Protein AF-A0A1F4K5U8-F1 (afdb_monomer)

Radius of gyration: 23.05 Å; Cα contacts (8 Å, |Δi|>4): 9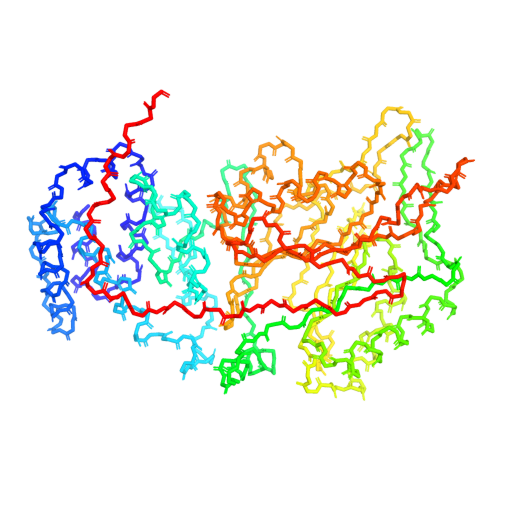38; chains: 1; bounding box: 52×49×71 Å

Nearest PDB structures (foldseek):
  5h8l-assembly1_H  TM=6.462E-01  e=1.162E-09  Medicago truncatula
  2vhi-assembly1_A  TM=6.392E-01  e=1.641E-09  Drosophila melanogaster
  5h8j-assembly2_I  TM=6.146E-01  e=3.090E-09  Medicago truncatula
  5h8i-assembly1_H  TM=6.051E-01  e=8.703E-09  Medicago truncatula
  6ftq-assembly1_A-2  TM=5.972E-01  e=4.889E-08  Homo sapiens

Solvent-accessible surface area (backbone atoms only — not comparable to full-atom values): 23273 Å² total; per-residue (Å²): 106,74,68,40,46,52,25,47,65,70,64,38,54,67,58,27,50,52,50,51,49,65,55,42,70,40,53,74,53,28,41,47,54,61,73,63,50,68,55,73,67,55,39,50,52,49,16,52,50,45,37,52,28,59,76,68,70,46,66,71,54,67,66,58,49,70,67,40,49,68,23,46,44,39,22,48,38,53,50,53,41,69,78,59,36,56,86,79,44,69,92,71,70,52,70,71,80,29,53,41,75,56,97,92,40,52,31,31,61,42,69,44,43,47,33,32,31,53,64,2,49,45,15,62,34,86,68,33,66,45,57,51,40,72,37,42,46,74,30,51,36,50,48,100,70,66,35,34,45,46,77,37,65,55,57,71,67,43,32,53,47,45,46,51,35,70,74,43,98,73,24,51,50,31,35,19,35,40,41,71,83,68,85,44,41,63,37,74,45,65,51,100,82,42,28,31,38,61,74,47,45,43,51,54,70,52,46,45,51,52,51,55,50,50,52,51,51,31,52,74,69,52,17,30,32,40,33,27,13,27,55,69,35,37,70,70,47,49,53,53,47,31,56,45,22,46,75,56,57,41,90,57,34,35,33,35,34,56,10,20,28,59,44,77,57,89,95,44,30,31,41,39,31,44,28,25,32,26,55,67,31,46,76,68,47,69,32,37,30,65,48,83,59,66,50,92,88,67,27,34,50,66,50,50,66,35,62,51,47,51,34,40,43,43,65,75,20,34,30,36,62,37,46,41,52,35,68,60,40,82,53,68,70,40,52,47,35,55,73,61,49,66,40,41,32,40,40,24,24,16,67,66,52,64,68,50,54,49,48,48,50,54,45,39,47,42,32,4,37,39,57,38,9,19,27,32,38,36,10,28,31,74,73,58,100,58,80,61,96,56,78,69,95,61,81,54,55,24,38,36,36,45,36,58,45,94,80,62,58,58,64,40,55,76,72,19,37,81,38,78,38,79,57,50,65,55,70,80,79,70,97,72,75,75,77,77,74,83,74,76,83,126

Structure (mmCIF, N/CA/C/O backbone):
data_AF-A0A1F4K5U8-F1
#
_entry.id   AF-A0A1F4K5U8-F1
#
loop_
_atom_site.group_PDB
_atom_site.id
_atom_site.type_symbol
_atom_site.label_atom_id
_atom_site.label_alt_id
_atom_site.label_comp_id
_atom_site.label_asym_id
_atom_site.label_entity_id
_atom_site.label_seq_id
_atom_site.pdbx_PDB_ins_code
_atom_site.Cartn_x
_atom_site.Cartn_y
_atom_site.Cartn_z
_atom_site.occupancy
_atom_site.B_iso_or_equiv
_atom_site.auth_seq_id
_atom_site.auth_comp_id
_atom_site.auth_asym_id
_atom_site.auth_atom_id
_atom_site.pdbx_PDB_model_num
ATOM 1 N N . MET A 1 1 ? -23.369 -7.628 18.773 1.00 95.69 1 MET A N 1
ATOM 2 C CA . MET A 1 1 ? -22.993 -7.619 20.207 1.00 95.69 1 MET A CA 1
ATOM 3 C C . MET A 1 1 ? -22.996 -8.988 20.874 1.00 95.69 1 MET A C 1
ATOM 5 O O . MET A 1 1 ? -21.982 -9.305 21.468 1.00 95.69 1 MET A O 1
ATOM 9 N N . LYS A 1 2 ? -24.036 -9.837 20.761 1.00 97.00 2 LYS A N 1
ATOM 10 C CA . LYS A 1 2 ? -24.006 -11.197 21.358 1.00 97.00 2 LYS A CA 1
ATOM 11 C C . LYS A 1 2 ? -22.745 -11.994 20.978 1.00 97.00 2 LYS A C 1
ATOM 13 O O . LYS A 1 2 ? -22.074 -12.519 21.855 1.00 97.00 2 LYS A O 1
ATOM 18 N N . ARG A 1 3 ? -22.390 -12.000 19.686 1.00 97.25 3 ARG A N 1
ATOM 19 C CA . ARG A 1 3 ? -21.154 -12.627 19.190 1.00 97.25 3 ARG A CA 1
ATOM 20 C C . ARG A 1 3 ? -19.880 -12.012 19.787 1.00 97.25 3 ARG A C 1
ATOM 22 O O . ARG A 1 3 ? -18.978 -12.755 20.129 1.00 97.25 3 ARG A O 1
ATOM 29 N N . VAL A 1 4 ? -19.830 -10.689 19.974 1.00 97.94 4 VAL A N 1
ATOM 30 C CA . VAL A 1 4 ? -18.692 -10.005 20.625 1.00 97.94 4 VAL A CA 1
ATOM 31 C C . VAL A 1 4 ? -18.514 -10.514 22.056 1.00 97.94 4 VAL A C 1
ATOM 33 O O . VAL A 1 4 ? -17.418 -10.913 22.414 1.00 97.94 4 VAL A O 1
ATOM 36 N N . ALA A 1 5 ? -19.591 -10.589 22.845 1.00 97.38 5 ALA A N 1
ATOM 37 C CA . ALA A 1 5 ? -19.528 -11.109 24.214 1.00 97.38 5 ALA A CA 1
ATOM 38 C C . ALA A 1 5 ? -19.028 -12.565 24.270 1.00 97.38 5 ALA A C 1
ATOM 40 O O . ALA A 1 5 ? -18.209 -12.900 25.117 1.00 97.38 5 ALA A O 1
ATOM 41 N N . GLN A 1 6 ? -19.472 -13.412 23.333 1.00 97.69 6 GLN A N 1
ATOM 42 C CA . GLN A 1 6 ? -18.987 -14.793 23.215 1.00 97.69 6 GLN A CA 1
ATOM 43 C C . GLN A 1 6 ? -17.488 -14.854 22.898 1.00 97.69 6 GLN A C 1
ATOM 45 O O . GLN A 1 6 ? -16.775 -15.642 23.505 1.00 97.69 6 GLN A O 1
ATOM 50 N N . LEU A 1 7 ? -17.010 -14.019 21.971 1.00 97.69 7 LEU A N 1
ATOM 51 C CA . LEU A 1 7 ? -15.593 -13.959 21.604 1.00 97.69 7 LEU A CA 1
ATOM 52 C C . LEU A 1 7 ? -14.726 -13.460 22.767 1.00 97.69 7 LEU A C 1
ATOM 54 O O . LEU A 1 7 ? -13.665 -14.021 23.011 1.00 97.69 7 LEU A O 1
ATOM 58 N N . LEU A 1 8 ? -15.202 -12.470 23.531 1.00 97.38 8 LEU A N 1
ATOM 59 C CA . LEU A 1 8 ? -14.530 -12.013 24.753 1.00 97.38 8 LEU A CA 1
ATOM 60 C C . LEU A 1 8 ? -14.456 -13.123 25.811 1.00 97.38 8 LEU A C 1
ATOM 62 O O . LEU A 1 8 ? -13.399 -13.324 26.397 1.00 97.38 8 LEU A O 1
ATOM 66 N N . GLN A 1 9 ? -15.535 -13.889 26.004 1.00 96.62 9 GLN A N 1
ATOM 67 C CA . GLN A 1 9 ? -15.555 -15.041 26.914 1.00 96.62 9 GLN A CA 1
ATOM 68 C C . GLN A 1 9 ? -14.580 -16.148 26.483 1.00 96.62 9 GLN A C 1
ATOM 70 O O . GLN A 1 9 ? -13.985 -16.818 27.320 1.00 96.62 9 GLN A O 1
ATOM 75 N N . GLN A 1 10 ? -14.415 -16.337 25.173 1.00 97.12 10 GLN A N 1
ATOM 76 C CA . GLN A 1 10 ? -13.455 -17.270 24.575 1.00 97.12 10 GLN A CA 1
ATOM 77 C C . GLN A 1 10 ? -12.027 -16.707 24.525 1.00 97.12 10 GLN A C 1
ATOM 79 O O . GLN A 1 10 ? -11.122 -17.394 24.059 1.00 97.12 10 GLN A O 1
ATOM 84 N N . HIS A 1 11 ? -11.827 -15.465 24.974 1.00 95.62 11 HIS A N 1
ATOM 85 C CA . HIS A 1 11 ? -10.568 -14.730 24.887 1.00 95.62 11 HIS A CA 1
ATOM 86 C C . HIS A 1 11 ? -10.037 -14.554 23.440 1.00 95.62 11 HIS A C 1
ATOM 88 O O . HIS A 1 11 ? -8.855 -14.283 23.219 1.00 95.62 11 HIS A O 1
ATOM 94 N N . ASP A 1 12 ? -10.909 -14.623 22.428 1.00 95.94 12 ASP A N 1
ATOM 95 C CA . ASP A 1 12 ? -10.564 -14.322 21.032 1.00 95.94 12 ASP A CA 1
ATOM 96 C C . ASP A 1 12 ? -10.742 -12.823 20.747 1.00 95.94 12 ASP A C 1
ATOM 98 O O . ASP A 1 12 ? -11.664 -12.360 20.066 1.00 95.94 12 ASP A O 1
ATOM 102 N N . LEU A 1 13 ? -9.844 -12.037 21.339 1.00 96.31 13 LEU A N 1
ATOM 103 C CA . LEU A 1 13 ? -9.902 -10.575 21.321 1.00 96.31 13 LEU A CA 1
ATOM 104 C C . LEU A 1 13 ? -9.751 -10.003 19.906 1.00 96.31 13 LEU A C 1
ATOM 106 O O . LEU A 1 13 ? -10.397 -9.014 19.560 1.00 96.31 13 LEU A O 1
ATOM 110 N N . ARG A 1 14 ? -8.925 -10.639 19.066 1.00 95.75 14 ARG A N 1
ATOM 111 C CA . ARG A 1 14 ? -8.679 -10.197 17.685 1.00 95.75 14 ARG A CA 1
ATOM 112 C C . ARG A 1 14 ? -9.918 -10.402 16.815 1.00 95.75 14 ARG A C 1
ATOM 114 O O . ARG A 1 14 ? -10.311 -9.484 16.099 1.00 95.75 14 ARG A O 1
ATOM 121 N N . GLN A 1 15 ? -10.581 -11.556 16.917 1.00 97.75 15 GLN A N 1
ATOM 122 C CA . GLN A 1 15 ? -11.853 -11.764 16.227 1.00 97.75 15 GLN A CA 1
ATOM 123 C C . GLN A 1 15 ? -12.951 -10.850 16.789 1.00 97.75 15 GLN A C 1
ATOM 125 O O . GLN A 1 15 ? -13.769 -10.340 16.024 1.00 97.75 15 GLN A O 1
ATOM 130 N N . ALA A 1 16 ? -12.965 -10.578 18.102 1.00 98.19 16 ALA A N 1
ATOM 131 C CA . ALA A 1 16 ? -13.901 -9.619 18.695 1.00 98.19 16 ALA A CA 1
ATOM 132 C C . ALA A 1 16 ? -13.728 -8.209 18.103 1.00 98.19 16 ALA A C 1
ATOM 134 O O . ALA A 1 16 ? -14.725 -7.561 17.769 1.00 98.19 16 ALA A O 1
ATOM 135 N N . LEU A 1 17 ? -12.480 -7.763 17.914 1.00 98.12 17 LEU A N 1
ATOM 136 C CA . LEU A 1 17 ? -12.159 -6.485 17.280 1.00 98.12 17 LEU A CA 1
ATOM 137 C C . LEU A 1 17 ? -12.617 -6.447 15.810 1.00 98.12 17 LEU A C 1
ATOM 139 O O . LEU A 1 17 ? -13.296 -5.499 15.413 1.00 98.12 17 LEU A O 1
ATOM 143 N N . VAL A 1 18 ? -12.351 -7.502 15.027 1.00 98.31 18 VAL A N 1
ATOM 144 C CA . VAL A 1 18 ? -12.849 -7.620 13.639 1.00 98.31 18 VAL A CA 1
ATOM 145 C C . VAL A 1 18 ? -14.375 -7.600 13.591 1.00 98.31 18 VAL A C 1
ATOM 147 O O . VAL A 1 18 ? -14.963 -6.898 12.769 1.00 98.31 18 VAL A O 1
ATOM 150 N N . ARG A 1 19 ? -15.054 -8.288 14.514 1.00 98.25 19 ARG A N 1
ATOM 151 C CA . ARG A 1 19 ? -16.516 -8.236 14.591 1.00 98.25 19 ARG A CA 1
ATOM 152 C C . ARG A 1 19 ? -17.011 -6.820 14.870 1.00 98.25 19 ARG A C 1
ATOM 154 O O . ARG A 1 19 ? -17.971 -6.381 14.239 1.00 98.25 19 ARG A O 1
ATOM 161 N N . LEU A 1 20 ? -16.384 -6.089 15.786 1.00 98.38 20 LEU A N 1
ATOM 162 C CA . LEU A 1 20 ? -16.749 -4.696 16.051 1.00 98.38 20 LEU A CA 1
ATOM 163 C C . LEU A 1 20 ? -16.543 -3.808 14.818 1.00 98.38 20 LEU A C 1
ATOM 165 O O . LEU A 1 20 ? -17.419 -2.991 14.533 1.00 98.38 20 LEU A O 1
ATOM 169 N N . TRP A 1 21 ? -15.474 -4.026 14.046 1.00 97.75 21 TRP A N 1
ATOM 170 C CA . TRP A 1 21 ? -15.259 -3.344 12.767 1.00 97.75 21 TRP A CA 1
ATOM 171 C C . TRP A 1 21 ? -16.388 -3.631 11.775 1.00 97.75 21 TRP A C 1
ATOM 173 O O . TRP A 1 21 ? -17.001 -2.701 11.263 1.00 97.75 21 TRP A O 1
ATOM 183 N N . VAL A 1 22 ? -16.734 -4.904 11.553 1.00 97.56 22 VAL A N 1
ATOM 184 C CA . VAL A 1 22 ? -17.826 -5.306 10.643 1.00 97.56 22 VAL A CA 1
ATOM 185 C C . VAL A 1 22 ? -19.178 -4.743 11.093 1.00 97.56 22 VAL A C 1
ATOM 187 O O . VAL A 1 22 ? -20.018 -4.379 10.276 1.00 97.56 22 VAL A O 1
ATOM 190 N N . LEU A 1 23 ? -19.422 -4.650 12.403 1.00 97.25 23 LEU A N 1
ATOM 191 C CA . LEU A 1 23 ? -20.638 -4.013 12.906 1.00 97.25 23 LEU A CA 1
ATOM 192 C C . LEU A 1 23 ? -20.623 -2.500 12.654 1.00 97.25 23 LEU A C 1
ATOM 194 O O . LEU A 1 23 ? -21.674 -1.962 12.311 1.00 97.25 23 LEU A O 1
ATOM 198 N N . GLY A 1 24 ? -19.478 -1.841 12.844 1.00 96.06 24 GLY A N 1
ATOM 199 C CA . GLY A 1 24 ? -19.307 -0.398 12.684 1.00 96.06 24 GLY A CA 1
ATOM 200 C C . GLY A 1 24 ? -19.150 0.070 11.233 1.00 96.06 24 GLY A C 1
ATOM 201 O O . GLY A 1 24 ? -19.411 1.231 10.947 1.00 96.06 24 GLY A O 1
ATOM 202 N N . SER A 1 25 ? -18.804 -0.810 10.289 1.00 94.31 25 SER A N 1
ATOM 203 C CA . SER A 1 25 ? -18.789 -0.472 8.856 1.00 94.31 25 SER A CA 1
ATOM 204 C C . SER A 1 25 ? -20.195 -0.214 8.304 1.00 94.31 25 SER A C 1
ATOM 206 O O . SER A 1 25 ? -20.360 0.405 7.255 1.00 94.31 25 SER A O 1
ATOM 208 N N . ASN A 1 26 ? -21.235 -0.613 9.044 1.00 93.69 26 ASN A N 1
ATOM 209 C CA . ASN A 1 26 ? -22.589 -0.123 8.842 1.00 93.69 26 ASN A CA 1
ATOM 210 C C . ASN A 1 26 ? -22.704 1.320 9.372 1.00 93.69 26 ASN A C 1
ATOM 212 O O . ASN A 1 26 ? -22.877 1.534 10.575 1.00 93.69 26 ASN A O 1
ATOM 216 N N . GLY A 1 27 ? -22.644 2.300 8.464 1.00 91.31 27 GLY A N 1
ATOM 217 C CA . GLY A 1 27 ? -22.685 3.734 8.787 1.00 91.31 27 GLY A CA 1
ATOM 218 C C . GLY A 1 27 ? -23.785 4.146 9.782 1.00 91.31 27 GLY A C 1
ATOM 219 O O . GLY A 1 27 ? -23.464 4.767 10.797 1.00 91.31 27 GLY A O 1
ATOM 220 N N . PRO A 1 28 ? -25.063 3.755 9.584 1.00 95.50 28 PRO A N 1
ATOM 221 C CA . PRO A 1 28 ? -26.136 4.043 10.541 1.00 95.50 28 PRO A CA 1
ATOM 222 C C . PRO A 1 28 ? -25.871 3.526 11.961 1.00 95.50 28 PRO A C 1
ATOM 224 O O . PRO A 1 28 ? -26.196 4.196 12.947 1.00 95.50 28 PRO A O 1
ATOM 227 N N . ARG A 1 29 ? -25.263 2.342 12.090 1.00 95.94 29 ARG A N 1
ATOM 228 C CA . ARG A 1 29 ? -24.936 1.769 13.397 1.00 95.94 29 ARG A CA 1
ATOM 229 C C . ARG A 1 29 ? -23.809 2.532 14.084 1.00 95.94 29 ARG A C 1
ATOM 231 O O . ARG A 1 29 ? -23.951 2.845 15.263 1.00 95.94 29 ARG A O 1
ATOM 238 N N . LEU A 1 30 ? -22.725 2.838 13.376 1.00 95.81 30 LEU A N 1
ATOM 239 C CA . LEU A 1 30 ? -21.622 3.607 13.953 1.00 95.81 30 LEU A CA 1
ATOM 240 C C . LEU A 1 30 ? -22.076 5.011 14.364 1.00 95.81 30 LEU A C 1
ATOM 242 O O . LEU A 1 30 ? -21.767 5.445 15.469 1.00 95.81 30 LEU A O 1
ATOM 246 N N . ASN A 1 31 ? -22.895 5.668 13.539 1.00 95.00 31 ASN A N 1
ATOM 247 C CA . ASN A 1 31 ? -23.512 6.943 13.896 1.00 95.00 31 ASN A CA 1
ATOM 248 C C . ASN A 1 31 ? -24.360 6.838 15.174 1.00 95.00 31 ASN A C 1
ATOM 250 O O . ASN A 1 31 ? -24.318 7.722 16.022 1.00 95.00 31 ASN A O 1
ATOM 254 N N . THR A 1 32 ? -25.096 5.740 15.354 1.00 95.88 32 THR A N 1
ATOM 255 C CA . THR A 1 32 ? -25.846 5.514 16.596 1.00 95.88 32 THR A CA 1
ATOM 256 C C . THR A 1 32 ? -24.901 5.430 17.797 1.00 95.88 32 THR A C 1
ATOM 258 O O . THR A 1 32 ? -25.135 6.105 18.792 1.00 95.88 32 THR A O 1
ATOM 261 N N . TRP A 1 33 ? -23.813 4.655 17.702 1.00 96.44 33 TRP A N 1
ATOM 262 C CA . TRP A 1 33 ? -22.822 4.537 18.781 1.00 96.44 33 TRP A CA 1
ATOM 263 C C . TRP A 1 33 ? -22.202 5.885 19.154 1.00 96.44 33 TRP A C 1
ATOM 265 O O . TRP A 1 33 ? -22.049 6.183 20.336 1.00 96.44 33 TRP A O 1
ATOM 275 N N . GLU A 1 34 ? -21.893 6.697 18.146 1.00 94.06 34 GLU A N 1
ATOM 276 C CA . GLU A 1 34 ? -21.376 8.059 18.283 1.00 94.06 34 GLU A CA 1
ATOM 277 C C . GLU A 1 34 ? -22.363 8.986 18.992 1.00 94.06 34 GLU A C 1
ATOM 279 O O . GLU A 1 34 ? -21.993 9.698 19.921 1.00 94.06 34 GLU A O 1
ATOM 284 N N . GLN A 1 35 ? -23.635 8.956 18.591 1.00 93.38 35 GLN A N 1
ATOM 285 C CA . GLN A 1 35 ? -24.680 9.797 19.175 1.00 93.38 35 GLN A CA 1
ATOM 286 C C . GLN A 1 35 ? -25.021 9.403 20.615 1.00 93.38 35 GLN A C 1
ATOM 288 O O . GLN A 1 35 ? -25.368 10.265 21.419 1.00 93.38 35 GLN A O 1
ATOM 293 N N . THR A 1 36 ? -24.909 8.117 20.953 1.00 92.62 36 THR A N 1
ATOM 294 C CA . THR A 1 36 ? -25.163 7.615 22.310 1.00 92.62 36 THR A CA 1
ATOM 295 C C . THR A 1 36 ? -23.950 7.702 23.231 1.00 92.62 36 THR A C 1
ATOM 297 O O . THR A 1 36 ? -24.061 7.346 24.403 1.00 92.62 36 THR A O 1
ATOM 300 N N . ARG A 1 37 ? -22.780 8.126 22.732 1.00 90.31 37 ARG A N 1
ATOM 301 C CA . ARG A 1 37 ? -21.567 8.174 23.553 1.00 90.31 37 ARG A CA 1
ATOM 302 C C . ARG A 1 37 ? -21.686 9.247 24.639 1.00 90.31 37 ARG A C 1
ATOM 304 O O . ARG A 1 37 ? -22.143 10.362 24.385 1.00 90.31 37 ARG A O 1
ATOM 311 N N . SER A 1 38 ? -21.224 8.909 25.839 1.00 88.56 38 SER A N 1
ATOM 312 C CA . SER A 1 38 ? -21.129 9.832 26.975 1.00 88.56 38 SER A CA 1
ATOM 313 C C . SER A 1 38 ? -20.073 10.929 26.741 1.00 88.56 38 SER A C 1
ATOM 315 O O . SER A 1 38 ? -19.514 11.067 25.648 1.00 88.56 38 SER A O 1
ATOM 317 N N . THR A 1 39 ? -19.784 11.738 27.765 1.00 91.81 39 THR A N 1
ATOM 318 C CA . THR A 1 39 ? -18.679 12.710 27.707 1.00 91.81 39 THR A CA 1
ATOM 319 C C . THR A 1 39 ? -17.338 12.016 27.448 1.00 91.81 39 THR A C 1
ATOM 321 O O . THR A 1 39 ? -17.203 10.805 27.639 1.00 91.81 39 THR A O 1
ATOM 324 N N . ASP A 1 40 ? -16.335 12.778 27.009 1.00 89.75 40 ASP A N 1
ATOM 325 C CA . ASP A 1 40 ? -15.010 12.224 26.715 1.00 89.75 40 ASP A CA 1
ATOM 326 C C . ASP A 1 40 ? -14.369 11.610 27.978 1.00 89.75 40 ASP A C 1
ATOM 328 O O . ASP A 1 40 ? -13.729 10.563 27.894 1.00 89.75 40 ASP A O 1
ATOM 332 N N . GLU A 1 41 ? -14.620 12.182 29.162 1.00 92.50 41 GLU A N 1
ATOM 333 C CA . GLU A 1 41 ? -14.168 11.636 30.449 1.00 92.50 41 GLU A CA 1
ATOM 334 C C . GLU A 1 41 ? -14.846 10.302 30.777 1.00 92.50 41 GLU A C 1
ATOM 336 O O . GLU A 1 41 ? -14.187 9.356 31.208 1.00 92.50 41 GLU A O 1
ATOM 341 N N . ALA A 1 42 ? -16.161 10.204 30.555 1.00 94.00 42 ALA A N 1
ATOM 342 C CA . ALA A 1 42 ? -16.910 8.976 30.796 1.00 94.00 42 ALA A CA 1
ATOM 343 C C . ALA A 1 42 ? -16.498 7.863 29.820 1.00 94.00 42 ALA A C 1
ATOM 345 O O . ALA A 1 42 ? -16.331 6.719 30.234 1.00 94.00 42 ALA A O 1
ATOM 346 N N . LEU A 1 43 ? -16.276 8.199 28.544 1.00 94.50 43 LEU A N 1
ATOM 347 C CA . LEU A 1 43 ? -15.742 7.273 27.542 1.00 94.50 43 LEU A CA 1
ATOM 348 C C . LEU A 1 43 ? -14.366 6.734 27.958 1.00 94.50 43 LEU A C 1
ATOM 350 O O . LEU A 1 43 ? -14.108 5.540 27.825 1.00 94.50 43 LEU A O 1
ATOM 354 N N . GLU A 1 44 ? -13.480 7.607 28.434 1.00 94.69 44 GLU A N 1
ATOM 355 C CA . GLU A 1 44 ? -12.123 7.235 28.830 1.00 94.69 44 GLU A CA 1
ATOM 356 C C . GLU A 1 44 ? -12.105 6.378 30.104 1.00 94.69 44 GLU A C 1
ATOM 358 O O . GLU A 1 44 ? -11.395 5.374 30.154 1.00 94.69 44 GLU A O 1
ATOM 363 N N . SER A 1 45 ? -12.943 6.711 31.091 1.00 95.88 45 SER A N 1
ATOM 364 C CA . SER A 1 45 ? -13.163 5.882 32.285 1.00 95.88 45 SER A CA 1
ATOM 365 C C . SER A 1 45 ? -13.641 4.476 31.907 1.00 95.88 45 SER A C 1
ATOM 367 O O . SER A 1 45 ? -13.076 3.467 32.332 1.00 95.88 45 SER A O 1
ATOM 369 N N . GLU A 1 46 ? -14.631 4.401 31.017 1.00 97.56 46 GLU A N 1
ATOM 370 C CA . GLU A 1 46 ? -15.198 3.141 30.549 1.00 97.56 46 GLU A CA 1
ATOM 371 C C . GLU A 1 46 ? -14.187 2.316 29.733 1.00 97.56 46 GLU A C 1
ATOM 373 O O . GLU A 1 46 ? -14.096 1.099 29.903 1.00 97.56 46 GLU A O 1
ATOM 378 N N . ARG A 1 47 ? -13.364 2.974 28.899 1.00 96.69 47 ARG A N 1
ATOM 379 C CA . ARG A 1 47 ? -12.244 2.341 28.181 1.00 96.69 47 ARG A CA 1
ATOM 380 C C . ARG A 1 47 ? -11.266 1.715 29.168 1.00 96.69 47 ARG A C 1
ATOM 382 O O . ARG A 1 47 ? -10.877 0.562 28.988 1.00 96.69 47 ARG A O 1
ATOM 389 N N . GLN A 1 48 ? -10.875 2.457 30.204 1.00 96.88 48 GLN A N 1
ATOM 390 C CA . GLN A 1 48 ? -9.930 1.971 31.202 1.00 96.88 48 GLN A CA 1
ATOM 391 C C . GLN A 1 48 ? -10.493 0.773 31.971 1.00 96.88 48 GLN A C 1
ATOM 393 O O . GLN A 1 48 ? -9.766 -0.188 32.210 1.00 96.88 48 GLN A O 1
ATOM 398 N N . GLN A 1 49 ? -11.787 0.779 32.294 1.00 97.81 49 GLN A N 1
ATOM 399 C CA . GLN A 1 49 ? -12.420 -0.368 32.935 1.00 97.81 49 GLN A CA 1
ATOM 400 C C . GLN A 1 49 ? -12.467 -1.591 32.006 1.00 97.81 49 GLN A C 1
ATOM 402 O O . GLN A 1 49 ? -12.129 -2.685 32.446 1.00 97.81 49 GLN A O 1
ATOM 407 N N . PHE A 1 50 ? -12.825 -1.438 30.722 1.00 98.31 50 PHE A N 1
ATOM 408 C CA . PHE A 1 50 ? -12.739 -2.550 29.760 1.00 98.31 50 PHE A CA 1
ATOM 409 C C . PHE A 1 50 ? -11.316 -3.104 29.640 1.00 98.31 50 PHE A C 1
ATOM 411 O O . PHE A 1 50 ? -11.141 -4.317 29.569 1.00 98.31 50 PHE A O 1
ATOM 418 N N . LEU A 1 51 ? -10.299 -2.239 29.636 1.00 96.50 51 LEU A N 1
ATOM 419 C CA . LEU A 1 51 ? -8.901 -2.661 29.590 1.00 96.50 51 LEU A CA 1
ATOM 420 C C . LEU A 1 51 ? -8.521 -3.495 30.824 1.00 96.50 51 LEU A C 1
ATOM 422 O O . LEU A 1 51 ? -7.917 -4.556 30.670 1.00 96.50 51 LEU A O 1
ATOM 426 N N . THR A 1 52 ? -8.921 -3.056 32.021 1.00 97.06 52 THR A N 1
ATOM 427 C CA . THR A 1 52 ? -8.733 -3.805 33.274 1.00 97.06 52 THR A CA 1
ATOM 428 C C . THR A 1 52 ? -9.424 -5.167 33.226 1.00 97.06 52 THR A C 1
ATOM 430 O O . THR A 1 52 ? -8.833 -6.169 33.633 1.00 97.06 52 THR A O 1
ATOM 433 N N . ASP A 1 53 ? -10.652 -5.228 32.703 1.00 97.06 53 ASP A N 1
ATOM 434 C CA . ASP A 1 53 ? -11.401 -6.480 32.577 1.00 97.06 53 ASP A CA 1
ATOM 435 C C . ASP A 1 53 ? -10.699 -7.452 31.622 1.00 97.06 53 ASP A C 1
ATOM 437 O O . ASP A 1 53 ? -10.508 -8.614 31.970 1.00 97.06 53 ASP A O 1
ATOM 441 N N . ILE A 1 54 ? -10.250 -6.973 30.455 1.00 96.19 54 ILE A N 1
ATOM 442 C CA . ILE A 1 54 ? -9.502 -7.774 29.473 1.00 96.19 54 ILE A CA 1
ATOM 443 C C . ILE A 1 54 ? -8.206 -8.311 30.095 1.00 96.19 54 ILE A C 1
ATOM 445 O O . ILE A 1 54 ? -7.920 -9.501 29.989 1.00 96.19 54 ILE A O 1
ATOM 449 N N . GLN A 1 55 ? -7.441 -7.459 30.786 1.00 94.25 55 GLN A N 1
ATOM 450 C CA . GLN A 1 55 ? -6.209 -7.854 31.480 1.00 94.25 55 GLN A CA 1
ATOM 451 C C . GLN A 1 55 ? -6.461 -8.902 32.570 1.00 94.25 55 GLN A C 1
ATOM 453 O O . GLN A 1 55 ? -5.652 -9.810 32.749 1.00 94.25 55 GLN A O 1
ATOM 458 N N . SER A 1 56 ? -7.591 -8.786 33.268 1.00 96.06 56 SER A N 1
ATOM 459 C CA . SER A 1 56 ? -7.999 -9.691 34.348 1.00 96.06 56 SER A CA 1
ATOM 460 C C . SER A 1 56 ? -8.822 -10.889 33.856 1.00 96.06 56 SER A C 1
ATOM 462 O O . SER A 1 56 ? -9.310 -11.662 34.677 1.00 96.06 56 SER A O 1
ATOM 464 N N . GLN A 1 57 ? -9.009 -11.037 32.538 1.00 95.06 57 GLN A N 1
ATOM 465 C CA . GLN A 1 57 ? -9.852 -12.059 31.901 1.00 95.06 57 GLN A CA 1
ATOM 466 C C . GLN A 1 57 ? -11.304 -12.096 32.418 1.00 95.06 57 GLN A C 1
ATOM 468 O O . GLN A 1 57 ? -11.979 -13.126 32.391 1.00 95.06 57 GLN A O 1
ATOM 473 N N . VAL A 1 58 ? -11.817 -10.954 32.874 1.00 95.94 58 VAL A N 1
ATOM 474 C CA . VAL A 1 58 ? -13.212 -10.787 33.280 1.00 95.94 58 VAL A CA 1
ATOM 475 C C . VAL A 1 58 ? -14.041 -10.505 32.033 1.00 95.94 58 VAL A C 1
ATOM 477 O O . VAL A 1 58 ? -13.764 -9.574 31.284 1.00 95.94 58 VAL A O 1
ATOM 480 N N . THR A 1 59 ? -15.085 -11.301 31.796 1.00 94.25 59 THR A N 1
ATOM 481 C CA . THR A 1 59 ? -15.985 -11.075 30.657 1.00 94.25 59 THR A CA 1
ATOM 482 C C . THR A 1 59 ? -16.973 -9.949 30.982 1.00 94.25 59 THR A C 1
ATOM 484 O O . THR A 1 59 ? -17.788 -10.116 31.894 1.00 94.25 59 THR A O 1
ATOM 487 N N . PRO A 1 60 ? -16.976 -8.825 30.239 1.00 95.81 60 PRO A N 1
ATOM 488 C CA . PRO A 1 60 ? -17.939 -7.754 30.469 1.00 95.81 60 PRO A CA 1
ATOM 489 C C . PRO A 1 60 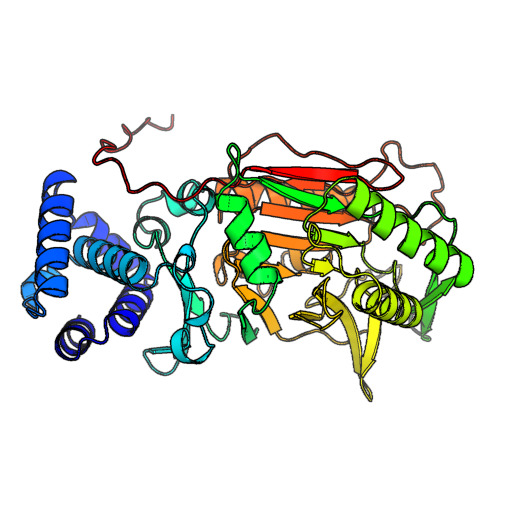? -19.373 -8.201 30.156 1.00 95.81 60 PRO A C 1
ATOM 491 O O . PRO A 1 60 ? -19.612 -8.994 29.241 1.00 95.81 60 PRO A O 1
ATOM 494 N N . SER A 1 61 ? -20.356 -7.656 30.880 1.00 96.50 61 SER A N 1
ATOM 495 C CA . SER A 1 61 ? -21.766 -7.979 30.638 1.00 96.50 61 SER A CA 1
ATOM 496 C C . SER A 1 61 ? -22.235 -7.494 29.261 1.00 96.50 61 SER A C 1
ATOM 498 O O . SER A 1 61 ? -21.753 -6.495 28.718 1.00 96.50 61 SER A O 1
ATOM 500 N N . MET A 1 62 ? -23.230 -8.180 28.687 1.00 97.06 62 MET A N 1
ATOM 501 C CA . MET A 1 62 ? -23.769 -7.812 27.373 1.00 97.06 62 MET A CA 1
ATOM 502 C C . MET A 1 62 ? -24.338 -6.386 27.355 1.00 97.06 62 MET A C 1
ATOM 504 O O . MET A 1 62 ? -24.199 -5.689 26.349 1.00 97.06 62 MET A O 1
ATOM 508 N N . ASP A 1 63 ? -24.970 -5.953 28.445 1.00 97.31 63 ASP A N 1
ATOM 509 C CA . ASP A 1 63 ? -25.571 -4.622 28.534 1.00 97.31 63 ASP A CA 1
ATOM 510 C C . ASP A 1 63 ? -24.505 -3.530 28.576 1.00 97.31 63 ASP A C 1
ATOM 512 O O . ASP A 1 63 ? -24.636 -2.525 27.880 1.00 97.31 63 ASP A O 1
ATOM 516 N N . ARG A 1 64 ? -23.385 -3.777 29.263 1.00 96.94 64 ARG A N 1
ATOM 517 C CA . ARG A 1 64 ? -22.240 -2.863 29.274 1.00 96.94 64 ARG A CA 1
ATOM 518 C C . ARG A 1 64 ? -21.580 -2.747 27.897 1.00 96.94 64 ARG A C 1
ATOM 520 O O . ARG A 1 64 ? -21.331 -1.641 27.428 1.00 96.94 64 ARG A O 1
ATOM 527 N N . ILE A 1 65 ? -21.399 -3.869 27.191 1.00 97.56 65 ILE A N 1
ATOM 528 C CA . ILE A 1 65 ? -20.882 -3.880 25.807 1.00 97.56 65 ILE A CA 1
ATOM 529 C C . ILE A 1 65 ? -21.785 -3.066 24.865 1.00 97.56 65 ILE A C 1
ATOM 531 O O . ILE A 1 65 ? -21.292 -2.355 23.991 1.00 97.56 65 ILE A O 1
ATOM 535 N N . LYS A 1 66 ? -23.112 -3.171 25.017 1.00 96.75 66 LYS A N 1
ATOM 536 C CA . LYS A 1 66 ? -24.073 -2.399 24.212 1.00 96.75 66 LYS A CA 1
ATOM 537 C C . LYS A 1 66 ? -24.070 -0.913 24.564 1.00 96.75 66 LYS A C 1
ATOM 539 O O . LYS A 1 66 ? -24.264 -0.106 23.662 1.00 96.75 66 LYS A O 1
ATOM 544 N N . ALA A 1 67 ? -23.883 -0.575 25.839 1.00 96.56 67 ALA A N 1
ATOM 545 C CA . ALA A 1 67 ? -23.888 0.802 26.317 1.00 96.56 67 ALA A CA 1
ATOM 546 C C . ALA A 1 67 ? -22.641 1.584 25.876 1.00 96.56 67 ALA A C 1
ATOM 548 O O . ALA A 1 67 ? -22.740 2.777 25.609 1.00 96.56 67 ALA A O 1
ATOM 549 N N . ALA A 1 68 ? -21.482 0.922 25.765 1.00 97.38 68 ALA A N 1
ATOM 550 C CA . ALA A 1 68 ? -20.213 1.592 25.474 1.00 97.38 68 ALA A CA 1
ATOM 551 C C . ALA A 1 68 ? -19.327 0.868 24.434 1.00 97.38 68 ALA A C 1
ATOM 553 O O . ALA A 1 68 ? -18.157 0.574 24.696 1.00 97.38 68 ALA A O 1
ATOM 554 N N . PRO A 1 69 ? -19.828 0.609 23.212 1.00 97.69 69 PRO A N 1
ATOM 555 C CA . PRO A 1 69 ? -19.076 -0.126 22.195 1.00 97.69 69 PRO A CA 1
ATOM 556 C C . PRO A 1 69 ? -17.799 0.585 21.738 1.00 97.69 69 PRO A C 1
ATOM 558 O O . PRO A 1 69 ? -16.801 -0.077 21.473 1.00 97.69 69 PRO A O 1
ATOM 561 N N . LEU A 1 70 ? -17.798 1.921 21.676 1.00 97.44 70 LEU A N 1
ATOM 562 C CA . LEU A 1 70 ? -16.625 2.703 21.265 1.00 97.44 70 LEU A CA 1
ATOM 563 C C . LEU A 1 70 ? -15.489 2.628 22.297 1.00 97.44 70 LEU A C 1
ATOM 565 O O . LEU A 1 70 ? -14.319 2.549 21.924 1.00 97.44 70 LEU A O 1
ATOM 569 N N . ALA A 1 71 ? -15.828 2.601 23.591 1.00 97.25 71 ALA A N 1
ATOM 570 C CA . ALA A 1 71 ? -14.855 2.392 24.661 1.00 97.25 71 ALA A CA 1
ATOM 571 C C . ALA A 1 71 ? -14.240 0.988 24.581 1.00 97.25 71 ALA A C 1
ATOM 573 O O . ALA A 1 71 ? -13.023 0.846 24.687 1.00 97.25 71 ALA A O 1
ATOM 574 N N . LEU A 1 72 ? -15.068 -0.032 24.319 1.00 98.19 72 LEU A N 1
ATOM 575 C CA . LEU A 1 72 ? -14.604 -1.404 24.117 1.00 98.19 72 LEU A CA 1
ATOM 576 C C . LEU A 1 72 ? -13.679 -1.529 22.898 1.00 98.19 72 LEU A C 1
ATOM 578 O O . LEU A 1 72 ? -12.651 -2.191 23.001 1.00 98.19 72 LEU A O 1
ATOM 582 N N . ILE A 1 73 ? -14.017 -0.892 21.767 1.00 97.62 73 ILE A N 1
ATOM 583 C CA . ILE A 1 73 ? -13.158 -0.867 20.571 1.00 97.62 73 ILE A CA 1
ATOM 584 C C . ILE A 1 73 ? -11.775 -0.337 20.941 1.00 97.62 73 ILE A C 1
ATOM 586 O O . ILE A 1 73 ? -10.792 -1.038 20.726 1.00 97.62 73 ILE A O 1
ATOM 590 N N . ARG A 1 74 ? -11.703 0.851 21.559 1.00 95.44 74 ARG A N 1
ATOM 591 C CA . ARG A 1 74 ? -10.422 1.461 21.946 1.00 95.44 74 ARG A CA 1
ATOM 592 C C . ARG A 1 74 ? -9.641 0.586 22.929 1.00 95.44 74 ARG A C 1
ATOM 594 O O . ARG A 1 74 ? -8.437 0.432 22.774 1.00 95.44 74 ARG A O 1
ATOM 601 N N . ALA A 1 75 ? -10.314 -0.011 23.914 1.00 96.62 75 ALA A N 1
ATOM 602 C CA . ALA A 1 75 ? -9.670 -0.885 24.893 1.00 96.62 75 ALA A CA 1
ATOM 603 C C . ALA A 1 75 ? -9.076 -2.150 24.249 1.00 96.62 75 ALA A C 1
ATOM 605 O O . ALA A 1 75 ? -7.933 -2.501 24.536 1.00 96.62 75 ALA A O 1
ATOM 606 N N . LEU A 1 76 ? -9.825 -2.815 23.359 1.00 97.06 76 LEU A N 1
ATOM 607 C CA . LEU A 1 76 ? -9.343 -3.986 22.619 1.00 97.06 76 LEU A CA 1
ATOM 608 C C . LEU A 1 76 ? -8.188 -3.627 21.688 1.00 97.06 76 LEU A C 1
ATOM 610 O O . LEU A 1 76 ? -7.179 -4.325 21.671 1.00 97.06 76 LEU A O 1
ATOM 614 N N . ASP A 1 77 ? -8.339 -2.546 20.930 1.00 95.50 77 ASP A N 1
ATOM 615 C CA . ASP A 1 77 ? -7.351 -2.073 19.967 1.00 95.50 77 ASP A CA 1
ATOM 616 C C . ASP A 1 77 ? -6.012 -1.739 20.650 1.00 95.50 77 ASP A C 1
ATOM 618 O O . ASP A 1 77 ? -4.962 -2.233 20.231 1.00 95.50 77 ASP A O 1
ATOM 622 N N . ASP A 1 78 ? -6.055 -1.012 21.773 1.00 92.31 78 ASP A N 1
ATOM 623 C CA . ASP A 1 78 ? -4.880 -0.708 22.598 1.00 92.31 78 ASP A CA 1
ATOM 624 C C . ASP A 1 78 ? -4.257 -1.976 23.212 1.00 92.31 78 ASP A C 1
ATOM 626 O O . ASP A 1 78 ? -3.037 -2.158 23.163 1.00 92.31 78 ASP A O 1
ATOM 630 N N . TYR A 1 79 ? -5.074 -2.877 23.774 1.00 93.62 79 TYR A N 1
ATOM 631 C CA . TYR A 1 79 ? -4.585 -4.106 24.408 1.00 93.62 79 TYR A CA 1
ATOM 632 C C . TYR A 1 79 ? -3.904 -5.044 23.403 1.00 93.62 79 TYR A C 1
ATOM 634 O O . TYR A 1 79 ? -2.812 -5.562 23.660 1.00 93.62 79 TYR A O 1
ATOM 642 N N . ILE A 1 80 ? -4.525 -5.254 22.238 1.00 91.94 80 ILE A N 1
ATOM 643 C CA . ILE A 1 80 ? -3.980 -6.106 21.175 1.00 91.94 80 ILE A CA 1
ATOM 644 C C . ILE A 1 80 ? -2.664 -5.517 20.659 1.00 91.94 80 ILE A C 1
ATOM 646 O O . ILE A 1 80 ? -1.717 -6.272 20.442 1.00 91.94 80 ILE A O 1
ATOM 650 N N . ALA A 1 81 ? -2.574 -4.192 20.519 1.00 88.12 81 ALA A N 1
ATOM 651 C CA . ALA A 1 81 ? -1.362 -3.526 20.053 1.00 88.12 81 ALA A CA 1
ATOM 652 C C . ALA A 1 81 ? -0.222 -3.634 21.068 1.00 88.12 81 ALA A C 1
ATOM 654 O O . ALA A 1 81 ? 0.921 -3.884 20.695 1.00 88.12 81 ALA A O 1
ATOM 655 N N . HIS A 1 82 ? -0.525 -3.488 22.360 1.00 86.00 82 HIS A N 1
ATOM 656 C CA . HIS A 1 82 ? 0.471 -3.591 23.424 1.00 86.00 82 HIS A CA 1
ATOM 657 C C . HIS A 1 82 ? 1.031 -5.014 23.558 1.00 86.00 82 HIS A C 1
ATOM 659 O O . HIS A 1 82 ? 2.239 -5.201 23.694 1.00 86.00 82 HIS A O 1
ATOM 665 N N . THR A 1 83 ? 0.165 -6.026 23.470 1.00 83.81 83 THR A N 1
ATOM 666 C CA . THR A 1 83 ? 0.554 -7.442 23.601 1.00 83.81 83 THR A CA 1
ATOM 667 C C . THR A 1 83 ? 1.239 -8.009 22.356 1.00 83.81 83 THR A C 1
ATOM 669 O O . THR A 1 83 ? 1.993 -8.975 22.466 1.00 83.81 83 THR A O 1
ATOM 672 N N . ASN A 1 84 ? 1.015 -7.404 21.184 1.00 70.31 84 ASN A N 1
ATOM 673 C CA . ASN A 1 84 ? 1.547 -7.864 19.897 1.00 70.31 84 ASN A CA 1
ATOM 674 C C . ASN A 1 84 ? 2.422 -6.822 19.200 1.00 70.31 84 ASN A C 1
ATOM 676 O O . ASN A 1 84 ? 2.524 -6.857 17.979 1.00 70.31 84 ASN A O 1
ATOM 680 N N . SER A 1 85 ? 3.008 -5.879 19.945 1.00 61.06 85 SER A N 1
ATOM 681 C CA . SER A 1 85 ? 3.749 -4.757 19.363 1.00 61.06 85 SER A CA 1
ATOM 682 C C . SER A 1 85 ? 4.731 -5.246 18.283 1.00 61.06 85 SER A C 1
ATOM 684 O O . SER A 1 85 ? 5.675 -5.971 18.621 1.00 61.06 85 SER A O 1
ATOM 686 N N . PRO A 1 86 ? 4.539 -4.871 17.000 1.00 52.69 86 PRO A N 1
ATOM 687 C CA . PRO A 1 86 ? 5.380 -5.352 15.904 1.00 52.69 86 PRO A CA 1
ATOM 688 C C . PRO A 1 86 ? 6.842 -4.939 16.044 1.00 52.69 86 PRO A C 1
ATOM 690 O O . PRO A 1 86 ? 7.726 -5.626 15.545 1.00 52.69 86 PRO A O 1
ATOM 693 N N . TYR A 1 87 ? 7.097 -3.886 16.818 1.00 50.44 87 TYR A N 1
ATOM 694 C CA . TYR A 1 87 ? 8.433 -3.417 17.168 1.00 50.44 87 TYR A CA 1
ATOM 695 C C . TYR A 1 87 ? 9.166 -4.337 18.146 1.00 50.44 87 TYR A C 1
ATOM 697 O O . TYR A 1 87 ? 10.390 -4.376 18.155 1.00 50.44 87 TYR A O 1
ATOM 705 N N . ASN A 1 88 ? 8.428 -5.074 18.978 1.00 46.56 88 ASN A N 1
ATOM 706 C CA . ASN A 1 88 ? 9.022 -5.880 20.041 1.00 46.56 88 ASN A CA 1
ATOM 707 C C . ASN A 1 88 ? 9.281 -7.321 19.595 1.00 46.56 88 ASN A C 1
ATOM 709 O O . ASN A 1 88 ? 10.018 -8.041 20.270 1.00 46.56 88 ASN A O 1
ATOM 713 N N . THR A 1 89 ? 8.642 -7.801 18.519 1.00 55.78 89 THR A N 1
ATOM 714 C CA . THR A 1 89 ? 8.850 -9.177 18.036 1.00 55.78 89 THR A CA 1
ATOM 715 C C . THR A 1 89 ? 8.434 -9.359 16.563 1.00 55.78 89 THR A C 1
ATOM 717 O O . THR A 1 89 ? 7.365 -9.911 16.294 1.00 55.78 89 THR A O 1
ATOM 720 N N . PRO A 1 90 ? 9.274 -8.966 15.584 1.00 50.22 90 PRO A N 1
ATOM 721 C CA . PRO A 1 90 ? 9.008 -9.184 14.154 1.00 50.22 90 PRO A CA 1
ATOM 722 C C . PRO A 1 90 ? 8.707 -10.653 13.804 1.00 50.22 90 PRO A C 1
ATOM 724 O O . PRO A 1 90 ? 7.901 -10.936 12.925 1.00 50.22 90 PRO A O 1
ATOM 727 N N . ALA A 1 91 ? 9.279 -11.595 14.561 1.00 51.47 91 ALA A N 1
ATOM 728 C CA . ALA A 1 91 ? 9.118 -13.038 14.383 1.00 51.47 91 ALA A CA 1
ATOM 729 C C . ALA A 1 91 ? 7.719 -13.606 14.726 1.00 51.47 91 ALA A C 1
ATOM 731 O O . ALA A 1 91 ? 7.549 -14.822 14.708 1.00 51.47 91 ALA A O 1
ATOM 732 N N . ARG A 1 92 ? 6.728 -12.778 15.099 1.00 60.31 92 ARG A N 1
ATOM 733 C CA . ARG A 1 92 ? 5.406 -13.246 15.573 1.00 60.31 92 ARG A CA 1
ATOM 734 C C . ARG A 1 92 ? 4.247 -13.064 14.599 1.00 60.31 92 ARG A C 1
ATOM 736 O O . ARG A 1 92 ? 3.128 -13.441 14.947 1.00 60.31 92 ARG A O 1
ATOM 743 N N . PHE A 1 93 ? 4.482 -12.488 13.426 1.00 68.06 93 PHE A N 1
ATOM 744 C CA . PHE A 1 93 ? 3.437 -12.358 12.420 1.00 68.06 93 PHE A CA 1
ATOM 745 C C . PHE A 1 93 ? 3.640 -13.395 11.327 1.00 68.06 93 PHE A C 1
ATOM 747 O O . PHE A 1 93 ? 4.615 -13.358 10.582 1.00 68.06 93 PHE A O 1
ATOM 754 N N . ASP A 1 94 ? 2.667 -14.286 11.217 1.00 80.94 94 ASP A N 1
ATOM 755 C CA . ASP A 1 94 ? 2.416 -15.084 10.026 1.00 80.94 94 ASP A CA 1
ATOM 756 C C . ASP A 1 94 ? 1.026 -14.739 9.462 1.00 80.94 94 ASP A C 1
ATOM 758 O O . ASP A 1 94 ? 0.216 -14.044 10.089 1.00 80.94 94 ASP A O 1
ATOM 762 N N . THR A 1 95 ? 0.742 -15.197 8.249 1.00 83.94 95 THR A N 1
ATOM 763 C CA . THR A 1 95 ? -0.537 -14.934 7.583 1.00 83.94 95 THR A CA 1
ATOM 764 C C . THR A 1 95 ? -1.728 -15.450 8.405 1.00 83.94 95 THR A C 1
ATOM 766 O O . THR A 1 95 ? -2.758 -14.780 8.480 1.00 83.94 95 THR A O 1
ATOM 769 N N . GLU A 1 96 ? -1.592 -16.586 9.092 1.00 86.62 96 GLU A N 1
ATOM 770 C CA . GLU A 1 96 ? -2.657 -17.178 9.915 1.00 86.62 96 GLU A CA 1
ATOM 771 C C . GLU A 1 96 ? -3.008 -16.290 11.117 1.00 86.62 96 GLU A C 1
ATOM 773 O O . GLU A 1 96 ? -4.179 -16.065 11.434 1.00 86.62 96 GLU A O 1
ATOM 778 N N . THR A 1 97 ? -2.003 -15.684 11.749 1.00 87.31 97 THR A N 1
ATOM 779 C CA . THR A 1 97 ? -2.191 -14.797 12.896 1.00 87.31 97 THR A CA 1
ATOM 780 C C . THR A 1 97 ? -2.945 -13.520 12.544 1.00 87.31 97 THR A C 1
ATOM 782 O O . THR A 1 97 ? -3.592 -12.964 13.443 1.00 87.31 97 THR A O 1
ATOM 785 N N . LEU A 1 98 ? -2.935 -13.099 11.273 1.00 91.19 98 LEU A N 1
ATOM 786 C CA . LEU A 1 98 ? -3.674 -11.944 10.749 1.00 91.19 98 LEU A CA 1
ATOM 787 C C . LEU A 1 98 ? -5.055 -12.314 10.179 1.00 91.19 98 LEU A C 1
ATOM 789 O O . LEU A 1 98 ? -5.964 -11.482 10.221 1.00 91.19 98 LEU A O 1
ATOM 793 N N . ALA A 1 99 ? -5.226 -13.540 9.671 1.00 95.88 99 ALA A N 1
ATOM 794 C CA . ALA A 1 99 ? -6.449 -14.012 9.017 1.00 95.88 99 ALA A CA 1
ATOM 795 C C . ALA A 1 99 ? -7.627 -14.140 9.990 1.00 95.88 99 ALA A C 1
ATOM 797 O O . ALA A 1 99 ? -7.535 -14.794 11.027 1.00 95.88 99 ALA A O 1
ATOM 798 N N . ARG A 1 100 ? -8.773 -13.552 9.666 1.00 96.88 100 ARG A N 1
ATOM 799 C CA . ARG A 1 100 ? -10.011 -13.626 10.455 1.00 96.88 100 ARG A CA 1
ATOM 800 C C . ARG A 1 100 ? -11.198 -13.888 9.543 1.00 96.88 100 ARG A C 1
ATOM 802 O O . ARG A 1 100 ? -11.149 -13.601 8.354 1.00 96.88 100 ARG A O 1
ATOM 809 N N . THR A 1 101 ? -12.272 -14.449 10.090 1.00 97.62 101 THR A N 1
ATOM 810 C CA . THR A 1 101 ? -13.504 -14.714 9.331 1.00 97.62 101 THR A CA 1
ATOM 811 C C . THR A 1 101 ? -14.699 -14.209 10.111 1.00 97.62 101 THR A C 1
ATOM 813 O O . THR A 1 101 ? -14.868 -14.566 11.271 1.00 97.62 101 THR A O 1
ATOM 816 N N . GLU A 1 102 ? -15.550 -13.399 9.493 1.00 97.56 102 GLU A N 1
ATOM 817 C CA . GLU A 1 102 ? -16.786 -12.925 10.115 1.00 97.56 102 GLU A CA 1
ATOM 818 C C . GLU A 1 102 ? -17.927 -12.943 9.097 1.00 97.56 102 GLU A C 1
ATOM 820 O O . GLU A 1 102 ? -17.757 -12.509 7.961 1.00 97.56 102 GLU A O 1
ATOM 825 N N . ASP A 1 103 ? -19.088 -13.470 9.502 1.00 95.19 103 ASP A N 1
ATOM 826 C CA . ASP A 1 103 ? -20.283 -13.596 8.653 1.00 95.19 103 ASP A CA 1
ATOM 827 C C . ASP A 1 103 ? -19.990 -14.235 7.268 1.00 95.19 103 ASP A C 1
ATOM 829 O O . ASP A 1 103 ? -20.540 -13.831 6.247 1.00 95.19 103 ASP A O 1
ATOM 833 N N . GLY A 1 104 ? -19.093 -15.232 7.233 1.00 96.50 104 GLY A N 1
ATOM 834 C CA . GLY A 1 104 ? -18.704 -15.957 6.014 1.00 96.50 104 GLY A CA 1
ATOM 835 C C . GLY A 1 104 ? -17.713 -15.224 5.101 1.00 96.50 104 GLY A C 1
ATOM 836 O O . GLY A 1 104 ? -17.385 -15.746 4.040 1.00 96.50 104 GLY A O 1
ATOM 837 N N . LYS A 1 105 ? -17.224 -14.042 5.495 1.00 97.75 105 LYS A N 1
ATOM 838 C CA . LYS A 1 105 ? -16.231 -13.257 4.747 1.00 97.75 105 LYS A CA 1
ATOM 839 C C . LYS A 1 105 ? -14.876 -13.272 5.444 1.00 97.75 105 LYS A C 1
ATOM 841 O O . LYS A 1 105 ? -14.809 -13.204 6.673 1.00 97.75 105 LYS A O 1
ATOM 846 N N . GLY A 1 106 ? -13.806 -13.337 4.656 1.00 98.06 106 GLY A N 1
ATOM 847 C CA . GLY A 1 106 ? -12.436 -13.270 5.154 1.00 98.06 106 GLY A CA 1
ATOM 848 C C . GLY A 1 106 ? -11.961 -11.830 5.348 1.00 98.06 106 GLY A C 1
ATOM 849 O O . GLY A 1 106 ? -12.251 -10.951 4.530 1.00 98.06 106 GLY A O 1
ATOM 850 N N . TYR A 1 107 ? -11.182 -11.609 6.400 1.00 98.38 107 TYR A N 1
ATOM 851 C CA . TYR A 1 107 ? -10.576 -10.333 6.756 1.00 98.38 107 TYR A CA 1
ATOM 852 C C . TYR A 1 107 ? -9.134 -10.526 7.221 1.00 98.38 107 TYR A C 1
ATOM 854 O O . TYR A 1 107 ? -8.763 -11.584 7.723 1.00 98.38 107 TYR A O 1
ATOM 862 N N . TRP A 1 108 ? -8.355 -9.459 7.139 1.00 97.56 108 TRP A N 1
ATOM 863 C CA . TRP A 1 108 ? -7.040 -9.340 7.738 1.00 97.56 108 TRP A CA 1
ATOM 864 C C . TRP A 1 108 ? -7.063 -8.268 8.821 1.00 97.56 108 TRP A C 1
ATOM 866 O O . TRP A 1 108 ? -7.538 -7.163 8.572 1.00 97.56 108 TRP A O 1
ATOM 876 N N . LEU A 1 109 ? -6.531 -8.561 10.006 1.00 95.81 109 LEU A N 1
ATOM 877 C CA . LEU A 1 109 ? -6.340 -7.565 11.062 1.00 95.81 109 LEU A CA 1
ATOM 878 C C . LEU A 1 109 ? -4.881 -7.097 11.069 1.00 95.81 109 LEU A C 1
ATOM 880 O O . LEU A 1 109 ? -4.050 -7.700 11.742 1.00 95.81 109 LEU A O 1
ATOM 884 N N . ALA A 1 110 ? -4.572 -6.043 10.316 1.00 92.94 110 ALA A N 1
ATOM 885 C CA . ALA A 1 110 ? -3.211 -5.531 10.165 1.00 92.94 110 ALA A CA 1
ATOM 886 C C . ALA A 1 110 ? -2.909 -4.398 11.167 1.00 92.94 110 ALA A C 1
ATOM 888 O O . ALA A 1 110 ? -3.809 -3.620 11.499 1.00 92.94 110 ALA A O 1
ATOM 889 N N . PRO A 1 111 ? -1.663 -4.273 11.658 1.00 91.44 111 PRO A N 1
ATOM 890 C CA . PRO A 1 111 ? -1.281 -3.183 12.545 1.00 91.44 111 PRO A CA 1
ATOM 891 C C . PRO A 1 111 ? -1.197 -1.846 11.797 1.00 91.44 111 PRO A C 1
ATOM 893 O O . PRO A 1 111 ? -0.846 -1.784 10.619 1.00 91.44 111 PRO A O 1
ATOM 896 N N . VAL A 1 112 ? -1.461 -0.763 12.522 1.00 89.38 112 VAL A N 1
ATOM 897 C CA . VAL A 1 112 ? -1.243 0.619 12.096 1.00 89.38 112 VAL A CA 1
ATOM 898 C C . VAL A 1 112 ? -0.195 1.240 13.006 1.00 89.38 112 VAL A C 1
ATOM 900 O O . VAL A 1 112 ? -0.365 1.330 14.219 1.00 89.38 112 VAL A O 1
ATOM 903 N N . VAL A 1 113 ? 0.885 1.711 12.395 1.00 87.00 113 VAL A N 1
ATOM 904 C CA . VAL A 1 113 ? 2.082 2.175 13.108 1.00 87.00 113 VAL A CA 1
ATOM 905 C C . VAL A 1 113 ? 2.326 3.675 12.984 1.00 87.00 113 VAL A C 1
ATOM 907 O O . VAL A 1 113 ? 2.861 4.296 13.905 1.00 87.00 113 VAL A O 1
ATOM 910 N N . LEU A 1 114 ? 1.901 4.280 11.872 1.00 88.56 114 LEU A N 1
ATOM 911 C CA . LEU A 1 114 ? 2.144 5.692 11.592 1.00 88.56 114 LEU A CA 1
ATOM 912 C C . LEU A 1 114 ? 1.041 6.585 12.161 1.00 88.56 114 LEU A C 1
ATOM 914 O O . LEU A 1 114 ? -0.159 6.306 12.056 1.00 88.56 114 LEU A O 1
ATOM 918 N N . GLN A 1 115 ? 1.455 7.713 12.735 1.00 86.06 115 GLN A N 1
ATOM 919 C CA . GLN A 1 115 ? 0.548 8.746 13.231 1.00 86.06 115 GLN A CA 1
ATOM 920 C C . GLN A 1 115 ? -0.191 9.462 12.098 1.00 86.06 115 GLN A C 1
ATOM 922 O O . GLN A 1 115 ? -1.318 9.920 12.294 1.00 86.06 115 GLN A O 1
ATOM 927 N N . ALA A 1 116 ? 0.410 9.545 10.909 1.00 84.75 116 ALA A N 1
ATOM 928 C CA . ALA A 1 116 ? -0.163 10.280 9.790 1.00 84.75 116 ALA A CA 1
ATOM 929 C C . ALA A 1 116 ? -1.546 9.750 9.379 1.00 84.75 116 ALA A C 1
ATOM 931 O O . ALA A 1 116 ? -2.455 10.545 9.136 1.00 84.75 116 ALA A O 1
ATOM 932 N N . ARG A 1 117 ? -1.751 8.427 9.446 1.00 86.12 117 ARG A N 1
ATOM 933 C CA . ARG A 1 117 ? -3.055 7.797 9.221 1.00 86.12 117 ARG A CA 1
ATOM 934 C C . ARG A 1 117 ? -4.132 8.356 10.143 1.00 86.12 117 ARG A C 1
ATOM 936 O O . ARG A 1 117 ? -5.193 8.761 9.685 1.00 86.12 117 ARG A O 1
ATOM 943 N N . ARG A 1 118 ? -3.843 8.463 11.440 1.00 85.44 118 ARG A N 1
ATOM 944 C CA . ARG A 1 118 ? -4.779 9.019 12.434 1.00 85.44 118 ARG A CA 1
ATOM 945 C C . ARG A 1 118 ? -5.064 10.502 12.207 1.00 85.44 118 ARG A C 1
ATOM 947 O O . ARG A 1 118 ? -6.137 10.984 12.549 1.00 85.44 118 ARG A O 1
ATOM 954 N N . ASN A 1 119 ? -4.102 11.227 11.645 1.00 87.88 119 ASN A N 1
ATOM 955 C CA . ASN A 1 119 ? -4.213 12.664 11.416 1.00 87.88 119 ASN A CA 1
ATOM 956 C C . ASN A 1 119 ? -4.939 13.017 10.109 1.00 87.88 119 ASN A C 1
ATOM 958 O O . ASN A 1 119 ? -5.314 14.181 9.929 1.00 87.88 119 ASN A O 1
ATOM 962 N N . ALA A 1 120 ? -5.168 12.047 9.218 1.00 88.25 120 ALA A N 1
ATOM 963 C CA . ALA A 1 120 ? -5.954 12.254 8.008 1.00 88.25 120 ALA A CA 1
ATOM 964 C C . ALA A 1 120 ? -7.342 12.810 8.353 1.00 88.25 120 ALA A C 1
ATOM 966 O O . ALA A 1 120 ? -7.952 12.444 9.359 1.00 88.25 120 ALA A O 1
ATOM 967 N N . SER A 1 121 ? -7.841 13.739 7.539 1.00 89.31 121 SER A N 1
ATOM 968 C CA . SER A 1 121 ? -9.077 14.465 7.850 1.00 89.31 121 SER A CA 1
ATOM 969 C C . SER A 1 121 ? -10.278 13.533 8.006 1.00 89.31 121 SER A C 1
ATOM 971 O O . SER A 1 121 ? -10.993 13.669 8.996 1.00 89.31 121 SER A O 1
ATOM 973 N N . LEU A 1 122 ? -10.469 12.560 7.106 1.00 87.88 122 LEU A N 1
ATOM 974 C CA . LEU A 1 122 ? -11.566 11.592 7.208 1.00 87.88 122 LEU A CA 1
ATOM 975 C C . LEU A 1 122 ? -11.441 10.697 8.446 1.00 87.88 122 LEU A C 1
ATOM 977 O O . LEU A 1 122 ? -12.441 10.458 9.115 1.00 87.88 122 LEU A O 1
ATOM 981 N N . ASN A 1 123 ? -10.228 10.282 8.819 1.00 88.31 123 ASN A N 1
ATOM 982 C CA . ASN A 1 123 ? -10.000 9.447 10.005 1.00 88.31 123 ASN A CA 1
ATOM 983 C C . ASN A 1 123 ? -10.250 10.185 11.331 1.00 88.31 123 ASN A C 1
ATOM 985 O O . ASN A 1 123 ? -10.271 9.557 12.383 1.00 88.31 123 ASN A O 1
ATOM 989 N N . ARG A 1 124 ? -10.473 11.505 11.300 1.00 87.25 124 ARG A N 1
ATOM 990 C CA . ARG A 1 124 ? -10.866 12.314 12.467 1.00 87.25 124 ARG A CA 1
ATOM 991 C C . ARG A 1 124 ? -12.347 12.684 12.480 1.00 87.25 124 ARG A C 1
ATOM 993 O O . ARG A 1 124 ? -12.801 13.330 13.422 1.00 87.25 124 ARG A O 1
ATOM 1000 N N . GLN A 1 125 ? -13.091 12.335 11.434 1.00 87.56 125 GLN A N 1
ATOM 1001 C CA . GLN A 1 125 ? -14.514 12.636 11.359 1.00 87.56 125 GLN A CA 1
ATOM 1002 C C . GLN A 1 125 ? -15.326 11.627 12.168 1.00 87.56 125 GLN A C 1
ATOM 1004 O O . GLN A 1 125 ? -15.017 10.435 12.206 1.00 87.56 125 GLN A O 1
ATOM 1009 N N . ALA A 1 126 ? -16.399 12.121 12.788 1.00 85.62 126 ALA A N 1
ATOM 1010 C CA . ALA A 1 126 ? -17.407 11.259 13.386 1.00 85.62 126 ALA A CA 1
ATOM 1011 C C . ALA A 1 126 ? -17.947 10.289 12.330 1.00 85.62 126 ALA A C 1
ATOM 1013 O O . ALA A 1 126 ? -18.032 10.629 11.149 1.00 85.62 126 ALA A O 1
ATOM 1014 N N . CYS A 1 127 ? -18.344 9.096 12.764 1.00 87.06 127 CYS A N 1
ATOM 1015 C CA . CYS A 1 127 ? -18.820 8.033 11.871 1.00 87.06 127 CYS A CA 1
ATOM 1016 C C . CYS A 1 127 ? -17.763 7.469 10.903 1.00 87.06 127 CYS A C 1
ATOM 1018 O O . CYS A 1 127 ? -18.121 6.707 10.005 1.00 87.06 127 CYS A O 1
ATOM 1020 N N . ASN A 1 128 ? -16.477 7.781 11.088 1.00 91.31 128 ASN A N 1
ATOM 1021 C CA . ASN A 1 128 ? -15.388 7.078 10.421 1.00 91.31 128 ASN A CA 1
ATOM 1022 C C . ASN A 1 128 ? -14.750 6.067 11.385 1.00 91.31 128 ASN A C 1
ATOM 1024 O O . ASN A 1 128 ? -14.428 6.397 12.526 1.00 91.31 128 ASN A O 1
ATOM 1028 N N . LEU A 1 129 ? -14.543 4.828 10.933 1.00 92.44 129 LEU A N 1
ATOM 1029 C CA . LEU A 1 129 ? -13.913 3.788 11.751 1.00 92.44 129 LEU A CA 1
ATOM 1030 C C . LEU A 1 129 ? -12.477 4.144 12.154 1.00 92.44 129 LEU A C 1
ATOM 1032 O O . LEU A 1 129 ? -12.069 3.819 13.267 1.00 92.44 129 LEU A O 1
ATOM 1036 N N . GLY A 1 130 ? -11.737 4.878 11.318 1.00 90.75 130 GLY A N 1
ATOM 1037 C CA . GLY A 1 130 ? -10.383 5.343 11.636 1.00 90.75 130 GLY A CA 1
ATOM 1038 C C . GLY A 1 130 ? -10.308 6.232 12.884 1.00 90.75 130 GLY A C 1
ATOM 1039 O O . GLY A 1 130 ? -9.256 6.306 13.517 1.00 90.75 130 GLY A O 1
ATOM 1040 N N . ALA A 1 131 ? -11.428 6.839 13.300 1.00 91.12 131 ALA A N 1
ATOM 1041 C CA . ALA A 1 131 ? -11.504 7.624 14.531 1.00 91.12 131 ALA A CA 1
ATOM 1042 C C . ALA A 1 131 ? -11.506 6.756 15.801 1.00 91.12 131 ALA A C 1
ATOM 1044 O O . ALA A 1 131 ? -11.245 7.269 16.891 1.00 91.12 131 ALA A O 1
ATOM 1045 N N . TRP A 1 132 ? -11.768 5.452 15.673 1.00 93.38 132 TRP A N 1
ATOM 1046 C CA . TRP A 1 132 ? -11.948 4.519 16.792 1.00 93.38 132 TRP A CA 1
ATOM 1047 C C . TRP A 1 132 ? -10.927 3.383 16.803 1.00 93.38 132 TRP A C 1
ATOM 1049 O O . TRP A 1 132 ? -10.538 2.938 17.879 1.00 93.38 132 TRP A O 1
ATOM 1059 N N . PHE A 1 133 ? -10.485 2.949 15.623 1.00 94.12 133 PHE A N 1
ATOM 1060 C CA . PHE A 1 133 ? -9.456 1.931 15.427 1.00 94.12 133 PHE A CA 1
ATOM 1061 C C . PHE A 1 133 ? -8.137 2.633 15.107 1.00 94.12 133 PHE A C 1
ATOM 1063 O O . PHE A 1 133 ? -7.877 3.035 13.974 1.00 94.12 133 PHE A O 1
ATOM 1070 N N . HIS A 1 134 ? -7.334 2.871 16.138 1.00 90.50 134 HIS A N 1
ATOM 1071 C CA . HIS A 1 134 ? -6.100 3.645 16.034 1.00 90.50 134 HIS A CA 1
ATOM 1072 C C . HIS A 1 134 ? -4.908 2.760 15.708 1.00 90.50 134 HIS A C 1
ATOM 1074 O O . HIS A 1 134 ? -4.043 3.182 14.947 1.00 90.50 134 HIS A O 1
ATOM 1080 N N . ARG A 1 135 ? -4.858 1.563 16.292 1.00 91.81 135 ARG A N 1
ATOM 1081 C CA . ARG A 1 135 ? -3.700 0.668 16.274 1.00 91.81 135 ARG A CA 1
ATOM 1082 C C . ARG A 1 135 ? -3.810 -0.451 15.254 1.00 91.81 135 ARG A C 1
ATOM 1084 O O . ARG A 1 135 ? -2.793 -1.057 14.931 1.00 91.81 135 ARG A O 1
ATOM 1091 N N . HIS A 1 136 ? -5.007 -0.722 14.747 1.00 93.94 136 HIS A N 1
ATOM 1092 C CA . HIS A 1 136 ? -5.230 -1.734 13.723 1.00 93.94 136 HIS A CA 1
ATOM 1093 C C . HIS A 1 136 ? -6.168 -1.238 12.633 1.00 93.94 136 HIS A C 1
ATOM 1095 O O . HIS A 1 136 ? -6.980 -0.334 12.820 1.00 93.94 136 HIS A O 1
ATOM 1101 N N . VAL A 1 137 ? -6.074 -1.895 11.487 1.00 94.00 137 VAL A N 1
ATOM 1102 C CA . VAL A 1 137 ? -7.004 -1.776 10.377 1.00 94.00 137 VAL A CA 1
ATOM 1103 C C . VAL A 1 137 ? -7.511 -3.168 10.024 1.00 94.00 137 VAL A C 1
ATOM 1105 O O . VAL A 1 137 ? -6.761 -4.145 10.053 1.00 94.00 137 VAL A O 1
ATOM 1108 N N . VAL A 1 138 ? -8.794 -3.263 9.688 1.00 96.19 138 VAL A N 1
ATOM 1109 C CA . VAL A 1 138 ? -9.370 -4.485 9.134 1.00 96.19 138 VAL A CA 1
ATOM 1110 C C . VAL A 1 138 ? -9.453 -4.344 7.620 1.00 96.19 138 VAL A C 1
ATOM 1112 O O . VAL A 1 138 ? -10.206 -3.515 7.112 1.00 96.19 138 VAL A O 1
ATOM 1115 N N . LEU A 1 139 ? -8.677 -5.155 6.909 1.00 97.31 139 LEU A N 1
ATOM 1116 C CA . LEU A 1 139 ? -8.682 -5.222 5.451 1.00 97.31 139 LEU A CA 1
ATOM 1117 C C . LEU A 1 139 ? -9.579 -6.386 5.020 1.00 97.31 139 LEU A C 1
ATOM 1119 O O . LEU A 1 139 ? -9.482 -7.464 5.610 1.00 97.31 139 LEU A O 1
ATOM 1123 N N . PRO A 1 140 ? -10.460 -6.232 4.025 1.00 97.94 140 PRO A N 1
ATOM 1124 C CA . PRO A 1 140 ? -11.174 -7.381 3.490 1.00 97.94 140 PRO A CA 1
ATOM 1125 C C . PRO A 1 140 ? -10.207 -8.283 2.706 1.00 97.94 140 PRO A C 1
ATOM 1127 O O . PRO A 1 140 ? -9.212 -7.804 2.176 1.00 97.94 140 PRO A O 1
ATOM 1130 N N . THR A 1 141 ? -10.494 -9.583 2.619 1.00 98.19 141 THR A N 1
ATOM 1131 C CA . THR A 1 141 ? -9.768 -10.507 1.712 1.00 98.19 141 THR A CA 1
ATOM 1132 C C . THR A 1 141 ? -10.170 -10.335 0.245 1.00 98.19 141 THR A C 1
ATOM 1134 O O . THR A 1 141 ? -9.449 -10.775 -0.647 1.00 98.19 141 THR A O 1
ATOM 1137 N N . GLU A 1 142 ? -11.295 -9.664 -0.003 1.00 98.31 142 GLU A N 1
ATOM 1138 C CA . GLU A 1 142 ? -11.831 -9.341 -1.322 1.00 98.31 142 GLU A CA 1
ATOM 1139 C C . GLU A 1 142 ? -12.552 -7.985 -1.259 1.00 98.31 142 GLU A C 1
ATOM 1141 O O . GLU A 1 142 ? -13.354 -7.750 -0.351 1.00 98.31 142 GLU A O 1
ATOM 1146 N N . THR A 1 143 ? -12.255 -7.075 -2.186 1.00 98.00 143 THR A N 1
ATOM 1147 C CA . THR A 1 143 ? -12.890 -5.747 -2.237 1.00 98.00 143 THR A CA 1
ATOM 1148 C C . THR A 1 143 ? -14.346 -5.830 -2.697 1.00 98.00 143 THR A C 1
ATOM 1150 O O . THR A 1 143 ? -14.800 -6.849 -3.218 1.00 98.00 143 THR A O 1
ATOM 1153 N N . ALA A 1 144 ? -15.095 -4.733 -2.568 1.00 96.19 144 ALA A N 1
ATOM 1154 C CA . ALA A 1 144 ? -16.474 -4.650 -3.052 1.00 96.19 144 ALA A CA 1
ATOM 1155 C C . ALA A 1 144 ? -16.613 -4.907 -4.566 1.00 96.19 144 ALA A C 1
ATOM 1157 O O . ALA A 1 144 ? -17.692 -5.276 -5.028 1.00 96.19 144 ALA A O 1
ATOM 1158 N N . TYR A 1 145 ? -15.524 -4.736 -5.322 1.00 96.69 145 TYR A N 1
ATOM 1159 C CA . TYR A 1 145 ? -15.457 -4.946 -6.769 1.00 96.69 145 TYR A CA 1
ATOM 1160 C C . TYR A 1 145 ? -14.678 -6.212 -7.164 1.00 96.69 145 TYR A C 1
ATOM 1162 O O . TYR A 1 145 ? -14.260 -6.332 -8.314 1.00 96.69 145 TYR A O 1
ATOM 1170 N N . GLY A 1 146 ? -14.485 -7.152 -6.233 1.00 97.19 146 GLY A N 1
ATOM 1171 C CA . GLY A 1 146 ? -13.957 -8.488 -6.523 1.00 97.19 146 GLY A CA 1
ATOM 1172 C C . GLY A 1 146 ? -12.436 -8.591 -6.654 1.00 97.19 146 GLY A C 1
ATOM 1173 O O . GLY A 1 146 ? -11.939 -9.618 -7.112 1.00 97.19 146 GLY A O 1
ATOM 1174 N N . LEU A 1 147 ? -11.673 -7.559 -6.270 1.00 98.31 147 LEU A N 1
ATOM 1175 C CA . LEU A 1 147 ? -10.211 -7.666 -6.227 1.00 98.31 147 LEU A CA 1
ATOM 1176 C C . LEU A 1 147 ? -9.790 -8.445 -4.986 1.00 98.31 147 LEU A C 1
ATOM 1178 O O . LEU A 1 147 ? -10.180 -8.097 -3.871 1.00 98.31 147 LEU A O 1
ATOM 1182 N N . ARG A 1 148 ? -8.944 -9.459 -5.162 1.00 98.56 148 ARG A N 1
ATOM 1183 C CA . ARG A 1 148 ? -8.380 -10.223 -4.042 1.00 98.56 148 ARG A CA 1
ATOM 1184 C C . ARG A 1 148 ? -7.341 -9.390 -3.300 1.00 98.56 148 ARG A C 1
ATOM 1186 O O . ARG A 1 148 ? -6.536 -8.704 -3.920 1.00 98.56 148 ARG A O 1
ATOM 1193 N N . VAL A 1 149 ? -7.315 -9.481 -1.978 1.00 98.50 149 VAL A N 1
ATOM 1194 C CA . VAL A 1 149 ? -6.331 -8.791 -1.136 1.00 98.50 149 VAL A CA 1
ATOM 1195 C C . VAL A 1 149 ? -5.408 -9.823 -0.509 1.00 98.50 149 VAL A C 1
ATOM 1197 O O . VAL A 1 149 ? -5.803 -10.570 0.392 1.00 98.50 149 VAL A O 1
ATOM 1200 N N . HIS A 1 150 ? -4.165 -9.850 -0.979 1.00 97.50 150 HIS A N 1
ATOM 1201 C CA . HIS A 1 150 ? -3.124 -10.728 -0.455 1.00 97.50 150 HIS A CA 1
ATOM 1202 C C . HIS A 1 150 ? -2.251 -9.980 0.545 1.00 97.50 150 HIS A C 1
ATOM 1204 O O . HIS A 1 150 ? -1.813 -8.864 0.272 1.00 97.50 150 HIS A O 1
ATOM 1210 N N . ILE A 1 151 ? -1.973 -10.613 1.686 1.00 94.88 151 ILE A N 1
ATOM 1211 C CA . ILE A 1 151 ? -0.996 -10.115 2.651 1.00 94.88 151 ILE A CA 1
ATOM 1212 C C . ILE A 1 151 ? 0.290 -10.926 2.563 1.00 94.88 151 ILE A C 1
ATOM 1214 O O . ILE A 1 151 ? 0.289 -12.148 2.707 1.00 94.88 151 ILE A O 1
ATOM 1218 N N . ASN A 1 152 ? 1.384 -10.193 2.423 1.00 93.50 152 ASN A N 1
ATOM 1219 C CA . ASN A 1 152 ? 2.749 -10.631 2.623 1.00 93.50 152 ASN A CA 1
ATOM 1220 C C . ASN A 1 152 ? 3.271 -9.925 3.879 1.00 93.50 152 ASN A C 1
ATOM 1222 O O . ASN A 1 152 ? 2.998 -8.747 4.104 1.00 93.50 152 ASN A O 1
ATOM 1226 N N . ILE A 1 153 ? 4.019 -10.629 4.718 1.00 90.81 153 ILE A N 1
ATOM 1227 C CA . ILE A 1 153 ? 4.645 -10.044 5.907 1.00 90.81 153 ILE A CA 1
ATOM 1228 C C . ILE A 1 153 ? 6.131 -9.950 5.607 1.00 90.81 153 ILE A C 1
ATOM 1230 O O . ILE A 1 153 ? 6.716 -10.940 5.165 1.00 90.81 153 ILE A O 1
ATOM 1234 N N . SER A 1 154 ? 6.741 -8.780 5.810 1.00 87.31 154 SER A N 1
ATOM 1235 C CA . SER A 1 154 ? 8.185 -8.668 5.628 1.00 87.31 154 SER A CA 1
ATOM 1236 C C . SER A 1 154 ? 8.887 -9.580 6.634 1.00 87.31 154 SER A C 1
ATOM 1238 O O . SER A 1 154 ? 8.645 -9.514 7.841 1.00 87.31 154 SER A O 1
ATOM 1240 N N . GLN A 1 155 ? 9.749 -10.456 6.137 1.00 81.00 155 GLN A N 1
ATOM 1241 C CA . GLN A 1 155 ? 10.624 -11.277 6.968 1.00 81.00 155 GLN A CA 1
ATOM 1242 C C . GLN A 1 155 ? 12.047 -10.706 6.912 1.00 81.00 155 GLN A C 1
ATOM 1244 O O . GLN A 1 155 ? 12.254 -9.619 6.369 1.00 81.00 155 GLN A O 1
ATOM 1249 N N . SER A 1 156 ? 12.996 -11.428 7.511 1.00 75.81 156 SER A N 1
ATOM 1250 C CA . SER A 1 156 ? 14.435 -11.215 7.328 1.00 75.81 156 SER A CA 1
ATOM 1251 C C . SER A 1 156 ? 14.937 -9.799 7.676 1.00 75.81 156 SER A C 1
ATOM 1253 O O . SER A 1 156 ? 14.398 -9.103 8.544 1.00 75.81 156 SER A O 1
ATOM 1255 N N . THR A 1 157 ? 16.014 -9.398 7.002 1.00 85.06 157 THR A N 1
ATOM 1256 C CA . THR A 1 157 ? 16.730 -8.132 7.157 1.00 85.06 157 THR A CA 1
ATOM 1257 C C . THR A 1 157 ? 15.869 -6.917 6.811 1.00 85.06 157 THR A C 1
ATOM 1259 O O . THR A 1 157 ? 16.123 -5.837 7.336 1.00 85.06 157 THR A O 1
ATOM 1262 N N . VAL A 1 158 ? 14.818 -7.071 5.993 1.00 91.25 158 VAL A N 1
ATOM 1263 C CA . VAL A 1 158 ? 13.884 -5.982 5.662 1.00 91.25 158 VAL A CA 1
ATOM 1264 C C . VAL A 1 158 ? 13.172 -5.501 6.923 1.00 91.25 158 VAL A C 1
ATOM 1266 O O . VAL A 1 158 ? 13.142 -4.304 7.218 1.00 91.25 158 VAL A O 1
ATOM 1269 N N . SER A 1 159 ? 12.631 -6.437 7.706 1.00 90.38 159 SER A N 1
ATOM 1270 C CA . SER A 1 159 ? 11.978 -6.118 8.977 1.00 90.38 159 SER A CA 1
ATOM 1271 C C . SER A 1 159 ? 12.960 -5.562 10.004 1.00 90.38 159 SER A C 1
ATOM 1273 O O . SER A 1 159 ? 12.643 -4.598 10.701 1.00 90.38 159 SER A O 1
ATOM 1275 N N . GLU A 1 160 ? 14.166 -6.116 10.096 1.00 89.75 160 GLU A N 1
ATOM 1276 C CA . GLU A 1 160 ? 15.204 -5.593 10.993 1.00 89.75 160 GLU A CA 1
ATOM 1277 C C . GLU A 1 160 ? 15.627 -4.167 10.610 1.00 89.75 160 GLU A C 1
ATOM 1279 O O . GLU A 1 160 ? 15.694 -3.289 11.473 1.00 89.75 160 GLU A O 1
ATOM 1284 N N . GLY A 1 161 ? 15.826 -3.912 9.316 1.00 93.00 161 GLY A N 1
ATOM 1285 C CA . GLY A 1 161 ? 16.174 -2.610 8.758 1.00 93.00 161 GLY A CA 1
ATOM 1286 C C . GLY A 1 161 ? 15.126 -1.548 9.073 1.00 93.00 161 GLY A C 1
ATOM 1287 O O . GLY A 1 161 ? 15.452 -0.506 9.645 1.00 93.00 161 GLY A O 1
ATOM 1288 N N . PHE A 1 162 ? 13.850 -1.836 8.804 1.00 93.81 162 PHE A N 1
ATOM 1289 C CA . PHE A 1 162 ? 12.754 -0.927 9.147 1.00 93.81 162 PHE A CA 1
ATOM 1290 C C . PHE A 1 162 ? 12.583 -0.724 10.652 1.00 93.81 162 PHE A C 1
ATOM 1292 O O . PHE A 1 162 ? 12.249 0.377 11.085 1.00 93.81 162 PHE A O 1
ATOM 1299 N N . THR A 1 163 ? 12.819 -1.761 11.456 1.00 91.12 163 THR A N 1
ATOM 1300 C CA . THR A 1 163 ? 12.759 -1.649 12.920 1.00 91.12 163 THR A CA 1
ATOM 1301 C C . THR A 1 163 ? 13.861 -0.724 13.429 1.00 91.12 163 THR A C 1
ATOM 1303 O O . THR A 1 163 ? 13.608 0.118 14.287 1.00 91.12 163 THR A O 1
ATOM 1306 N N . LYS A 1 164 ? 15.068 -0.824 12.859 1.00 92.31 164 LYS A N 1
ATOM 1307 C CA . LYS A 1 164 ? 16.217 0.008 13.223 1.00 92.31 164 LYS A CA 1
ATOM 1308 C C . LYS A 1 164 ? 15.985 1.498 12.964 1.00 92.31 164 LYS A C 1
ATOM 1310 O O . LYS A 1 164 ? 16.455 2.295 13.769 1.00 92.31 164 LYS A O 1
ATOM 1315 N N . LEU A 1 165 ? 15.231 1.872 11.923 1.00 94.06 165 LEU A N 1
ATOM 1316 C CA . LEU A 1 165 ? 14.905 3.281 11.643 1.00 94.06 165 LEU A CA 1
ATOM 1317 C C . LEU A 1 165 ? 14.209 3.977 12.823 1.00 94.06 165 LEU A C 1
ATOM 1319 O O . LEU A 1 165 ? 14.377 5.176 13.014 1.00 94.06 165 LEU A O 1
ATOM 1323 N N . TRP A 1 166 ? 13.439 3.241 13.632 1.00 90.56 166 TRP A N 1
ATOM 1324 C CA . TRP A 1 166 ? 12.765 3.800 14.809 1.00 90.56 166 TRP A CA 1
ATOM 1325 C C . TRP A 1 166 ? 13.714 4.163 15.951 1.00 90.56 166 TRP A C 1
ATOM 1327 O O . TRP A 1 166 ? 13.326 4.919 16.838 1.00 90.56 166 TRP A O 1
ATOM 1337 N N . SER A 1 167 ? 14.934 3.627 15.935 1.00 89.81 167 SER A N 1
ATOM 1338 C CA . SER A 1 167 ? 15.961 3.900 16.942 1.00 89.81 167 SER A CA 1
ATOM 1339 C C . SER A 1 167 ? 16.798 5.141 16.623 1.00 89.81 167 SER A C 1
ATOM 1341 O O . SER A 1 167 ? 17.605 5.549 17.457 1.00 89.81 167 SER A O 1
ATOM 1343 N N . ASP A 1 168 ? 16.638 5.727 15.434 1.00 91.62 168 ASP A N 1
ATOM 1344 C CA . ASP A 1 168 ? 17.333 6.956 15.055 1.00 91.62 168 ASP A CA 1
ATOM 1345 C C . ASP A 1 168 ? 16.778 8.158 15.841 1.00 91.62 168 ASP A C 1
ATOM 1347 O O . ASP A 1 168 ? 15.609 8.188 16.220 1.00 91.62 168 ASP A O 1
ATOM 1351 N N . GLU A 1 169 ? 17.599 9.190 16.067 1.00 92.00 169 GLU A N 1
ATOM 1352 C CA . GLU A 1 169 ? 17.164 10.420 16.760 1.00 92.00 169 GLU A CA 1
ATOM 1353 C C . GLU A 1 169 ? 16.026 11.130 16.007 1.00 92.00 169 GLU A C 1
ATOM 1355 O O . GLU A 1 169 ? 15.110 11.693 16.607 1.00 92.00 169 GLU A O 1
ATOM 1360 N N . GLN A 1 170 ? 16.076 11.072 14.674 1.00 93.19 170 GLN A N 1
ATOM 1361 C CA . GLN A 1 170 ? 15.041 11.570 13.774 1.00 93.19 170 GLN A CA 1
ATOM 1362 C C . GLN A 1 170 ? 14.644 10.446 12.811 1.00 93.19 170 GLN A C 1
ATOM 1364 O O . GLN A 1 170 ? 15.158 10.400 11.689 1.00 93.19 170 GLN A O 1
ATOM 1369 N N . PRO A 1 171 ? 13.756 9.527 13.239 1.00 94.88 171 PRO A N 1
ATOM 1370 C CA . PRO A 1 171 ? 13.329 8.403 12.420 1.00 94.88 171 PRO A CA 1
ATOM 1371 C C . PRO A 1 171 ? 12.806 8.879 11.069 1.00 94.88 171 PRO A C 1
ATOM 1373 O O . PRO A 1 171 ? 11.894 9.709 10.990 1.00 94.88 171 PRO A O 1
ATOM 1376 N N . ALA A 1 172 ? 13.382 8.359 9.991 1.00 96.25 172 ALA A N 1
ATOM 1377 C CA . ALA A 1 172 ? 12.994 8.731 8.643 1.00 96.25 172 ALA A CA 1
ATOM 1378 C C . ALA A 1 172 ? 13.210 7.581 7.663 1.00 96.25 172 ALA A C 1
ATOM 1380 O O . ALA A 1 172 ? 14.198 6.856 7.742 1.00 96.25 172 ALA A O 1
ATOM 1381 N N . LEU A 1 173 ? 12.299 7.458 6.699 1.00 97.50 173 LEU A N 1
ATOM 1382 C CA . LEU A 1 173 ? 12.465 6.586 5.550 1.00 97.50 173 LEU A CA 1
ATOM 1383 C C . LEU A 1 173 ? 13.084 7.375 4.400 1.00 97.50 173 LEU A C 1
ATOM 1385 O O . LEU A 1 173 ? 12.514 8.365 3.942 1.00 97.50 173 LEU A O 1
ATOM 1389 N N . LYS A 1 174 ? 14.223 6.912 3.898 1.00 97.88 174 LYS A N 1
ATOM 1390 C CA . LYS A 1 174 ? 14.903 7.492 2.740 1.00 97.88 174 LYS A CA 1
ATOM 1391 C C . LYS A 1 174 ? 14.593 6.657 1.503 1.00 97.88 174 LYS A C 1
ATOM 1393 O O . LYS A 1 174 ? 14.930 5.477 1.450 1.00 97.88 174 LYS A O 1
ATOM 1398 N N . VAL A 1 175 ? 13.957 7.248 0.501 1.00 98.56 175 VAL A N 1
ATOM 1399 C CA . VAL A 1 175 ? 13.581 6.570 -0.743 1.00 98.56 175 VAL A CA 1
ATOM 1400 C C . VAL A 1 175 ? 14.295 7.225 -1.911 1.00 98.56 175 VAL A C 1
ATOM 1402 O O . VAL A 1 175 ? 14.161 8.425 -2.135 1.00 98.56 175 VAL A O 1
ATOM 1405 N N . TRP A 1 176 ? 15.042 6.435 -2.670 1.00 98.06 176 TRP A N 1
ATOM 1406 C CA . TRP A 1 176 ? 15.602 6.860 -3.939 1.00 98.06 176 TRP A CA 1
ATOM 1407 C C . TRP A 1 176 ? 14.580 6.664 -5.053 1.00 98.06 176 TRP A C 1
ATOM 1409 O O . TRP A 1 176 ? 14.108 5.550 -5.288 1.00 98.06 176 TRP A O 1
ATOM 1419 N N . ILE A 1 177 ? 14.263 7.738 -5.766 1.00 97.81 177 ILE A N 1
ATOM 1420 C CA . ILE A 1 177 ? 13.431 7.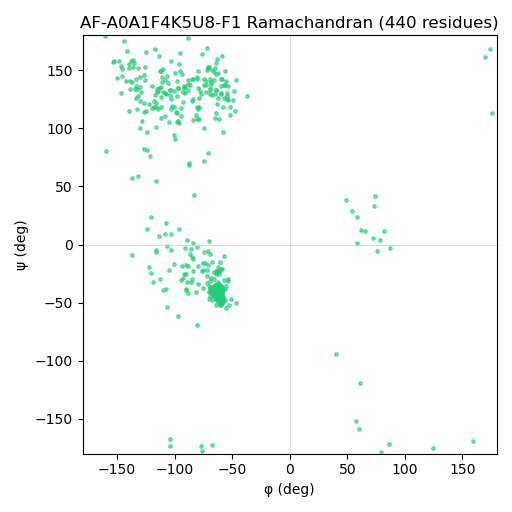684 -6.966 1.00 97.81 177 ILE A CA 1
ATOM 1421 C C . ILE A 1 177 ? 14.374 7.672 -8.163 1.00 97.81 177 ILE A C 1
ATOM 1423 O O . ILE A 1 177 ? 15.114 8.629 -8.384 1.00 97.81 177 ILE A O 1
ATOM 1427 N N . GLY A 1 178 ? 14.393 6.559 -8.893 1.00 94.94 178 GLY A N 1
ATOM 1428 C CA . GLY A 1 178 ? 15.296 6.347 -10.016 1.00 94.94 178 GLY A CA 1
ATOM 1429 C C . GLY A 1 178 ? 14.804 7.012 -11.299 1.00 94.94 178 GLY A C 1
ATOM 1430 O O . GLY A 1 178 ? 13.615 6.973 -11.612 1.00 94.94 178 GLY A O 1
ATOM 1431 N N . HIS A 1 179 ? 15.743 7.552 -12.071 1.00 91.12 179 HIS A N 1
ATOM 1432 C CA . HIS A 1 179 ? 15.534 7.992 -13.448 1.00 91.12 179 HIS A CA 1
ATOM 1433 C C . HIS A 1 179 ? 16.708 7.541 -14.317 1.00 91.12 179 HIS A C 1
ATOM 1435 O O . HIS A 1 179 ? 17.827 7.381 -13.829 1.00 91.12 179 HIS A O 1
ATOM 1441 N N . PHE A 1 180 ? 16.441 7.350 -15.607 1.00 90.25 180 PHE A N 1
ATOM 1442 C CA . PHE A 1 180 ? 17.438 6.963 -16.596 1.00 90.25 180 PHE A CA 1
ATOM 1443 C C . PHE A 1 180 ? 17.527 8.048 -17.665 1.00 90.25 180 PHE A C 1
ATOM 1445 O O . PHE A 1 180 ? 16.552 8.297 -18.367 1.00 90.2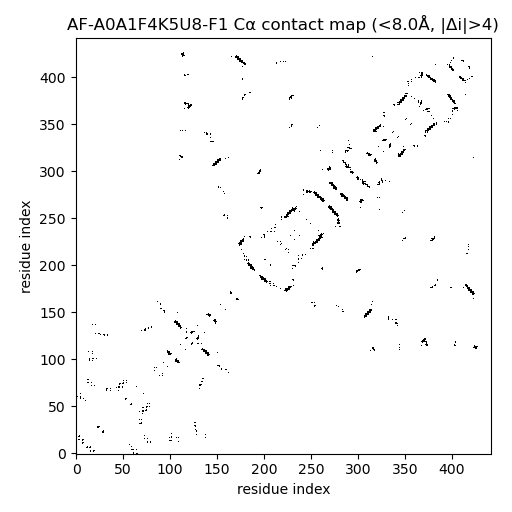5 180 PHE A O 1
ATOM 1452 N N . ASN A 1 181 ? 18.695 8.681 -17.779 1.00 87.75 181 ASN A N 1
ATOM 1453 C CA . ASN A 1 181 ? 19.034 9.619 -18.852 1.00 87.75 181 ASN A CA 1
ATOM 1454 C C . ASN A 1 181 ? 20.199 9.047 -19.673 1.00 87.75 181 ASN A C 1
ATOM 1456 O O . ASN A 1 181 ? 21.277 9.626 -19.777 1.00 87.75 181 ASN A O 1
ATOM 1460 N N . ASP A 1 182 ? 19.998 7.825 -20.152 1.00 89.81 182 ASP A N 1
ATOM 1461 C CA . ASP A 1 182 ? 21.018 6.981 -20.776 1.00 89.81 182 ASP A CA 1
ATOM 1462 C C . ASP A 1 182 ? 20.748 6.740 -22.270 1.00 89.81 182 ASP A C 1
ATOM 1464 O O . ASP A 1 182 ? 21.431 5.948 -22.910 1.00 89.81 182 ASP A O 1
ATOM 1468 N N . ALA A 1 183 ? 19.741 7.425 -22.824 1.00 88.94 183 ALA A N 1
ATOM 1469 C CA . ALA A 1 183 ? 19.220 7.256 -24.182 1.00 88.94 183 ALA A CA 1
ATOM 1470 C C . ALA A 1 183 ? 18.699 5.845 -24.520 1.00 88.94 183 ALA A C 1
ATOM 1472 O O . ALA A 1 183 ? 18.229 5.633 -25.639 1.00 88.94 183 ALA A O 1
ATOM 1473 N N . ALA A 1 184 ? 18.732 4.895 -23.580 1.00 91.25 184 ALA A N 1
ATOM 1474 C CA . ALA A 1 184 ? 18.075 3.617 -23.758 1.00 91.25 184 ALA A CA 1
ATOM 1475 C C . ALA A 1 184 ? 16.564 3.799 -23.603 1.00 91.25 184 ALA A C 1
ATOM 1477 O O . ALA A 1 184 ? 16.090 4.488 -22.699 1.00 91.25 184 ALA A O 1
ATOM 1478 N N . ASP A 1 185 ? 15.779 3.175 -24.470 1.00 91.38 185 ASP A N 1
ATOM 1479 C CA . ASP A 1 185 ? 14.333 3.339 -24.456 1.00 91.38 185 ASP A CA 1
ATOM 1480 C C . ASP A 1 185 ? 13.603 2.028 -24.710 1.00 91.38 185 ASP A C 1
ATOM 1482 O O . ASP A 1 185 ? 14.126 1.080 -25.312 1.00 91.38 185 ASP A O 1
ATOM 1486 N N . VAL A 1 186 ? 12.374 1.983 -24.213 1.00 93.12 186 VAL A N 1
ATOM 1487 C CA . VAL A 1 186 ? 11.479 0.857 -24.403 1.00 93.12 186 VAL A CA 1
ATOM 1488 C C . VAL A 1 186 ? 11.128 0.709 -25.881 1.00 93.12 186 VAL A C 1
ATOM 1490 O O . VAL A 1 186 ? 10.727 1.646 -26.567 1.00 93.12 186 VAL A O 1
ATOM 1493 N N . GLN A 1 187 ? 11.289 -0.510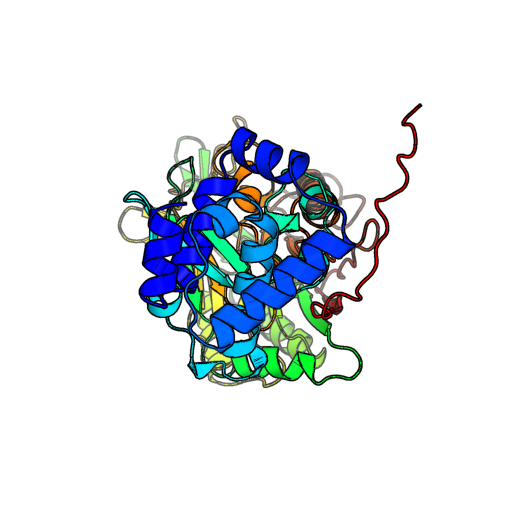 -26.374 1.00 94.38 187 GLN A N 1
ATOM 1494 C CA . GLN A 1 187 ? 10.899 -0.922 -27.707 1.00 94.38 187 GLN A CA 1
ATOM 1495 C C . GLN A 1 187 ? 9.483 -1.482 -27.660 1.00 94.38 187 GLN A C 1
ATOM 1497 O O . GLN A 1 187 ? 9.142 -2.285 -26.786 1.00 94.38 187 GLN A O 1
ATOM 1502 N N . TRP A 1 188 ? 8.663 -1.072 -28.622 1.00 93.00 188 TRP A N 1
ATOM 1503 C CA . TRP A 1 188 ? 7.247 -1.411 -28.681 1.00 93.00 188 TRP A CA 1
ATOM 1504 C C . TRP A 1 188 ? 6.961 -2.361 -29.836 1.00 93.00 188 TRP A C 1
ATOM 1506 O O . TRP A 1 188 ? 7.511 -2.231 -30.926 1.00 93.00 188 TRP A O 1
ATOM 1516 N N . THR A 1 189 ? 6.035 -3.279 -29.608 1.00 94.06 189 THR A N 1
ATOM 1517 C CA . THR A 1 189 ? 5.376 -4.064 -30.654 1.00 94.06 189 THR A CA 1
ATOM 1518 C C . THR A 1 189 ? 3.927 -3.621 -30.759 1.00 94.06 189 THR A C 1
ATOM 1520 O O . THR A 1 189 ? 3.353 -3.151 -29.774 1.00 94.06 189 THR A O 1
ATOM 1523 N N . ARG A 1 190 ? 3.346 -3.741 -31.954 1.00 94.56 190 ARG A N 1
ATOM 1524 C CA . ARG A 1 190 ? 1.935 -3.447 -32.211 1.00 94.56 190 ARG A CA 1
ATOM 1525 C C . ARG A 1 190 ? 1.289 -4.601 -32.960 1.00 94.56 190 ARG A C 1
ATOM 1527 O O . ARG A 1 190 ? 1.945 -5.222 -33.794 1.00 94.56 190 ARG A O 1
ATOM 1534 N N . ASN A 1 191 ? 0.027 -4.877 -32.659 1.00 93.31 191 ASN A N 1
ATOM 1535 C CA . ASN A 1 191 ? -0.787 -5.802 -33.443 1.00 93.31 191 ASN A CA 1
ATOM 1536 C C . ASN A 1 191 ? -1.512 -5.075 -34.594 1.00 93.31 191 ASN A C 1
ATOM 1538 O O . ASN A 1 191 ? -1.432 -3.851 -34.717 1.00 93.31 191 ASN A O 1
ATOM 1542 N N . ASP A 1 192 ? -2.252 -5.826 -35.413 1.00 93.69 192 ASP A N 1
ATOM 1543 C CA . ASP A 1 192 ? -2.917 -5.315 -36.625 1.00 93.69 192 ASP A CA 1
ATOM 1544 C C . ASP A 1 192 ? -3.975 -4.227 -36.362 1.00 93.69 192 ASP A C 1
ATOM 1546 O O . ASP A 1 192 ? -4.331 -3.479 -37.268 1.00 93.69 192 ASP A O 1
ATOM 1550 N N . ILE A 1 193 ? -4.472 -4.121 -35.126 1.00 91.12 193 ILE A N 1
ATOM 1551 C CA . ILE A 1 193 ? -5.458 -3.111 -34.707 1.00 91.12 193 ILE A CA 1
ATOM 1552 C C . ILE A 1 193 ? -4.828 -1.968 -33.897 1.00 91.12 193 ILE A C 1
ATOM 1554 O O . ILE A 1 193 ? -5.540 -1.145 -33.331 1.00 91.12 193 ILE A O 1
ATOM 1558 N N . GLY A 1 194 ? -3.495 -1.910 -33.827 1.00 90.81 194 GLY A N 1
ATOM 1559 C CA . GLY A 1 194 ? -2.749 -0.814 -33.212 1.00 90.81 194 GLY A CA 1
ATOM 1560 C C . GLY A 1 194 ? -2.511 -0.932 -31.705 1.00 90.81 194 GLY A C 1
ATOM 1561 O O . GLY A 1 194 ? -1.781 -0.098 -31.165 1.00 90.81 194 GL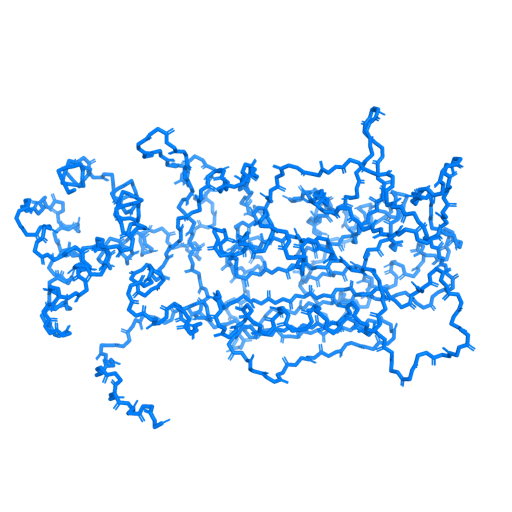Y A O 1
ATOM 1562 N N . ASN A 1 195 ? -3.039 -1.962 -31.032 1.00 94.69 195 ASN A N 1
ATOM 1563 C CA . ASN A 1 195 ? -2.732 -2.214 -29.620 1.00 94.69 195 ASN A CA 1
ATOM 1564 C C . ASN A 1 195 ? -1.253 -2.540 -29.453 1.00 94.69 195 ASN A C 1
ATOM 1566 O O . ASN A 1 195 ? -0.644 -3.157 -30.329 1.00 94.69 195 ASN A O 1
ATOM 1570 N N . TRP A 1 196 ? -0.681 -2.129 -28.328 1.00 94.69 196 TRP A N 1
ATOM 1571 C CA . TRP A 1 196 ? 0.763 -2.081 -28.146 1.00 94.69 196 TRP A CA 1
ATOM 1572 C C . TRP A 1 196 ? 1.237 -2.850 -26.918 1.00 94.69 196 TRP A C 1
ATOM 1574 O O . TRP A 1 196 ? 0.532 -2.996 -25.920 1.00 94.69 196 TRP A O 1
ATOM 1584 N N . ARG A 1 197 ? 2.479 -3.331 -26.983 1.00 95.06 197 ARG A N 1
ATOM 1585 C CA . ARG A 1 197 ? 3.137 -4.050 -25.893 1.00 95.06 197 ARG A CA 1
ATOM 1586 C C . ARG A 1 197 ? 4.632 -3.737 -25.862 1.00 95.06 197 ARG A C 1
ATOM 1588 O O . ARG A 1 197 ? 5.244 -3.601 -26.921 1.00 95.06 197 ARG A O 1
ATOM 1595 N N . THR A 1 198 ? 5.237 -3.670 -24.675 1.00 95.06 198 THR A N 1
ATOM 1596 C CA . THR A 1 198 ? 6.698 -3.591 -24.555 1.00 95.06 198 THR A CA 1
ATOM 1597 C C . THR A 1 198 ? 7.359 -4.899 -25.000 1.00 95.06 198 THR A C 1
ATOM 1599 O O . THR A 1 198 ? 6.858 -5.989 -24.714 1.00 95.06 198 THR A O 1
ATOM 1602 N N . ALA A 1 199 ? 8.479 -4.787 -25.713 1.00 95.25 199 ALA A N 1
ATOM 1603 C CA . ALA A 1 199 ? 9.284 -5.914 -26.181 1.00 95.25 199 ALA A CA 1
ATOM 1604 C C . ALA A 1 199 ? 10.584 -6.044 -25.382 1.00 95.25 199 ALA A C 1
ATOM 1606 O O . ALA A 1 199 ? 10.858 -7.096 -24.814 1.00 95.25 199 ALA A O 1
ATOM 1607 N N . CYS A 1 200 ? 11.360 -4.965 -25.308 1.00 96.56 200 CYS A N 1
ATOM 1608 C CA . CYS A 1 200 ? 12.608 -4.880 -24.549 1.00 96.56 200 CYS A CA 1
ATOM 1609 C C . CYS A 1 200 ? 12.959 -3.410 -24.286 1.00 96.56 200 CYS A C 1
ATOM 1611 O O . CYS A 1 200 ? 12.240 -2.516 -24.731 1.00 96.56 200 CYS A O 1
ATOM 1613 N N . VAL A 1 201 ? 14.060 -3.152 -23.590 1.00 95.88 201 VAL A N 1
ATOM 1614 C CA . VAL A 1 201 ? 14.688 -1.828 -23.494 1.00 95.88 201 VAL A CA 1
ATOM 1615 C C . VAL A 1 201 ? 16.014 -1.847 -24.252 1.00 95.88 201 VAL A C 1
ATOM 1617 O O . VAL A 1 201 ? 16.808 -2.765 -24.082 1.00 95.88 201 VAL A O 1
ATOM 1620 N N . ALA A 1 202 ? 16.270 -0.861 -25.111 1.00 94.50 202 ALA A N 1
ATOM 1621 C CA . ALA A 1 202 ? 17.474 -0.827 -25.941 1.00 94.50 202 ALA A CA 1
ATOM 1622 C C . ALA A 1 202 ? 18.108 0.576 -25.986 1.00 94.50 202 ALA A C 1
ATOM 1624 O O . ALA A 1 202 ? 17.360 1.540 -26.136 1.00 94.50 202 ALA A O 1
ATOM 1625 N N . PRO A 1 203 ? 19.451 0.706 -25.934 1.00 95.94 203 PRO A N 1
ATOM 1626 C CA . PRO A 1 203 ? 20.439 -0.379 -25.843 1.00 95.94 203 PRO A CA 1
ATOM 1627 C C . PRO A 1 203 ? 20.494 -1.058 -24.459 1.00 95.94 203 PRO A C 1
ATOM 1629 O O . PRO A 1 203 ? 20.458 -0.395 -23.424 1.00 95.94 203 PRO A O 1
ATOM 1632 N N . GLN A 1 204 ? 20.576 -2.391 -24.458 1.00 96.50 204 GLN A N 1
ATOM 1633 C CA . GLN A 1 204 ? 20.526 -3.242 -23.254 1.00 96.50 204 GLN A CA 1
ATOM 1634 C C . GLN A 1 204 ? 21.729 -3.046 -22.324 1.00 96.50 204 GLN A C 1
ATOM 1636 O O . GLN A 1 204 ? 21.599 -2.964 -21.104 1.00 96.50 204 GLN A O 1
ATOM 1641 N N . ASP A 1 205 ? 22.922 -2.982 -22.905 1.00 96.81 205 ASP A N 1
ATOM 1642 C CA . ASP A 1 205 ? 24.185 -2.796 -22.197 1.00 96.81 205 ASP A CA 1
ATOM 1643 C C . ASP A 1 205 ? 24.237 -1.434 -21.499 1.00 96.81 205 ASP A C 1
ATOM 1645 O O . ASP A 1 205 ? 24.623 -1.345 -20.332 1.00 96.81 205 ASP A O 1
ATOM 1649 N N . VAL A 1 206 ? 23.764 -0.396 -22.190 1.00 95.69 206 VAL A N 1
ATOM 1650 C CA . VAL A 1 206 ? 23.686 0.967 -21.664 1.00 95.69 206 VAL A CA 1
ATOM 1651 C C . VAL A 1 206 ? 22.724 1.040 -20.476 1.00 95.69 206 VAL A C 1
ATOM 1653 O O . VAL A 1 206 ? 23.136 1.455 -19.392 1.00 95.69 206 VAL A O 1
ATOM 1656 N N . ARG A 1 207 ? 21.482 0.551 -20.622 1.00 95.88 207 ARG A N 1
ATOM 1657 C CA . ARG A 1 207 ? 20.512 0.532 -19.511 1.00 95.88 207 ARG A CA 1
ATOM 1658 C C . ARG A 1 207 ? 20.988 -0.331 -18.344 1.00 95.88 207 ARG A C 1
ATOM 1660 O O . ARG A 1 207 ? 20.809 0.056 -17.191 1.00 95.88 207 ARG A O 1
ATOM 1667 N N . SER A 1 208 ? 21.630 -1.467 -18.610 1.00 97.56 208 SER A N 1
ATOM 1668 C CA . SER A 1 208 ? 22.213 -2.313 -17.563 1.00 97.56 208 SER A CA 1
ATOM 1669 C C . SER A 1 208 ? 23.297 -1.584 -16.768 1.00 97.56 208 SER A C 1
ATOM 1671 O O . SER A 1 208 ? 23.284 -1.632 -15.538 1.00 97.56 208 SER A O 1
ATOM 1673 N N . ALA A 1 209 ? 24.208 -0.875 -17.440 1.00 97.12 209 ALA A N 1
ATOM 1674 C CA . ALA A 1 209 ? 25.230 -0.078 -16.769 1.00 97.12 209 ALA A CA 1
ATOM 1675 C C . ALA A 1 209 ? 24.598 1.033 -15.916 1.00 97.12 209 ALA A C 1
ATOM 1677 O O . ALA A 1 209 ? 24.901 1.143 -14.727 1.00 97.12 209 ALA A O 1
ATOM 1678 N N . SER A 1 210 ? 23.656 1.792 -16.483 1.00 96.06 210 SER A N 1
ATOM 1679 C CA . SER A 1 210 ? 22.967 2.879 -15.781 1.00 96.06 210 SER A CA 1
ATOM 1680 C C . SER A 1 210 ? 22.129 2.398 -14.595 1.00 96.06 210 SER A C 1
ATOM 1682 O O . SER A 1 210 ? 22.095 3.073 -13.568 1.00 96.06 210 SER A O 1
ATOM 1684 N N . LEU A 1 211 ? 21.508 1.219 -14.681 1.00 97.50 211 LEU A N 1
ATOM 1685 C CA . LEU A 1 211 ? 20.818 0.572 -13.562 1.00 97.50 211 LEU A CA 1
ATOM 1686 C C . LEU A 1 211 ? 21.762 0.307 -12.391 1.00 97.50 211 LEU A C 1
ATOM 1688 O O . LEU A 1 211 ? 21.456 0.690 -11.263 1.00 97.50 211 LEU A O 1
ATOM 1692 N N . LEU A 1 212 ? 22.914 -0.311 -12.646 1.00 97.31 212 LEU A N 1
ATOM 1693 C CA . LEU A 1 212 ? 23.871 -0.614 -11.583 1.00 97.31 212 LEU A CA 1
ATOM 1694 C C . LEU A 1 212 ? 24.491 0.660 -10.997 1.00 97.31 212 LEU A C 1
ATOM 1696 O O . LEU A 1 212 ? 24.670 0.744 -9.783 1.00 97.31 212 LEU A O 1
ATOM 1700 N N . THR A 1 213 ? 24.746 1.678 -11.824 1.00 96.88 213 THR A N 1
ATOM 1701 C CA . THR A 1 213 ? 25.157 3.004 -11.344 1.00 96.88 213 THR A CA 1
ATOM 1702 C C . THR A 1 213 ? 24.088 3.632 -10.451 1.00 96.88 213 THR A C 1
ATOM 1704 O O . THR A 1 213 ? 24.419 4.103 -9.368 1.00 96.88 213 THR A O 1
ATOM 1707 N N . ALA A 1 214 ? 22.811 3.596 -10.843 1.00 96.25 214 ALA A N 1
ATOM 1708 C CA . ALA A 1 214 ? 21.722 4.151 -10.042 1.00 96.25 214 ALA A CA 1
ATOM 1709 C C . ALA A 1 214 ? 21.578 3.443 -8.685 1.00 96.25 214 ALA A C 1
ATOM 1711 O O . ALA A 1 214 ? 21.366 4.107 -7.671 1.00 96.25 214 ALA A O 1
ATOM 1712 N N . VAL A 1 215 ? 21.739 2.114 -8.646 1.00 97.56 215 VAL A N 1
ATOM 1713 C CA . VAL A 1 215 ? 21.757 1.347 -7.389 1.00 97.56 215 VAL A CA 1
ATOM 1714 C C . VAL A 1 215 ? 22.936 1.766 -6.511 1.00 97.56 215 VAL A C 1
ATOM 1716 O O . VAL A 1 215 ? 22.739 2.043 -5.331 1.00 97.56 215 VAL A O 1
ATOM 1719 N N . ALA A 1 216 ? 24.140 1.878 -7.079 1.00 96.62 216 ALA A N 1
ATOM 1720 C CA . ALA A 1 216 ? 25.320 2.316 -6.338 1.00 96.62 216 ALA A CA 1
ATOM 1721 C C . ALA A 1 216 ? 25.145 3.732 -5.760 1.00 96.62 216 ALA A C 1
ATOM 1723 O O . ALA A 1 216 ? 25.388 3.938 -4.573 1.00 96.62 216 ALA A O 1
ATOM 1724 N N . SER A 1 217 ? 24.649 4.683 -6.559 1.00 96.25 217 SER A N 1
ATOM 1725 C CA . SER A 1 217 ? 24.380 6.056 -6.110 1.00 96.25 217 SER A CA 1
ATOM 1726 C C . SER A 1 217 ? 23.310 6.118 -5.020 1.00 96.25 217 SER A C 1
ATOM 1728 O O . SER A 1 217 ? 23.462 6.860 -4.052 1.00 96.25 217 SER A O 1
ATOM 1730 N N . ALA A 1 218 ? 22.245 5.321 -5.134 1.00 97.38 218 ALA A N 1
ATOM 1731 C CA . ALA A 1 218 ? 21.215 5.239 -4.104 1.00 97.38 218 ALA A CA 1
ATOM 1732 C C . ALA A 1 218 ? 21.769 4.686 -2.783 1.00 97.38 218 ALA A C 1
ATOM 1734 O O . ALA A 1 218 ? 21.490 5.231 -1.713 1.00 97.38 218 ALA A O 1
ATOM 1735 N N . THR A 1 219 ? 22.586 3.634 -2.859 1.00 96.56 219 THR A N 1
ATOM 1736 C CA . THR A 1 219 ? 23.278 3.048 -1.708 1.00 96.56 219 THR A CA 1
ATOM 1737 C C . THR A 1 219 ? 24.222 4.052 -1.047 1.00 96.56 219 THR A C 1
ATOM 1739 O O . THR A 1 219 ? 24.169 4.215 0.173 1.00 96.56 219 THR A O 1
ATOM 1742 N N . GLU A 1 220 ? 25.040 4.761 -1.830 1.00 96.31 220 GLU A N 1
ATOM 1743 C CA . GLU A 1 220 ? 25.958 5.798 -1.341 1.00 96.31 220 GLU A CA 1
ATOM 1744 C C . GLU A 1 220 ? 25.205 6.957 -0.670 1.00 96.31 220 GLU A C 1
ATOM 1746 O O . GLU A 1 220 ? 25.609 7.437 0.388 1.00 96.31 220 GLU A O 1
ATOM 1751 N N . ALA A 1 221 ? 24.050 7.345 -1.218 1.00 96.19 221 ALA A N 1
ATOM 1752 C CA . ALA A 1 221 ? 23.157 8.336 -0.618 1.00 96.19 221 ALA A CA 1
ATOM 1753 C C . ALA A 1 221 ? 22.435 7.834 0.653 1.00 96.19 221 ALA A C 1
ATOM 1755 O O . ALA A 1 221 ? 21.725 8.602 1.311 1.00 96.19 221 ALA A O 1
ATOM 1756 N N . GLY A 1 222 ? 22.592 6.557 1.015 1.00 96.56 222 GLY A N 1
ATOM 1757 C CA . GLY A 1 222 ? 21.963 5.948 2.184 1.00 96.56 222 GLY A CA 1
ATOM 1758 C C . GLY A 1 222 ? 20.461 5.708 2.017 1.00 96.56 222 GLY A C 1
ATOM 1759 O O . GLY A 1 222 ? 19.717 5.837 2.991 1.00 96.56 222 GLY A O 1
ATOM 1760 N N . ALA A 1 223 ? 20.003 5.406 0.800 1.00 98.06 223 ALA A N 1
ATOM 1761 C CA . ALA A 1 223 ? 18.613 5.054 0.536 1.00 98.06 223 ALA A CA 1
ATOM 1762 C C . ALA A 1 223 ? 18.222 3.726 1.202 1.00 98.06 223 ALA A C 1
ATOM 1764 O O . ALA A 1 223 ? 18.986 2.765 1.193 1.00 98.06 223 ALA A O 1
ATOM 1765 N N . ASN A 1 224 ? 16.995 3.668 1.721 1.00 98.12 224 ASN A N 1
ATOM 1766 C CA . ASN A 1 224 ? 16.371 2.466 2.275 1.00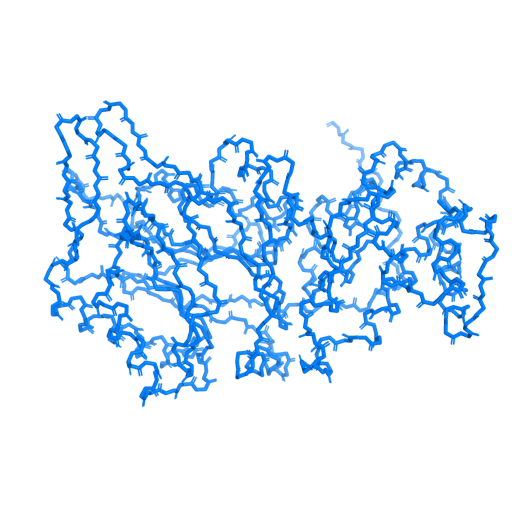 98.12 224 ASN A CA 1
ATOM 1767 C C . ASN A 1 224 ? 15.514 1.721 1.255 1.00 98.12 224 ASN A C 1
ATOM 1769 O O . ASN A 1 224 ? 15.371 0.504 1.332 1.00 98.12 224 ASN A O 1
ATOM 1773 N N . ILE A 1 225 ? 14.929 2.440 0.302 1.00 98.62 225 ILE A N 1
ATOM 1774 C CA . ILE A 1 225 ? 14.141 1.863 -0.788 1.00 98.62 225 ILE A CA 1
ATOM 1775 C C . ILE A 1 225 ? 14.584 2.517 -2.090 1.00 98.62 225 ILE A C 1
ATOM 1777 O O . ILE A 1 225 ? 14.836 3.720 -2.109 1.00 98.62 225 ILE A O 1
ATOM 1781 N N . ILE A 1 226 ? 14.634 1.751 -3.176 1.00 98.62 226 ILE A N 1
ATOM 1782 C CA . ILE A 1 226 ? 14.760 2.288 -4.536 1.00 98.62 226 ILE A CA 1
ATOM 1783 C C . ILE A 1 226 ? 13.460 2.031 -5.296 1.00 98.62 226 ILE A C 1
ATOM 1785 O O . ILE A 1 226 ? 12.922 0.926 -5.242 1.00 98.62 226 ILE A O 1
ATOM 1789 N N . VAL A 1 227 ? 12.964 3.032 -6.022 1.00 98.69 227 VAL A N 1
ATOM 1790 C CA . VAL A 1 227 ? 11.772 2.921 -6.870 1.00 98.69 227 VAL A CA 1
ATOM 1791 C C . VAL A 1 227 ? 12.118 3.337 -8.293 1.00 98.69 227 VAL A C 1
ATOM 1793 O O . VAL A 1 227 ? 12.442 4.499 -8.533 1.00 98.69 227 VAL A O 1
ATOM 1796 N N . PHE A 1 228 ? 12.048 2.396 -9.236 1.00 98.06 228 PHE A N 1
ATOM 1797 C CA . PHE A 1 228 ? 12.245 2.669 -10.660 1.00 98.06 228 PHE A CA 1
ATOM 1798 C C . PHE A 1 228 ? 10.914 2.867 -11.406 1.00 98.06 228 PHE A C 1
ATOM 1800 O O . PHE A 1 228 ? 9.887 2.355 -10.953 1.00 98.06 228 PHE A O 1
ATOM 1807 N N . PRO A 1 229 ? 10.901 3.589 -12.543 1.00 97.06 229 PRO A N 1
ATOM 1808 C CA . PRO A 1 229 ? 9.672 3.865 -13.287 1.00 97.06 229 PRO A CA 1
ATOM 1809 C C . PRO A 1 229 ? 9.131 2.685 -14.103 1.00 97.06 229 PRO A C 1
ATOM 1811 O O . PRO A 1 229 ? 9.842 1.727 -14.416 1.00 97.06 229 PRO A O 1
ATOM 1814 N N . GLU A 1 230 ? 7.870 2.795 -14.516 1.00 97.25 230 GLU A N 1
ATOM 1815 C CA . GLU A 1 230 ? 7.238 1.878 -15.473 1.00 97.25 230 GLU A CA 1
ATOM 1816 C C . GLU A 1 230 ? 7.987 1.884 -16.819 1.00 97.25 230 GLU A C 1
ATOM 1818 O O . GLU A 1 230 ? 8.500 2.905 -17.273 1.00 97.25 230 GLU A O 1
ATOM 1823 N N . PHE A 1 231 ? 8.084 0.704 -17.427 1.00 96.31 231 PHE A N 1
ATOM 1824 C CA . PHE A 1 231 ? 8.720 0.400 -18.713 1.00 96.31 231 PHE A CA 1
ATOM 1825 C C . PHE A 1 231 ? 10.223 0.664 -18.827 1.00 96.31 231 PHE A C 1
ATOM 1827 O O . PHE A 1 231 ? 10.782 0.592 -19.918 1.00 96.31 231 PHE A O 1
ATOM 1834 N N . THR A 1 232 ? 10.914 0.903 -17.713 1.00 95.44 232 THR A N 1
ATOM 1835 C CA . THR A 1 232 ? 12.356 1.190 -17.745 1.00 95.44 232 THR A CA 1
ATOM 1836 C C . THR A 1 232 ? 13.243 -0.042 -17.593 1.00 95.44 232 THR A C 1
ATOM 1838 O O . THR A 1 232 ? 14.372 -0.032 -18.077 1.00 95.44 232 THR A O 1
ATOM 1841 N N . LEU A 1 233 ? 12.761 -1.110 -16.960 1.00 97.50 233 LEU A N 1
ATOM 1842 C CA . LEU A 1 233 ? 13.549 -2.313 -16.695 1.00 97.50 233 LEU A CA 1
ATOM 1843 C C . LEU A 1 233 ? 12.795 -3.544 -17.196 1.00 97.50 233 LEU A C 1
ATOM 1845 O O . LEU A 1 233 ? 11.822 -3.963 -16.566 1.00 97.50 233 LEU A O 1
ATOM 1849 N N . ASP A 1 234 ? 13.247 -4.125 -18.304 1.00 97.75 234 ASP A N 1
ATOM 1850 C CA . ASP A 1 234 ? 12.735 -5.416 -18.769 1.00 97.75 234 ASP A CA 1
ATOM 1851 C C . ASP A 1 234 ? 13.305 -6.595 -17.954 1.00 97.75 234 ASP A C 1
ATOM 1853 O O . ASP A 1 234 ? 13.970 -6.418 -16.927 1.00 97.75 234 ASP A O 1
ATOM 1857 N N . MET A 1 235 ? 13.013 -7.820 -18.393 1.00 97.31 235 MET A N 1
ATOM 1858 C CA . MET A 1 235 ? 13.392 -9.031 -17.671 1.00 97.31 235 MET A CA 1
ATOM 1859 C C . MET A 1 235 ? 14.909 -9.212 -17.534 1.00 97.31 235 MET A C 1
ATOM 1861 O O . MET A 1 235 ? 15.375 -9.584 -16.456 1.00 97.31 235 MET A O 1
ATOM 1865 N N . ASP A 1 236 ? 15.691 -8.910 -18.570 1.00 97.88 236 ASP A N 1
ATOM 1866 C CA . ASP A 1 236 ? 17.144 -9.105 -18.536 1.00 97.88 236 ASP A CA 1
ATOM 1867 C C . ASP A 1 236 ? 17.792 -8.144 -17.531 1.00 97.88 236 ASP A C 1
ATOM 1869 O O . ASP A 1 236 ? 18.629 -8.548 -16.709 1.00 97.88 236 ASP A O 1
ATOM 1873 N N . HIS A 1 237 ? 17.311 -6.899 -17.497 1.00 98.38 237 HIS A N 1
ATOM 1874 C CA . HIS A 1 237 ? 17.710 -5.904 -16.504 1.00 98.38 237 HIS A CA 1
ATOM 1875 C C . HIS A 1 237 ? 17.335 -6.323 -15.078 1.00 98.38 237 HIS A C 1
ATOM 1877 O O . HIS A 1 237 ? 18.153 -6.214 -14.162 1.00 98.38 237 HIS A O 1
ATOM 1883 N N . ARG A 1 238 ? 16.119 -6.844 -14.869 1.00 98.06 238 ARG A N 1
ATOM 1884 C CA . ARG A 1 238 ? 15.659 -7.331 -13.555 1.00 98.06 238 ARG A CA 1
ATOM 1885 C C . ARG A 1 238 ? 16.500 -8.500 -13.062 1.00 98.06 238 ARG A C 1
ATOM 1887 O O . ARG A 1 238 ? 16.890 -8.525 -11.898 1.00 98.06 238 ARG A O 1
ATOM 1894 N N . GLN A 1 239 ? 16.839 -9.440 -13.938 1.00 97.81 239 GLN A N 1
ATOM 1895 C CA . GLN A 1 239 ? 17.724 -10.545 -13.585 1.00 97.81 239 GLN A CA 1
ATOM 1896 C C . GLN A 1 239 ? 19.138 -10.060 -13.244 1.00 97.81 239 GLN A C 1
ATOM 1898 O O . GLN A 1 239 ? 19.758 -10.573 -12.309 1.00 97.81 239 GLN A O 1
ATOM 1903 N N . ALA A 1 240 ? 19.664 -9.074 -13.978 1.00 97.62 240 ALA A N 1
ATOM 1904 C CA . ALA A 1 240 ? 20.947 -8.454 -13.659 1.00 97.62 240 ALA A CA 1
ATOM 1905 C C . ALA A 1 240 ? 20.917 -7.758 -12.289 1.00 97.62 240 ALA A C 1
ATOM 1907 O O . ALA A 1 240 ? 21.841 -7.950 -11.498 1.00 97.62 240 ALA A O 1
ATOM 1908 N N . LEU A 1 241 ? 19.833 -7.039 -11.982 1.00 98.25 241 LEU A N 1
ATOM 1909 C CA . LEU A 1 241 ? 19.597 -6.416 -10.681 1.00 98.25 241 LEU A CA 1
ATOM 1910 C C . LEU A 1 241 ? 19.562 -7.449 -9.553 1.00 98.25 241 LEU A C 1
ATOM 1912 O O . LEU A 1 241 ? 20.313 -7.312 -8.596 1.00 98.25 241 LEU A O 1
ATOM 1916 N N . VAL A 1 242 ? 18.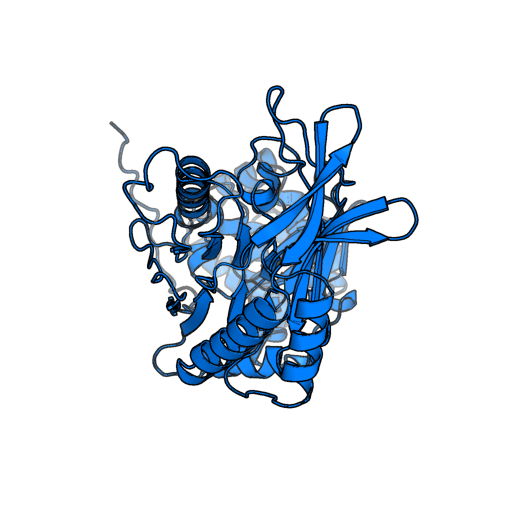757 -8.508 -9.671 1.00 98.00 242 VAL A N 1
ATOM 1917 C CA . VAL A 1 242 ? 18.662 -9.565 -8.647 1.00 98.00 242 VAL A CA 1
ATOM 1918 C C . VAL A 1 242 ? 20.028 -10.210 -8.394 1.00 98.00 242 VAL A C 1
ATOM 1920 O O . VAL A 1 242 ? 20.445 -10.351 -7.245 1.00 98.00 242 VAL A O 1
ATOM 1923 N N . ARG A 1 243 ? 20.786 -10.526 -9.457 1.00 97.69 243 ARG A N 1
ATOM 1924 C CA . ARG A 1 243 ? 22.163 -11.036 -9.323 1.00 97.69 243 ARG A CA 1
ATOM 1925 C C . ARG A 1 243 ? 23.090 -10.038 -8.629 1.00 97.69 243 ARG A C 1
ATOM 1927 O O . ARG A 1 243 ? 23.979 -10.462 -7.892 1.00 97.69 243 ARG A O 1
ATOM 1934 N N . HIS A 1 244 ? 22.928 -8.743 -8.892 1.00 97.00 244 HIS A N 1
ATOM 1935 C CA . HIS A 1 244 ? 23.715 -7.700 -8.246 1.00 97.00 244 HIS A CA 1
ATOM 1936 C C . HIS A 1 244 ? 23.385 -7.589 -6.754 1.00 97.00 244 HIS A C 1
ATOM 1938 O O . HIS A 1 244 ? 24.319 -7.604 -5.956 1.00 97.00 244 HIS A O 1
ATOM 1944 N N . LEU A 1 245 ? 22.098 -7.548 -6.390 1.00 95.50 245 LEU A N 1
ATOM 1945 C CA . LEU A 1 245 ? 21.620 -7.474 -5.004 1.00 95.50 245 LEU A CA 1
ATOM 1946 C C . LEU A 1 245 ? 22.130 -8.659 -4.177 1.00 95.50 245 LEU A C 1
ATOM 1948 O O . LEU A 1 245 ? 22.781 -8.460 -3.157 1.00 95.50 245 LEU A O 1
ATOM 1952 N N . TYR A 1 246 ? 21.972 -9.880 -4.694 1.00 94.81 246 TYR A N 1
ATOM 1953 C CA . TYR A 1 246 ? 22.464 -11.096 -4.039 1.00 94.81 246 TYR A CA 1
ATOM 1954 C C . TYR A 1 246 ? 23.986 -11.089 -3.800 1.00 94.81 246 TYR A C 1
ATOM 1956 O O . TYR A 1 246 ? 24.473 -11.595 -2.792 1.00 94.81 246 TYR A O 1
ATOM 1964 N N . ARG A 1 247 ? 24.770 -10.533 -4.735 1.00 95.69 247 ARG A N 1
ATOM 1965 C CA . ARG A 1 247 ? 26.242 -10.488 -4.635 1.00 95.69 247 ARG A CA 1
ATOM 1966 C C . ARG A 1 247 ? 26.763 -9.318 -3.803 1.00 95.69 247 ARG A C 1
ATOM 1968 O O . ARG A 1 247 ? 27.895 -9.388 -3.335 1.00 95.69 247 ARG A O 1
ATOM 1975 N N . ASN A 1 248 ? 25.978 -8.252 -3.661 1.00 94.56 248 ASN A N 1
ATOM 1976 C CA . ASN A 1 248 ? 26.384 -6.999 -3.027 1.00 94.56 248 ASN A CA 1
ATOM 1977 C C . ASN A 1 248 ? 25.321 -6.541 -2.012 1.00 94.56 248 ASN A C 1
ATOM 1979 O O . ASN A 1 248 ? 24.763 -5.446 -2.157 1.00 94.56 248 ASN A O 1
ATOM 1983 N N . PRO A 1 249 ? 25.013 -7.363 -0.988 1.00 89.88 249 PRO A N 1
ATOM 1984 C CA . PRO A 1 249 ? 24.018 -7.002 0.008 1.00 89.88 249 PRO A CA 1
ATOM 1985 C C . PRO A 1 249 ? 24.441 -5.712 0.709 1.00 89.88 249 PRO A C 1
ATOM 1987 O O . PRO A 1 249 ? 25.580 -5.558 1.156 1.00 89.88 249 PRO A O 1
ATOM 1990 N N . THR A 1 250 ? 23.511 -4.767 0.794 1.00 89.00 250 THR A N 1
ATOM 1991 C CA . THR A 1 250 ? 23.765 -3.436 1.342 1.00 89.00 250 THR A CA 1
ATOM 1992 C C . THR A 1 250 ? 22.925 -3.242 2.603 1.00 89.00 250 THR A C 1
ATOM 1994 O O . THR A 1 250 ? 21.705 -3.219 2.492 1.00 89.00 250 THR A O 1
ATOM 1997 N N . PRO A 1 251 ? 23.522 -3.032 3.792 1.00 88.50 251 PRO A N 1
ATOM 1998 C CA . PRO A 1 251 ? 22.757 -2.926 5.039 1.00 88.50 251 PRO A CA 1
ATOM 1999 C C . PRO A 1 251 ? 21.794 -1.734 5.125 1.00 88.50 251 PRO A C 1
ATOM 2001 O O . PRO A 1 251 ? 20.887 -1.752 5.951 1.00 88.50 251 PRO A O 1
ATOM 2004 N N . SER A 1 252 ? 22.021 -0.666 4.353 1.00 92.50 252 SER A N 1
ATOM 2005 C CA . SER A 1 252 ? 21.175 0.537 4.355 1.00 92.50 252 SER A CA 1
ATOM 2006 C C . SER A 1 252 ? 19.955 0.422 3.446 1.00 92.50 252 SER A C 1
ATOM 2008 O O . SER A 1 252 ? 18.939 1.041 3.753 1.00 92.50 252 SER A O 1
ATOM 2010 N N . LEU A 1 253 ? 20.056 -0.359 2.369 1.00 97.12 253 LEU A N 1
ATOM 2011 C CA . LEU A 1 253 ? 19.004 -0.587 1.386 1.00 97.12 253 LEU A CA 1
ATOM 2012 C C . LEU A 1 253 ? 18.216 -1.825 1.800 1.00 97.12 253 LEU A C 1
ATOM 2014 O O . LEU A 1 253 ? 18.822 -2.851 2.071 1.00 97.12 253 LEU A O 1
ATOM 2018 N N . PHE A 1 254 ? 16.887 -1.760 1.822 1.00 96.94 254 PHE A N 1
ATOM 2019 C CA . PHE A 1 254 ? 16.017 -2.867 2.243 1.00 96.94 254 PHE A CA 1
ATOM 2020 C C . PHE A 1 254 ? 15.251 -3.469 1.068 1.00 96.94 254 PHE A C 1
ATOM 2022 O O . PHE A 1 254 ? 15.060 -4.679 1.002 1.00 96.94 254 PHE A O 1
ATOM 2029 N N . MET A 1 255 ? 14.787 -2.634 0.133 1.00 97.62 255 MET A N 1
ATOM 2030 C CA . MET A 1 255 ? 13.947 -3.098 -0.973 1.00 97.62 255 MET A CA 1
ATOM 2031 C C . MET A 1 255 ? 14.178 -2.308 -2.259 1.00 97.62 255 MET A C 1
ATOM 2033 O O . MET A 1 255 ? 14.536 -1.129 -2.229 1.00 97.62 255 MET A O 1
ATOM 2037 N N . VAL A 1 256 ? 13.904 -2.946 -3.397 1.00 98.50 256 VAL A N 1
ATOM 2038 C CA . VAL A 1 256 ? 13.971 -2.320 -4.723 1.00 98.50 256 VAL A CA 1
ATOM 2039 C C . VAL A 1 256 ? 12.717 -2.642 -5.527 1.00 98.50 256 VAL A C 1
ATOM 2041 O O . VAL A 1 256 ? 12.470 -3.800 -5.857 1.00 98.50 256 VAL A O 1
ATOM 2044 N N . LEU A 1 257 ? 11.931 -1.619 -5.875 1.00 98.75 257 LEU A N 1
ATOM 2045 C CA . LEU A 1 257 ? 10.849 -1.736 -6.851 1.00 98.75 257 LEU A CA 1
ATOM 2046 C C . LEU A 1 257 ? 11.436 -1.572 -8.251 1.00 98.75 257 LEU A C 1
ATOM 2048 O O . LEU A 1 257 ? 11.802 -0.466 -8.654 1.00 98.75 257 LEU A O 1
ATOM 2052 N N . ALA A 1 258 ? 11.517 -2.670 -8.999 1.00 98.19 258 ALA A N 1
ATOM 2053 C CA . ALA A 1 258 ? 12.204 -2.724 -10.289 1.00 98.19 258 ALA A CA 1
ATOM 2054 C C . ALA A 1 258 ? 11.337 -2.236 -11.467 1.00 98.19 258 ALA A C 1
ATOM 2056 O O . ALA A 1 258 ? 11.303 -2.852 -12.538 1.00 98.19 258 ALA A O 1
ATOM 2057 N N . GLY A 1 259 ? 10.612 -1.134 -11.261 1.00 97.75 259 GLY A N 1
ATOM 2058 C CA . GLY A 1 259 ? 9.673 -0.602 -12.241 1.00 97.75 259 GLY A CA 1
ATOM 2059 C C . GLY A 1 259 ? 8.567 -1.592 -12.583 1.00 97.75 259 GLY A C 1
ATOM 2060 O O . GLY A 1 259 ? 8.302 -2.538 -11.842 1.00 97.75 259 GLY A O 1
ATOM 2061 N N . SER A 1 260 ? 7.941 -1.406 -13.740 1.00 98.50 260 SER A N 1
ATOM 2062 C CA . SER A 1 260 ? 6.983 -2.363 -14.300 1.00 98.50 260 SER A CA 1
ATOM 2063 C C . SER A 1 260 ? 7.282 -2.655 -15.777 1.00 98.50 260 SER A C 1
ATOM 2065 O O . SER A 1 260 ? 7.904 -1.834 -16.445 1.00 98.50 260 SER A O 1
ATOM 2067 N N . PHE A 1 261 ? 6.927 -3.838 -16.284 1.00 98.19 261 PHE A N 1
ATOM 2068 C CA . PHE A 1 261 ? 7.171 -4.228 -17.683 1.00 98.19 261 PHE A CA 1
ATOM 2069 C C . PHE A 1 261 ? 6.156 -5.276 -18.151 1.00 98.19 261 PHE A C 1
ATOM 2071 O O . PHE A 1 261 ? 5.589 -5.976 -17.312 1.00 98.19 261 PHE A O 1
ATOM 2078 N N . HIS A 1 262 ? 5.916 -5.404 -19.464 1.00 98.06 262 HIS A N 1
ATOM 2079 C CA . HIS A 1 262 ? 5.005 -6.429 -19.988 1.00 98.06 262 HIS A CA 1
ATOM 2080 C C . HIS A 1 262 ? 5.668 -7.809 -20.038 1.00 98.06 262 HIS A C 1
ATOM 2082 O O . HIS A 1 262 ? 6.477 -8.107 -20.919 1.00 98.06 262 HIS A O 1
ATOM 2088 N N . GLU A 1 263 ? 5.254 -8.696 -19.145 1.00 96.75 263 GLU A N 1
ATOM 2089 C CA . GLU A 1 263 ? 5.775 -10.052 -19.006 1.00 96.75 263 GLU A CA 1
ATOM 2090 C C . GLU A 1 263 ? 4.782 -11.075 -19.552 1.00 96.75 263 GLU A C 1
ATOM 2092 O O . GLU A 1 263 ? 3.579 -10.950 -19.341 1.00 96.75 263 GLU A O 1
ATOM 2097 N N . THR A 1 264 ? 5.276 -12.091 -20.266 1.00 95.75 264 THR A N 1
ATOM 2098 C CA . THR A 1 264 ? 4.436 -13.206 -20.729 1.00 95.75 264 THR A CA 1
ATOM 2099 C C . THR A 1 264 ? 4.390 -14.293 -19.663 1.00 95.75 264 THR A C 1
ATOM 2101 O O . THR A 1 264 ? 5.434 -14.741 -19.195 1.00 95.75 264 THR A O 1
ATOM 2104 N N . GLU A 1 265 ? 3.195 -14.786 -19.359 1.00 94.25 265 GLU A N 1
ATOM 2105 C CA . GLU A 1 265 ? 2.967 -15.969 -18.533 1.00 94.25 265 GLU A CA 1
ATOM 2106 C C . GLU A 1 265 ? 2.006 -16.912 -19.271 1.00 94.25 265 GLU A C 1
ATOM 2108 O O . GLU A 1 265 ? 0.791 -16.704 -19.323 1.00 94.25 265 GLU A O 1
ATOM 2113 N N . GLY A 1 266 ? 2.562 -17.950 -19.902 1.00 93.94 266 GLY A N 1
ATOM 2114 C CA . GLY A 1 266 ? 1.796 -18.843 -20.772 1.00 93.94 266 GLY A CA 1
ATOM 2115 C C . GLY A 1 266 ? 1.186 -18.088 -21.958 1.00 93.94 266 GLY A C 1
ATOM 2116 O O . GLY A 1 266 ? 1.908 -17.515 -22.770 1.00 93.94 266 GLY A O 1
ATOM 2117 N N . HIS A 1 267 ? -0.145 -18.095 -22.059 1.00 93.81 267 HIS A N 1
ATOM 2118 C CA . HIS A 1 267 ? -0.890 -17.380 -23.106 1.00 93.81 267 HIS A CA 1
ATOM 2119 C C . HIS A 1 267 ? -1.288 -15.951 -22.721 1.00 93.81 267 HIS A C 1
ATOM 2121 O O . HIS A 1 267 ? -1.892 -15.258 -23.536 1.00 93.81 267 HIS A O 1
ATOM 2127 N N . LYS A 1 268 ? -0.982 -15.527 -21.493 1.00 96.88 268 LYS A N 1
ATOM 2128 C CA . LYS A 1 268 ? -1.318 -14.204 -20.973 1.00 96.88 268 LYS A CA 1
ATOM 2129 C C . LYS A 1 268 ? -0.101 -13.296 -20.957 1.00 96.88 268 LYS A C 1
ATOM 2131 O O . LYS A 1 268 ? 1.039 -13.766 -20.920 1.00 96.88 268 LYS A O 1
ATOM 2136 N N . ALA A 1 269 ? -0.342 -11.994 -20.954 1.00 97.00 269 ALA A N 1
ATOM 2137 C CA . ALA A 1 269 ? 0.695 -10.996 -20.739 1.00 97.00 269 ALA A CA 1
ATOM 2138 C C . ALA A 1 269 ? 0.239 -10.009 -19.675 1.00 97.00 269 ALA A C 1
ATOM 2140 O O . ALA A 1 269 ? -0.880 -9.541 -19.746 1.00 97.00 269 ALA A O 1
ATOM 2141 N N . PHE A 1 270 ? 1.085 -9.650 -18.719 1.00 98.44 270 PHE A N 1
ATOM 2142 C CA . PHE A 1 270 ? 0.726 -8.702 -17.663 1.00 98.44 270 PHE A CA 1
ATOM 2143 C C . PHE A 1 270 ? 1.747 -7.578 -17.598 1.00 98.44 270 PHE A C 1
ATOM 2145 O O . PHE A 1 270 ? 2.936 -7.808 -17.807 1.00 98.44 270 PHE A O 1
ATOM 2152 N N . ASN A 1 271 ? 1.305 -6.367 -17.268 1.00 98.56 271 ASN A N 1
ATOM 2153 C CA . ASN A 1 271 ? 2.221 -5.321 -16.829 1.00 98.56 271 ASN A CA 1
ATOM 2154 C C . ASN A 1 271 ? 2.544 -5.544 -15.345 1.00 98.56 271 ASN A C 1
ATOM 2156 O O . ASN A 1 271 ? 1.675 -5.374 -14.486 1.00 98.56 271 ASN A O 1
ATOM 2160 N N . THR A 1 272 ? 3.772 -5.981 -15.068 1.00 98.75 272 THR A N 1
ATOM 2161 C CA . THR A 1 272 ? 4.172 -6.555 -13.780 1.00 98.75 272 THR A CA 1
ATOM 2162 C C . THR A 1 272 ? 5.241 -5.711 -13.095 1.00 98.75 272 THR A C 1
ATOM 2164 O O . THR A 1 272 ? 6.293 -5.435 -13.681 1.00 98.75 272 THR A O 1
ATOM 2167 N N . ALA A 1 273 ? 5.005 -5.360 -11.830 1.00 98.81 273 ALA A N 1
ATOM 2168 C CA . ALA A 1 273 ? 5.923 -4.628 -10.964 1.00 98.81 273 ALA A CA 1
ATOM 2169 C C . ALA A 1 273 ? 6.363 -5.480 -9.756 1.00 98.81 273 ALA A C 1
ATOM 2171 O O . ALA A 1 273 ? 5.602 -5.612 -8.790 1.00 98.81 273 ALA A O 1
ATOM 2172 N N . PRO A 1 274 ? 7.570 -6.073 -9.789 1.00 98.50 274 PRO A N 1
ATOM 2173 C CA . PRO A 1 274 ? 8.115 -6.832 -8.672 1.00 98.50 274 PRO A CA 1
ATOM 2174 C C . PRO A 1 274 ? 8.859 -5.926 -7.681 1.00 98.50 274 PRO A C 1
ATOM 2176 O O . PRO A 1 274 ? 9.652 -5.063 -8.071 1.00 98.50 274 PRO A O 1
ATOM 2179 N N . LEU A 1 275 ? 8.635 -6.161 -6.388 1.00 98.50 275 LEU A N 1
ATOM 2180 C CA . LEU A 1 275 ? 9.420 -5.589 -5.295 1.00 98.50 275 LEU A CA 1
ATOM 2181 C C . LEU A 1 275 ? 10.391 -6.651 -4.781 1.00 98.50 275 LEU A C 1
ATOM 2183 O O . LEU A 1 275 ? 9.956 -7.698 -4.297 1.00 98.50 275 LEU A O 1
ATOM 2187 N N . TYR A 1 276 ? 11.687 -6.374 -4.859 1.00 98.00 276 TYR A N 1
ATOM 2188 C CA . TYR A 1 276 ? 12.729 -7.287 -4.399 1.00 98.00 276 TYR A CA 1
ATOM 2189 C C . TYR A 1 276 ? 13.253 -6.909 -3.019 1.00 98.00 276 TYR A C 1
ATOM 2191 O O . TYR A 1 276 ? 13.359 -5.723 -2.699 1.00 98.00 276 TYR A O 1
ATOM 2199 N N . SER A 1 277 ? 13.640 -7.920 -2.245 1.00 96.19 277 SER A N 1
ATOM 2200 C CA . SER A 1 277 ? 14.515 -7.765 -1.087 1.00 96.19 277 SER A CA 1
ATOM 2201 C C . SER A 1 277 ? 15.916 -7.401 -1.564 1.00 96.19 277 SER A C 1
ATOM 2203 O O . SER A 1 277 ? 16.425 -7.993 -2.517 1.00 96.19 277 SER A O 1
ATOM 2205 N N . SER A 1 278 ? 16.551 -6.419 -0.936 1.00 94.81 278 SER A N 1
ATOM 2206 C CA . SER A 1 278 ? 17.883 -5.948 -1.336 1.00 94.81 278 SER A CA 1
ATOM 2207 C C . SER A 1 278 ? 19.025 -6.886 -0.937 1.00 94.81 278 SER A C 1
ATOM 2209 O O . SER A 1 278 ? 20.102 -6.809 -1.523 1.00 94.81 278 SER A O 1
ATOM 2211 N N . ASP A 1 279 ? 18.812 -7.737 0.065 1.00 91.50 279 ASP A N 1
ATOM 2212 C CA . ASP A 1 279 ? 19.814 -8.639 0.632 1.00 91.50 279 ASP A CA 1
ATOM 2213 C C . ASP A 1 279 ? 19.874 -9.983 -0.103 1.00 91.50 279 ASP A C 1
ATOM 2215 O O . ASP A 1 279 ? 20.957 -10.496 -0.374 1.00 91.50 279 ASP A O 1
ATOM 2219 N N . THR A 1 280 ? 18.716 -10.549 -0.448 1.00 92.00 280 THR A N 1
ATOM 2220 C CA . THR A 1 280 ? 18.602 -11.854 -1.109 1.00 92.00 280 THR A CA 1
ATOM 2221 C C . THR A 1 280 ? 18.266 -11.740 -2.592 1.00 92.00 280 THR A C 1
ATOM 2223 O O . THR A 1 280 ? 18.516 -12.677 -3.350 1.00 92.00 280 THR A O 1
ATOM 22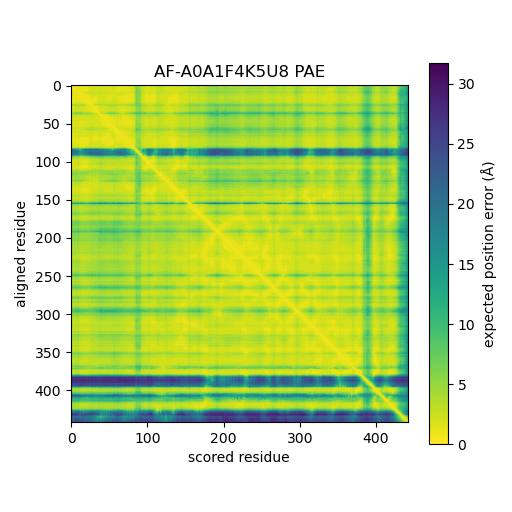26 N N . GLY A 1 281 ? 17.696 -10.612 -3.029 1.00 93.88 281 GLY A N 1
ATOM 2227 C CA . GLY A 1 281 ? 17.094 -10.478 -4.356 1.00 93.88 281 GLY A CA 1
ATOM 2228 C C . GLY A 1 281 ? 15.761 -11.226 -4.509 1.00 93.88 281 GLY A C 1
ATOM 2229 O O . GLY A 1 281 ? 15.219 -11.277 -5.612 1.00 93.88 281 GLY A O 1
ATOM 2230 N N . GLU A 1 282 ? 15.221 -11.814 -3.436 1.00 95.56 282 GLU A N 1
ATOM 2231 C CA . GLU A 1 282 ? 13.934 -12.513 -3.467 1.00 95.56 282 GLU A CA 1
ATOM 2232 C C . GLU A 1 282 ? 12.774 -11.547 -3.707 1.00 95.56 282 GLU A C 1
ATOM 2234 O O . GLU A 1 282 ? 12.806 -10.380 -3.319 1.00 95.56 282 GLU A O 1
ATOM 2239 N N . THR A 1 283 ? 11.714 -12.041 -4.342 1.00 96.75 283 THR A N 1
ATOM 2240 C CA . THR A 1 283 ? 10.507 -11.245 -4.585 1.00 96.75 283 THR A CA 1
ATOM 2241 C C . THR A 1 283 ? 9.648 -11.188 -3.325 1.00 96.75 283 THR A C 1
ATOM 2243 O O . THR A 1 283 ? 9.121 -12.207 -2.887 1.00 96.75 283 THR A O 1
ATOM 2246 N N . LEU A 1 284 ? 9.470 -9.990 -2.769 1.00 96.00 284 LEU A N 1
ATOM 2247 C CA . LEU A 1 284 ? 8.640 -9.741 -1.586 1.00 96.00 284 LEU A CA 1
ATOM 2248 C C . LEU A 1 284 ? 7.156 -9.634 -1.946 1.00 96.00 284 LEU A C 1
ATOM 2250 O O . LEU A 1 284 ? 6.295 -10.146 -1.232 1.00 96.00 284 LEU A O 1
ATOM 2254 N N . LEU A 1 285 ? 6.860 -8.962 -3.061 1.00 95.75 285 LEU A N 1
ATOM 2255 C CA . LEU A 1 285 ? 5.530 -8.895 -3.662 1.00 95.75 285 LEU A CA 1
ATOM 2256 C C . LEU A 1 285 ? 5.644 -8.672 -5.170 1.00 95.75 285 LEU A C 1
ATOM 2258 O O . LEU A 1 285 ? 6.643 -8.156 -5.669 1.00 95.75 285 LEU A O 1
ATOM 2262 N N . THR A 1 286 ? 4.597 -9.043 -5.898 1.00 97.94 286 THR A N 1
ATOM 2263 C CA . THR A 1 286 ? 4.452 -8.758 -7.327 1.00 97.94 286 THR A CA 1
ATOM 2264 C C . THR A 1 286 ? 3.085 -8.147 -7.556 1.00 97.94 286 THR A C 1
ATOM 2266 O O . THR A 1 286 ? 2.082 -8.758 -7.202 1.00 97.94 286 THR A O 1
ATOM 2269 N N . HIS A 1 287 ? 3.038 -6.956 -8.148 1.00 98.62 287 HIS A N 1
ATOM 2270 C CA . HIS A 1 287 ? 1.784 -6.319 -8.539 1.00 98.62 287 HIS A CA 1
ATOM 2271 C C . HIS A 1 287 ? 1.577 -6.430 -10.046 1.00 98.62 287 HIS A C 1
ATOM 2273 O O . HIS A 1 287 ? 2.495 -6.153 -10.818 1.00 98.62 287 HIS A O 1
ATOM 2279 N N . ARG A 1 288 ? 0.373 -6.823 -10.465 1.00 98.69 288 ARG A N 1
ATOM 2280 C CA . ARG A 1 288 ? -0.045 -6.840 -11.873 1.00 98.69 288 ARG A CA 1
ATOM 2281 C C . ARG A 1 288 ? -1.053 -5.725 -12.086 1.00 98.69 288 ARG A C 1
ATOM 2283 O O . ARG A 1 288 ? -2.009 -5.616 -11.321 1.00 98.69 288 ARG A O 1
ATOM 2290 N N . LYS A 1 289 ? -0.836 -4.916 -13.121 1.00 98.44 289 LYS A N 1
ATOM 2291 C CA . LYS A 1 289 ? -1.641 -3.725 -13.405 1.00 98.44 289 LYS A CA 1
ATOM 2292 C C . LYS A 1 289 ? -3.126 -4.073 -13.492 1.00 98.44 289 LYS A C 1
ATOM 2294 O O . LYS A 1 289 ? -3.512 -5.016 -14.180 1.00 98.44 289 LYS A O 1
ATOM 2299 N N . LEU A 1 290 ? -3.949 -3.317 -12.780 1.00 98.56 290 LEU A N 1
ATOM 2300 C CA . LEU A 1 290 ? -5.390 -3.545 -12.651 1.00 98.56 290 LEU A CA 1
ATOM 2301 C C . LEU A 1 290 ? -6.189 -2.818 -13.732 1.00 98.56 290 LEU A C 1
ATOM 2303 O O . LEU A 1 290 ? -7.356 -3.143 -13.956 1.00 98.56 290 LEU A O 1
ATOM 2307 N N . ARG A 1 291 ? -5.579 -1.826 -14.393 1.00 97.38 291 ARG A N 1
ATOM 2308 C CA . ARG A 1 291 ? -6.202 -0.975 -15.410 1.00 97.38 291 ARG A CA 1
ATOM 2309 C C . ARG A 1 291 ? -5.327 -0.821 -16.650 1.00 97.38 291 ARG A C 1
ATOM 2311 O O . ARG A 1 291 ? -4.205 -0.334 -16.570 1.00 97.38 291 ARG A O 1
ATOM 2318 N N . ILE A 1 292 ? -5.900 -1.124 -17.811 1.00 94.69 292 ILE A N 1
ATOM 2319 C CA . ILE A 1 292 ? -5.273 -0.883 -19.115 1.00 94.69 292 ILE A CA 1
ATOM 2320 C C . ILE A 1 292 ? -5.208 0.618 -19.399 1.00 94.69 292 ILE A C 1
ATOM 2322 O O . ILE A 1 292 ? -6.203 1.338 -19.251 1.00 94.69 292 ILE A O 1
ATOM 2326 N N . PHE A 1 293 ? -4.046 1.086 -19.847 1.00 93.44 293 PHE A N 1
ATOM 2327 C CA . PHE A 1 293 ? -3.902 2.392 -20.483 1.00 93.44 293 PHE A CA 1
ATOM 2328 C C . PHE A 1 293 ? -4.150 2.297 -21.997 1.00 93.44 293 PHE A C 1
ATOM 2330 O O . PHE A 1 293 ? -3.779 1.322 -22.646 1.00 93.44 293 PHE A O 1
ATOM 2337 N N . GLY A 1 294 ? -4.803 3.303 -22.571 1.00 90.06 294 GLY A N 1
ATOM 2338 C CA . GLY A 1 294 ? -5.118 3.333 -23.993 1.00 90.06 294 GLY A CA 1
ATOM 2339 C C . GLY A 1 294 ? -6.083 4.448 -24.356 1.00 90.06 294 GLY A C 1
ATOM 2340 O O . GLY A 1 294 ? -6.800 4.964 -23.495 1.00 90.06 294 GLY A O 1
ATOM 2341 N N . ASP A 1 295 ? -6.109 4.782 -25.638 1.00 87.69 295 ASP A N 1
ATOM 2342 C CA . ASP A 1 295 ? -7.085 5.684 -26.240 1.00 87.69 295 ASP A CA 1
ATOM 2343 C C . ASP A 1 295 ? -7.447 5.211 -27.661 1.00 87.69 295 ASP A C 1
ATOM 2345 O O . ASP A 1 295 ? -6.908 4.221 -28.165 1.00 87.69 295 ASP A O 1
ATOM 2349 N N . PHE A 1 296 ? -8.411 5.885 -28.289 1.00 86.94 296 PHE A N 1
ATOM 2350 C CA . PHE A 1 296 ? -8.886 5.527 -29.627 1.00 86.94 296 PHE A CA 1
ATOM 2351 C C . PHE A 1 296 ? -7.887 5.857 -30.744 1.00 86.94 296 PHE A C 1
ATOM 2353 O O . PHE A 1 296 ? -7.965 5.247 -31.808 1.00 86.94 296 PHE A O 1
ATOM 2360 N N . ASP A 1 297 ? -6.960 6.787 -30.511 1.00 86.19 297 ASP A N 1
ATOM 2361 C CA . ASP A 1 297 ? -6.036 7.295 -31.527 1.00 86.19 297 ASP A CA 1
ATOM 2362 C C . ASP A 1 297 ? -4.747 6.456 -31.594 1.00 86.19 297 ASP A C 1
ATOM 2364 O O . ASP A 1 297 ? -4.161 6.274 -32.662 1.00 86.19 297 ASP A O 1
ATOM 2368 N N . HIS A 1 298 ? -4.310 5.905 -30.460 1.00 83.44 298 HIS A N 1
ATOM 2369 C CA . HIS A 1 298 ? -3.025 5.224 -30.292 1.00 83.44 298 HIS A CA 1
ATOM 2370 C C . HIS A 1 298 ? -3.154 3.737 -29.943 1.00 83.44 298 HIS A C 1
ATOM 2372 O O . HIS A 1 298 ? -2.130 3.043 -29.878 1.00 83.44 298 HIS A O 1
ATOM 2378 N N . GLY A 1 299 ? -4.380 3.247 -29.735 1.00 91.75 299 GLY A N 1
ATOM 2379 C CA . GLY A 1 299 ? -4.670 1.890 -29.280 1.00 91.75 299 GLY A CA 1
ATOM 2380 C C . GLY A 1 299 ? -4.477 1.715 -27.772 1.00 91.75 299 GLY A C 1
ATOM 2381 O O . GLY A 1 299 ? -4.127 2.646 -27.040 1.00 91.75 299 GLY A O 1
ATOM 2382 N N . ALA A 1 300 ? -4.695 0.492 -27.295 1.00 94.44 300 ALA A N 1
ATOM 2383 C CA . ALA A 1 300 ? -4.591 0.143 -25.880 1.00 94.44 300 ALA A CA 1
ATOM 2384 C C . ALA A 1 300 ? -3.429 -0.812 -25.582 1.00 94.44 300 ALA A C 1
ATOM 2386 O O . ALA A 1 300 ? -2.919 -1.488 -26.480 1.00 94.44 300 ALA A O 1
ATOM 2387 N N . GLU A 1 301 ? -3.032 -0.890 -24.309 1.00 94.88 301 GLU A N 1
ATOM 2388 C CA . GLU A 1 301 ? -2.110 -1.920 -23.827 1.00 94.88 301 GLU A CA 1
ATOM 2389 C C . GLU A 1 301 ? -2.645 -3.310 -24.179 1.00 94.88 301 GLU A C 1
ATOM 2391 O O . GLU A 1 301 ? -3.760 -3.687 -23.814 1.00 94.88 301 GLU A O 1
ATOM 2396 N N . GLN A 1 302 ? -1.824 -4.100 -24.862 1.00 95.81 302 GLN A N 1
ATOM 2397 C CA . GLN A 1 302 ? -2.095 -5.501 -25.153 1.00 95.81 302 GLN A CA 1
ATOM 2398 C C . GLN A 1 302 ? -1.600 -6.379 -23.996 1.00 95.81 302 GLN A C 1
ATOM 2400 O O . GLN A 1 302 ? -0.620 -7.119 -24.129 1.00 95.81 302 GLN A O 1
ATOM 2405 N N . VAL A 1 303 ? -2.268 -6.261 -22.849 1.00 97.06 303 VAL A N 1
ATOM 2406 C CA . VAL A 1 303 ? -2.021 -7.053 -21.636 1.00 97.06 303 VAL A CA 1
ATOM 2407 C C . VAL A 1 303 ? -3.339 -7.437 -20.965 1.00 97.06 303 VAL A C 1
ATOM 2409 O O . VAL A 1 303 ? -4.344 -6.739 -21.071 1.00 97.06 303 VAL A O 1
ATOM 2412 N N . ASP A 1 304 ? -3.321 -8.557 -20.264 1.00 98.25 304 ASP A N 1
ATOM 2413 C CA . ASP A 1 304 ? -4.309 -8.975 -19.289 1.00 98.25 304 ASP A CA 1
ATOM 2414 C C . ASP A 1 304 ? -4.217 -8.124 -18.011 1.00 98.25 304 ASP A C 1
ATOM 2416 O O . ASP A 1 304 ? -3.154 -7.625 -17.626 1.00 98.25 304 ASP A O 1
ATOM 2420 N N . LEU A 1 305 ? -5.351 -8.001 -17.321 1.00 98.12 305 LEU A N 1
ATOM 2421 C CA . LEU A 1 305 ? -5.447 -7.318 -16.035 1.00 98.12 305 LEU A CA 1
ATOM 2422 C C . LEU A 1 305 ? -5.087 -8.251 -14.880 1.00 98.12 305 LEU A C 1
ATOM 2424 O O . LEU A 1 305 ? -5.469 -9.424 -14.867 1.00 98.12 305 LEU A O 1
ATOM 2428 N N . GLY A 1 306 ? -4.405 -7.702 -13.879 1.00 98.19 306 GLY A N 1
ATOM 2429 C CA . GLY A 1 306 ? -4.353 -8.297 -12.550 1.00 98.19 306 GLY A CA 1
ATOM 2430 C C . GLY A 1 306 ? -5.737 -8.318 -11.893 1.00 98.19 306 GLY A C 1
ATOM 2431 O O . GLY A 1 306 ? -6.617 -7.523 -12.220 1.00 98.19 306 GLY A O 1
ATOM 2432 N N . ASP A 1 307 ? -5.921 -9.228 -10.943 1.00 97.94 307 ASP A N 1
ATOM 2433 C CA . ASP A 1 307 ? -7.168 -9.415 -10.191 1.00 97.94 307 ASP A CA 1
ATOM 2434 C C . ASP A 1 307 ? -6.950 -9.312 -8.670 1.00 97.94 307 ASP A C 1
ATOM 2436 O O . ASP A 1 307 ? -7.807 -9.704 -7.870 1.00 97.94 307 ASP A O 1
ATOM 2440 N N . SER A 1 308 ? -5.784 -8.808 -8.261 1.00 98.25 308 SER A N 1
ATOM 2441 C CA . SER A 1 308 ? -5.362 -8.776 -6.871 1.00 98.25 308 SER A CA 1
ATOM 2442 C C . SER A 1 308 ? -4.533 -7.549 -6.518 1.00 98.25 308 SER A C 1
ATOM 2444 O O . SER A 1 308 ? -3.799 -6.995 -7.332 1.00 98.25 308 SER A O 1
ATOM 2446 N N . VAL A 1 309 ? -4.626 -7.156 -5.252 1.00 98.19 309 VAL A N 1
ATOM 2447 C CA . VAL A 1 309 ? -3.797 -6.137 -4.616 1.00 98.19 309 VAL A CA 1
ATOM 2448 C C . VAL A 1 309 ? -2.973 -6.814 -3.539 1.00 98.19 309 VAL A C 1
ATOM 2450 O O . VAL A 1 309 ? -3.491 -7.571 -2.715 1.00 98.19 309 VAL A O 1
ATOM 2453 N N . HIS A 1 310 ? -1.675 -6.541 -3.556 1.00 98.12 310 HIS A N 1
ATOM 2454 C CA . HIS A 1 310 ? -0.720 -7.126 -2.628 1.00 98.12 310 HIS A CA 1
ATOM 2455 C C . HIS A 1 310 ? -0.329 -6.102 -1.568 1.00 98.12 310 HIS A C 1
ATOM 2457 O O . HIS A 1 310 ? -0.010 -4.952 -1.878 1.00 98.12 310 HIS A O 1
ATOM 2463 N N . VAL A 1 311 ? -0.354 -6.531 -0.312 1.00 97.56 311 VAL A N 1
ATOM 2464 C CA . VAL A 1 311 ? -0.058 -5.711 0.859 1.00 97.56 311 VAL A CA 1
ATOM 2465 C C . VAL A 1 311 ? 1.158 -6.293 1.553 1.00 97.56 311 VAL A C 1
ATOM 2467 O O . VAL A 1 311 ? 1.107 -7.422 2.032 1.00 97.56 311 VAL A O 1
ATOM 2470 N N . LEU A 1 312 ? 2.237 -5.523 1.636 1.00 96.31 312 LEU A N 1
ATOM 2471 C CA . LEU A 1 312 ? 3.400 -5.875 2.437 1.00 96.31 312 LEU A CA 1
ATOM 2472 C C . LEU A 1 312 ? 3.281 -5.220 3.813 1.00 96.31 312 LEU A C 1
ATOM 2474 O O . LEU A 1 312 ? 3.370 -3.999 3.942 1.00 96.31 312 LEU A O 1
ATOM 2478 N N . VAL A 1 313 ? 3.069 -6.028 4.846 1.00 94.12 313 VAL A N 1
ATOM 2479 C CA . VAL A 1 313 ? 3.054 -5.576 6.239 1.00 94.12 313 VAL A CA 1
ATOM 2480 C C . VAL A 1 313 ? 4.494 -5.459 6.725 1.00 94.12 313 VAL A C 1
ATOM 2482 O O . VAL A 1 313 ? 5.208 -6.459 6.771 1.00 94.12 313 VAL A O 1
ATOM 2485 N N . THR A 1 314 ? 4.901 -4.244 7.098 1.00 93.38 314 THR A N 1
ATOM 2486 C CA . THR A 1 314 ? 6.252 -3.927 7.587 1.00 93.38 314 THR A CA 1
ATOM 2487 C C . THR A 1 314 ? 6.210 -3.242 8.958 1.00 93.38 314 THR A C 1
ATOM 2489 O O . THR A 1 314 ? 5.166 -2.706 9.347 1.00 93.38 314 THR A O 1
ATOM 2492 N N . PRO A 1 315 ? 7.344 -3.144 9.677 1.00 91.88 315 PRO A N 1
ATOM 2493 C CA . PRO A 1 315 ? 7.434 -2.365 10.917 1.00 91.88 315 PRO A CA 1
ATOM 2494 C C . PRO A 1 315 ? 7.140 -0.862 10.771 1.00 91.88 315 PRO A C 1
ATOM 2496 O O . PRO A 1 315 ? 6.923 -0.186 11.776 1.00 91.88 315 PRO A O 1
ATOM 2499 N N . ILE A 1 316 ? 7.127 -0.318 9.547 1.00 93.19 316 ILE A N 1
ATOM 2500 C CA . ILE A 1 316 ? 6.742 1.078 9.270 1.00 93.19 316 ILE A CA 1
ATOM 2501 C C . ILE A 1 316 ? 5.379 1.203 8.571 1.00 93.19 316 ILE A C 1
ATOM 2503 O O . ILE A 1 316 ? 4.988 2.303 8.181 1.00 93.19 316 ILE A O 1
ATOM 2507 N N . GLY A 1 317 ? 4.631 0.103 8.466 1.00 93.12 317 GLY A N 1
ATOM 2508 C CA . GLY A 1 317 ? 3.229 0.084 8.056 1.00 93.12 317 GLY A CA 1
ATOM 2509 C C . GLY A 1 317 ? 2.954 -0.828 6.875 1.00 93.12 317 GLY A C 1
ATOM 2510 O O . GLY A 1 317 ? 3.828 -1.559 6.403 1.00 93.12 317 GLY A O 1
ATOM 2511 N N . CYS A 1 318 ? 1.711 -0.790 6.410 1.00 95.19 318 CYS A N 1
ATOM 2512 C CA . CYS A 1 318 ? 1.275 -1.512 5.224 1.00 95.19 318 CYS A CA 1
ATOM 2513 C C . CYS A 1 318 ? 1.715 -0.762 3.964 1.00 95.19 318 CYS A C 1
ATOM 2515 O O . CYS A 1 318 ? 1.399 0.420 3.795 1.00 95.19 318 CYS A O 1
ATOM 2517 N N . MET A 1 319 ? 2.417 -1.461 3.078 1.00 97.62 319 MET A N 1
ATOM 2518 C CA . MET A 1 319 ? 2.858 -0.952 1.784 1.00 97.62 319 MET A CA 1
ATOM 2519 C C . MET A 1 319 ? 2.150 -1.675 0.643 1.00 97.62 319 MET A C 1
ATOM 2521 O O . MET A 1 319 ? 1.856 -2.864 0.742 1.00 97.62 319 MET A O 1
ATOM 2525 N N . THR A 1 320 ? 1.941 -0.982 -0.470 1.00 98.50 320 THR A N 1
ATOM 2526 C CA . THR A 1 320 ? 1.500 -1.603 -1.722 1.00 98.50 320 THR A CA 1
ATOM 2527 C C . THR A 1 320 ? 2.189 -0.965 -2.926 1.00 98.50 320 THR A C 1
ATOM 2529 O O . THR A 1 320 ? 2.793 0.108 -2.823 1.00 98.50 320 THR A O 1
ATOM 2532 N N . VAL A 1 321 ? 2.077 -1.630 -4.071 1.00 98.81 321 VAL A N 1
ATOM 2533 C CA . VAL A 1 321 ? 2.510 -1.129 -5.375 1.00 98.81 321 VAL A CA 1
ATOM 2534 C C . VAL A 1 321 ? 1.275 -0.974 -6.251 1.00 98.81 321 VAL A C 1
ATOM 2536 O O . VAL A 1 321 ? 0.457 -1.882 -6.302 1.00 98.81 321 VAL A O 1
ATOM 2539 N N . LEU A 1 322 ? 1.149 0.154 -6.950 1.00 98.69 322 LEU A N 1
ATOM 2540 C CA . LEU A 1 322 ? 0.114 0.383 -7.963 1.00 98.69 322 LEU A CA 1
ATOM 2541 C C . LEU A 1 322 ? 0.775 0.963 -9.210 1.00 98.69 322 LEU A C 1
ATOM 2543 O O . LEU A 1 322 ? 1.579 1.877 -9.089 1.00 98.69 322 LEU A O 1
ATOM 2547 N N . ILE A 1 323 ? 0.464 0.460 -10.404 1.00 98.56 323 ILE A N 1
ATOM 2548 C CA . ILE A 1 323 ? 1.160 0.884 -11.629 1.00 98.56 323 ILE A CA 1
ATOM 2549 C C . ILE A 1 323 ? 0.384 2.008 -12.314 1.00 98.56 323 ILE A C 1
ATOM 2551 O O . ILE A 1 323 ? -0.738 1.793 -12.773 1.00 98.56 323 ILE A O 1
ATOM 2555 N N . CYS A 1 324 ? 1.005 3.188 -12.419 1.00 97.12 324 CYS A N 1
ATOM 2556 C CA . CYS A 1 324 ? 0.524 4.368 -13.146 1.00 97.12 324 CYS A CA 1
ATOM 2557 C C . CYS A 1 324 ? -0.985 4.639 -12.998 1.00 97.12 324 CYS A C 1
ATOM 2559 O O . CYS A 1 324 ? -1.421 5.298 -12.050 1.00 97.12 324 CYS A O 1
ATOM 2561 N N . LYS A 1 325 ? -1.783 4.136 -13.947 1.00 96.56 325 LYS A N 1
ATOM 2562 C CA . LYS A 1 325 ? -3.234 4.310 -14.032 1.00 96.56 325 LYS A CA 1
ATOM 2563 C C . LYS A 1 325 ? -3.966 3.704 -12.834 1.00 96.56 325 LYS A C 1
ATOM 2565 O O . LYS A 1 325 ? -4.917 4.317 -12.368 1.00 96.56 325 LYS A O 1
ATOM 2570 N N . ASP A 1 326 ? -3.489 2.593 -12.273 1.00 98.25 326 ASP A N 1
ATOM 2571 C CA . ASP A 1 326 ? -4.080 1.958 -11.083 1.00 98.25 326 ASP A CA 1
ATOM 2572 C C . ASP A 1 326 ? -4.225 2.927 -9.902 1.00 98.25 326 ASP A C 1
ATOM 2574 O O . ASP A 1 326 ? -5.138 2.794 -9.093 1.00 98.25 326 ASP A O 1
ATOM 2578 N N . PHE A 1 327 ? -3.321 3.905 -9.794 1.00 97.88 327 PHE A N 1
ATOM 2579 C CA . PHE A 1 327 ? -3.308 4.854 -8.688 1.00 97.88 327 PHE A CA 1
ATOM 2580 C C . PHE A 1 327 ? -4.342 5.984 -8.847 1.00 97.88 327 PHE A C 1
ATOM 2582 O O . PHE A 1 327 ? -4.899 6.438 -7.843 1.00 97.88 327 PHE A O 1
ATOM 2589 N N . LEU A 1 328 ? -4.604 6.430 -10.085 1.00 94.12 328 LEU A N 1
ATOM 2590 C CA . LEU A 1 328 ? -5.375 7.650 -10.390 1.00 94.12 328 LEU A CA 1
ATOM 2591 C C . LEU A 1 328 ? -6.693 7.432 -11.152 1.00 94.12 328 LEU A C 1
ATOM 2593 O O . LEU A 1 328 ? -7.417 8.397 -11.383 1.00 94.12 328 LEU A O 1
ATOM 2597 N N . ASP A 1 329 ? -6.989 6.212 -11.603 1.00 94.81 329 ASP A N 1
ATOM 2598 C CA . ASP A 1 329 ? -8.167 5.939 -12.434 1.00 94.81 329 ASP A CA 1
ATOM 2599 C C . ASP A 1 329 ? -9.464 6.090 -11.620 1.00 94.81 329 ASP A C 1
ATOM 2601 O O . ASP A 1 329 ? -9.536 5.732 -10.444 1.00 94.81 329 ASP A O 1
ATOM 2605 N N . ALA A 1 330 ? -10.495 6.629 -12.269 1.00 94.62 330 ALA A N 1
ATOM 2606 C CA . ALA A 1 330 ? -11.824 6.841 -11.701 1.00 94.62 330 ALA A CA 1
ATOM 2607 C C . ALA A 1 330 ? -12.716 5.590 -11.784 1.00 94.62 330 ALA A C 1
ATOM 2609 O O . ALA A 1 330 ? -13.885 5.624 -11.411 1.00 94.62 330 ALA A O 1
ATOM 2610 N N . HIS A 1 331 ? -12.213 4.476 -12.319 1.00 95.94 331 HIS A N 1
ATOM 2611 C CA . HIS A 1 331 ? -12.971 3.239 -12.325 1.00 95.94 331 HIS A CA 1
ATOM 2612 C C . HIS A 1 331 ? -13.206 2.747 -10.891 1.00 95.94 331 HIS A C 1
ATOM 2614 O O . HIS A 1 331 ? -12.236 2.627 -10.133 1.00 95.94 331 HIS A O 1
ATOM 2620 N N . PRO A 1 332 ? -14.442 2.353 -10.530 1.00 93.88 332 PRO A N 1
ATOM 2621 C CA . PRO A 1 332 ? -14.787 2.059 -9.142 1.00 93.88 332 PRO A CA 1
ATOM 2622 C C . PRO A 1 332 ? -13.888 1.015 -8.472 1.00 93.88 332 PRO A C 1
ATOM 2624 O O . PRO A 1 332 ? -13.541 1.167 -7.308 1.00 93.88 332 PRO A O 1
ATOM 2627 N N . SER A 1 333 ? -13.431 0.000 -9.217 1.00 93.56 333 SER A N 1
ATOM 2628 C CA . SER A 1 333 ? -12.552 -1.049 -8.677 1.00 93.56 333 SER A CA 1
ATOM 2629 C C . SER A 1 333 ? -11.205 -0.550 -8.139 1.00 93.56 333 SER A C 1
ATOM 2631 O O . SER A 1 333 ? -10.598 -1.252 -7.337 1.00 93.56 333 SER A O 1
ATOM 2633 N N . VAL A 1 334 ? -10.719 0.617 -8.577 1.00 95.56 334 VAL A N 1
ATOM 2634 C CA . VAL A 1 334 ? -9.444 1.202 -8.120 1.00 95.56 334 VAL A CA 1
ATOM 2635 C C . VAL A 1 334 ? -9.610 2.576 -7.467 1.00 95.56 334 VAL A C 1
ATOM 2637 O O . VAL A 1 334 ? -8.828 2.932 -6.587 1.00 95.56 334 VAL A O 1
ATOM 2640 N N . GLU A 1 335 ? -10.668 3.320 -7.795 1.00 94.69 335 GLU A N 1
ATOM 2641 C CA . GLU A 1 335 ? -10.967 4.616 -7.177 1.00 94.69 335 GLU A CA 1
ATOM 2642 C C . GLU A 1 335 ? -11.170 4.483 -5.654 1.00 94.69 335 GLU A C 1
ATOM 2644 O O . GLU A 1 335 ? -10.562 5.221 -4.859 1.00 94.69 335 GLU A O 1
ATOM 2649 N N . SER A 1 336 ? -11.990 3.505 -5.242 1.00 92.38 336 SER A N 1
ATOM 2650 C CA . SER A 1 336 ? -12.281 3.203 -3.836 1.00 92.38 336 SER A CA 1
ATOM 2651 C C . SER A 1 336 ? -11.249 2.287 -3.185 1.00 92.38 336 SER A C 1
ATOM 2653 O O . SER A 1 336 ? -11.241 2.178 -1.958 1.00 92.38 336 SER A O 1
ATOM 2655 N N . LEU A 1 337 ? -10.344 1.679 -3.962 1.00 96.31 337 LEU A N 1
ATOM 2656 C CA . LEU A 1 337 ? -9.429 0.639 -3.490 1.00 96.31 337 LEU A CA 1
ATOM 2657 C C . LEU A 1 337 ? -8.649 1.067 -2.249 1.00 96.31 337 LEU A C 1
ATOM 2659 O O . LEU A 1 337 ? -8.685 0.375 -1.240 1.00 96.31 337 LEU A O 1
ATOM 2663 N N . LEU A 1 338 ? -7.994 2.229 -2.284 1.00 95.12 338 LEU A N 1
ATOM 2664 C CA . LEU A 1 338 ? -7.200 2.710 -1.148 1.00 95.12 338 LEU A CA 1
ATOM 2665 C C . LEU A 1 338 ? -8.056 3.226 0.018 1.00 95.12 338 LEU A C 1
ATOM 2667 O O . LEU A 1 338 ? -7.517 3.535 1.069 1.00 95.12 338 LEU A O 1
ATOM 2671 N N . THR A 1 339 ? -9.378 3.314 -0.134 1.00 91.12 339 THR A N 1
ATOM 2672 C CA . THR A 1 339 ? -10.302 3.570 0.985 1.00 91.12 339 THR A CA 1
ATOM 2673 C C . THR A 1 339 ? -10.763 2.257 1.623 1.00 91.12 339 THR A C 1
ATOM 2675 O O . THR A 1 339 ? -10.862 2.174 2.844 1.00 91.12 339 THR A O 1
ATOM 2678 N N . GLU A 1 340 ? -11.012 1.226 0.811 1.00 94.19 340 GLU A N 1
ATOM 2679 C CA . GLU A 1 340 ? -11.401 -0.119 1.261 1.00 94.19 340 GLU A CA 1
ATOM 2680 C C . GLU A 1 340 ? -10.228 -0.910 1.847 1.00 94.19 340 GLU A C 1
ATOM 2682 O O . GLU A 1 340 ? -10.380 -1.628 2.835 1.00 94.19 340 GLU A O 1
ATOM 2687 N N . VAL A 1 341 ? -9.046 -0.742 1.256 1.00 96.31 341 VAL A N 1
ATOM 2688 C CA . VAL A 1 341 ? -7.781 -1.347 1.666 1.00 96.31 341 VAL A CA 1
ATOM 2689 C C . VAL A 1 341 ? -6.785 -0.215 1.955 1.00 96.31 341 VAL A C 1
ATOM 2691 O O . VAL A 1 341 ? -5.937 0.114 1.125 1.00 96.31 341 VAL A O 1
ATOM 2694 N N . PRO A 1 342 ? -6.917 0.470 3.103 1.00 94.00 342 PRO A N 1
ATOM 2695 C CA . PRO A 1 342 ? -6.111 1.650 3.378 1.00 94.00 342 PRO A CA 1
ATOM 2696 C C . PRO A 1 342 ? -4.648 1.302 3.683 1.00 94.00 342 PRO A C 1
ATOM 2698 O O . PRO A 1 342 ? -4.359 0.450 4.529 1.00 94.00 342 PRO A O 1
ATOM 2701 N N . MET A 1 343 ? -3.737 2.008 3.009 1.00 94.94 343 MET A N 1
ATOM 2702 C CA . MET A 1 343 ? -2.284 1.791 3.040 1.00 94.94 343 MET A CA 1
ATOM 2703 C C . MET A 1 343 ? -1.551 2.931 3.732 1.00 94.94 343 MET A C 1
ATOM 2705 O O . MET A 1 343 ? -1.969 4.085 3.648 1.00 94.94 343 MET A O 1
ATOM 2709 N N . ASP A 1 344 ? -0.424 2.620 4.363 1.00 95.69 344 ASP A N 1
ATOM 2710 C CA . ASP A 1 344 ? 0.474 3.636 4.911 1.00 95.69 344 ASP A CA 1
ATOM 2711 C C . ASP A 1 344 ? 1.445 4.137 3.827 1.00 95.69 344 ASP A C 1
ATOM 2713 O O . ASP A 1 344 ? 1.768 5.324 3.800 1.00 95.69 344 ASP A O 1
ATOM 2717 N N . TRP A 1 345 ? 1.822 3.264 2.882 1.00 97.88 345 TRP A N 1
ATOM 2718 C CA . TRP A 1 345 ? 2.714 3.574 1.761 1.00 97.88 345 TRP A CA 1
ATOM 2719 C C . TRP A 1 345 ? 2.174 3.047 0.431 1.00 97.88 345 TRP A C 1
ATOM 2721 O O . TRP A 1 345 ? 1.743 1.896 0.339 1.00 97.88 345 TRP A O 1
ATOM 2731 N N . VAL A 1 346 ? 2.261 3.863 -0.617 1.00 98.50 346 VAL A N 1
ATOM 2732 C CA . VAL A 1 346 ? 1.990 3.451 -2.000 1.00 98.50 346 VAL A CA 1
ATOM 2733 C C . VAL A 1 346 ? 3.193 3.814 -2.865 1.00 98.50 346 VAL A C 1
ATOM 2735 O O . VAL A 1 346 ? 3.586 4.980 -2.935 1.00 98.50 346 VAL A O 1
ATOM 2738 N N . LEU A 1 347 ? 3.773 2.809 -3.520 1.00 98.75 347 LEU A N 1
ATOM 2739 C CA . LEU A 1 347 ? 4.863 2.975 -4.478 1.00 98.75 347 LEU A CA 1
ATOM 2740 C C . LEU A 1 347 ? 4.301 2.852 -5.899 1.00 98.75 347 LEU A C 1
ATOM 2742 O O . LEU A 1 347 ? 3.646 1.862 -6.225 1.00 98.75 347 LEU A O 1
ATOM 2746 N N . VAL A 1 348 ? 4.544 3.853 -6.739 1.00 98.62 348 VAL A N 1
ATOM 2747 C CA . VAL A 1 348 ? 3.923 3.974 -8.061 1.00 98.62 348 VAL A CA 1
ATOM 2748 C C . VAL A 1 348 ? 5.000 4.074 -9.140 1.00 98.62 348 VAL A C 1
ATOM 2750 O O . VAL A 1 348 ? 5.520 5.167 -9.380 1.00 98.62 348 VAL A O 1
ATOM 2753 N N . PRO A 1 349 ? 5.362 2.966 -9.813 1.00 98.31 349 PRO A N 1
ATOM 2754 C CA . PRO A 1 349 ? 6.084 3.051 -11.070 1.00 98.31 349 PRO A CA 1
ATOM 2755 C C . PRO A 1 349 ? 5.124 3.614 -12.122 1.00 98.31 349 PRO A C 1
ATOM 2757 O O . PRO A 1 349 ? 3.981 3.163 -12.244 1.00 98.31 349 PRO A O 1
ATOM 2760 N N . SER A 1 350 ? 5.567 4.640 -12.841 1.00 96.50 350 SER A N 1
ATOM 2761 C CA . SER A 1 350 ? 4.701 5.426 -13.709 1.00 96.50 350 SER A CA 1
ATOM 2762 C C . SER A 1 350 ? 5.342 5.788 -15.044 1.00 96.50 350 SER A C 1
ATOM 2764 O O . SER A 1 350 ? 6.527 6.128 -15.118 1.00 96.50 350 SER A O 1
ATOM 2766 N N . PHE A 1 351 ? 4.526 5.732 -16.095 1.00 92.62 351 PHE A N 1
ATOM 2767 C CA . PHE A 1 351 ? 4.847 6.172 -17.442 1.00 92.62 351 PHE A CA 1
ATOM 2768 C C . PHE A 1 351 ? 3.756 7.097 -17.976 1.00 92.62 351 PHE A C 1
ATOM 2770 O O . PHE A 1 351 ? 2.569 6.792 -17.895 1.00 92.62 351 PHE A O 1
ATOM 2777 N N . GLY A 1 352 ? 4.159 8.243 -18.524 1.00 88.06 352 GLY A N 1
ATOM 2778 C CA . GLY A 1 352 ? 3.241 9.272 -19.000 1.00 88.06 352 GLY A CA 1
ATOM 2779 C C . GLY A 1 352 ? 3.884 10.652 -19.118 1.00 88.06 352 GLY A C 1
ATOM 2780 O O . GLY A 1 352 ? 5.101 10.808 -19.027 1.00 88.06 352 GLY A O 1
ATOM 2781 N N . ASP A 1 353 ? 3.036 11.646 -19.331 1.00 85.31 353 ASP A N 1
ATOM 2782 C CA . ASP A 1 353 ? 3.392 13.042 -19.577 1.00 85.31 353 ASP A CA 1
ATOM 2783 C C . ASP A 1 353 ? 3.148 13.944 -18.348 1.00 85.31 353 ASP A C 1
ATOM 2785 O O . ASP A 1 353 ? 2.884 13.488 -17.231 1.00 85.31 353 ASP A O 1
ATOM 2789 N N . GLU A 1 354 ? 3.200 15.261 -18.558 1.00 85.56 354 GLU A N 1
ATOM 2790 C CA . GLU A 1 354 ? 2.925 16.258 -17.518 1.00 85.56 354 GLU A CA 1
ATOM 2791 C C . GLU A 1 354 ? 1.499 16.145 -16.940 1.00 85.56 354 GLU A C 1
ATOM 2793 O O . GLU A 1 354 ? 1.279 16.355 -15.745 1.00 85.56 354 GLU A O 1
ATOM 2798 N N . LYS A 1 355 ? 0.505 15.780 -17.759 1.00 88.44 355 LYS A N 1
ATOM 2799 C CA . LYS A 1 355 ? -0.870 15.587 -17.275 1.00 88.44 355 LYS A CA 1
ATOM 2800 C C . LYS A 1 355 ? -0.945 14.391 -16.337 1.00 88.44 355 LYS A C 1
ATOM 2802 O O . LYS A 1 355 ? -1.609 14.462 -15.304 1.00 88.44 355 LYS A O 1
ATOM 2807 N N . THR A 1 356 ? -0.229 13.326 -16.682 1.00 90.50 356 THR A N 1
ATOM 2808 C CA . THR A 1 356 ? -0.137 12.107 -15.879 1.00 90.50 356 THR A CA 1
ATOM 2809 C C . THR A 1 356 ? 0.449 12.409 -14.500 1.00 90.50 356 THR A C 1
ATOM 2811 O O . THR A 1 356 ? -0.201 12.132 -13.491 1.00 90.50 356 THR A O 1
ATOM 2814 N N . ILE A 1 357 ? 1.607 13.083 -14.434 1.00 90.81 357 ILE A N 1
ATOM 2815 C CA . ILE A 1 357 ? 2.229 13.403 -13.139 1.00 90.81 357 ILE A CA 1
ATOM 2816 C C . ILE A 1 357 ? 1.380 14.370 -12.307 1.00 90.81 357 ILE A C 1
ATOM 2818 O O . ILE A 1 357 ? 1.329 14.253 -11.083 1.00 90.81 357 ILE A O 1
ATOM 2822 N N . ARG A 1 358 ? 0.680 15.314 -12.950 1.00 91.88 358 ARG A N 1
ATOM 2823 C CA . ARG A 1 358 ? -0.227 16.242 -12.262 1.00 91.88 358 ARG A CA 1
ATOM 2824 C C . ARG A 1 358 ? -1.376 15.491 -11.596 1.00 91.88 358 ARG A C 1
ATOM 2826 O O . ARG A 1 358 ? -1.631 15.705 -10.414 1.00 91.88 358 ARG A O 1
ATOM 2833 N N . ALA A 1 359 ? -2.005 14.568 -12.318 1.00 93.94 359 ALA A N 1
ATOM 2834 C CA . ALA A 1 359 ? -3.058 13.721 -11.771 1.00 93.94 359 ALA A CA 1
ATOM 2835 C C . ALA A 1 359 ? -2.540 12.823 -10.630 1.00 93.94 359 ALA A C 1
ATOM 2837 O O . ALA A 1 359 ? -3.217 12.656 -9.614 1.00 93.94 359 ALA A O 1
ATOM 2838 N N . HIS A 1 360 ? -1.308 12.305 -10.732 1.00 95.50 360 HIS A N 1
ATOM 2839 C CA . HIS A 1 360 ? -0.669 11.583 -9.625 1.00 95.50 360 HIS A CA 1
ATOM 2840 C C . HIS A 1 360 ? -0.458 12.458 -8.388 1.00 95.50 360 HIS A C 1
ATOM 2842 O O . HIS A 1 360 ? -0.750 12.005 -7.282 1.00 95.50 360 HIS A O 1
ATOM 2848 N N . LYS A 1 361 ? 0.006 13.703 -8.545 1.00 94.44 361 LYS A N 1
ATOM 2849 C CA . LYS A 1 361 ? 0.179 14.653 -7.431 1.00 94.44 361 LYS A CA 1
ATOM 2850 C C . LYS A 1 361 ? -1.147 14.988 -6.755 1.00 94.44 361 LYS A C 1
ATOM 2852 O O . LYS A 1 361 ? -1.250 14.925 -5.531 1.00 94.44 361 LYS A O 1
ATOM 2857 N N . GLU A 1 362 ? -2.183 15.278 -7.541 1.00 94.06 362 GLU A N 1
ATOM 2858 C CA . GLU A 1 362 ? -3.531 15.554 -7.028 1.00 94.06 362 GLU A CA 1
ATOM 2859 C C . GLU A 1 362 ? -4.063 14.380 -6.200 1.00 94.06 362 GLU A C 1
ATOM 2861 O O . GLU A 1 362 ? -4.530 14.566 -5.071 1.00 94.06 362 GLU A O 1
ATOM 2866 N N . ARG A 1 363 ? -3.910 13.156 -6.714 1.00 95.56 363 ARG A N 1
ATOM 2867 C CA . ARG A 1 363 ? -4.308 11.939 -6.009 1.00 95.56 363 ARG A CA 1
ATOM 2868 C C . ARG A 1 363 ? -3.487 11.692 -4.743 1.00 95.56 363 ARG A C 1
ATOM 2870 O O . ARG A 1 363 ? -4.062 11.367 -3.703 1.00 95.56 363 ARG A O 1
ATOM 2877 N N . ALA A 1 364 ? -2.169 11.876 -4.798 1.00 95.50 364 ALA A N 1
ATOM 2878 C CA . ALA A 1 364 ? -1.284 11.736 -3.643 1.00 95.50 364 ALA A CA 1
ATOM 2879 C C . ALA A 1 364 ? -1.662 12.716 -2.520 1.00 95.50 364 ALA A C 1
ATOM 2881 O O . ALA A 1 364 ? -1.776 12.310 -1.363 1.00 95.50 364 ALA A O 1
ATOM 2882 N N . LYS A 1 365 ? -1.950 13.975 -2.871 1.00 93.75 365 LYS A N 1
ATOM 2883 C CA . LYS A 1 365 ? -2.419 15.011 -1.942 1.00 93.75 365 LYS A CA 1
ATOM 2884 C C . LYS A 1 365 ? -3.771 14.676 -1.312 1.00 93.75 365 LYS A C 1
ATOM 2886 O O . LYS A 1 365 ? -3.996 14.912 -0.123 1.00 93.75 365 LYS A O 1
ATOM 2891 N N . GLU A 1 366 ? -4.693 14.133 -2.101 1.00 93.38 366 GLU A N 1
ATOM 2892 C CA . GLU A 1 366 ? -5.991 13.695 -1.592 1.00 93.38 366 GLU A CA 1
ATOM 2893 C C . GLU A 1 366 ? -5.829 12.563 -0.562 1.00 93.38 366 GLU A C 1
ATOM 2895 O O . GLU A 1 366 ? -6.414 12.605 0.526 1.00 93.38 366 GLU A O 1
ATOM 2900 N N . LEU A 1 367 ? -4.999 11.565 -0.869 1.00 93.31 367 LEU A N 1
ATOM 2901 C CA . LEU A 1 367 ? -4.740 10.434 0.021 1.00 93.31 367 LEU A CA 1
ATOM 2902 C C . LEU A 1 367 ? -3.997 10.845 1.296 1.00 93.31 367 LEU A C 1
ATOM 2904 O O . LEU A 1 367 ? -4.344 10.379 2.383 1.00 93.31 367 LEU A O 1
ATOM 2908 N N . SER A 1 368 ? -3.013 11.736 1.186 1.00 91.62 368 SER A N 1
ATOM 2909 C CA . SER A 1 368 ? -2.154 12.154 2.296 1.00 91.62 368 SER A CA 1
ATOM 2910 C C . SER A 1 368 ? -2.882 12.996 3.347 1.00 91.62 368 SER A C 1
ATOM 2912 O O . SER A 1 368 ? -2.619 12.844 4.540 1.00 91.62 368 SER A O 1
ATOM 2914 N N . VAL A 1 369 ? -3.790 13.888 2.934 1.00 85.38 369 VAL A N 1
ATOM 2915 C CA . VAL A 1 369 ? -4.429 14.867 3.834 1.00 85.38 369 VAL A CA 1
ATOM 2916 C C . VAL A 1 369 ? -5.886 14.528 4.124 1.00 85.38 369 VAL A C 1
ATOM 2918 O O . VAL A 1 369 ? -6.371 14.759 5.241 1.00 85.38 369 VAL A O 1
ATOM 2921 N N . VAL A 1 370 ? -6.611 14.029 3.123 1.00 83.50 370 VAL A N 1
ATOM 2922 C CA . VAL A 1 370 ? -8.062 13.861 3.213 1.00 83.50 370 VAL A CA 1
ATOM 2923 C C . VAL A 1 370 ? -8.396 12.432 3.596 1.00 83.50 370 VAL A C 1
ATOM 2925 O O . VAL A 1 370 ? -8.974 12.231 4.662 1.00 83.50 370 VAL A O 1
ATOM 2928 N N . LYS A 1 371 ? -8.020 11.458 2.763 1.00 85.81 371 LYS A N 1
ATOM 2929 C CA . LYS A 1 371 ? -8.572 10.101 2.844 1.00 85.81 371 LYS A CA 1
ATOM 2930 C C . LYS A 1 371 ? -7.928 9.249 3.932 1.00 85.81 371 LYS A C 1
ATOM 2932 O O . LYS A 1 371 ? -8.577 8.932 4.925 1.00 85.81 371 LYS A O 1
ATOM 2937 N N . THR A 1 372 ? -6.668 8.879 3.753 1.00 85.62 372 THR A N 1
ATOM 2938 C CA . THR A 1 372 ? -6.062 7.774 4.506 1.00 85.62 372 THR A CA 1
ATOM 2939 C C . THR A 1 372 ? -4.832 8.159 5.297 1.00 85.62 372 THR A C 1
ATOM 2941 O O . THR A 1 372 ? -4.506 7.447 6.235 1.00 85.62 372 THR A O 1
ATOM 2944 N N . GLY A 1 373 ? -4.165 9.269 4.980 1.00 91.62 373 GLY A N 1
ATOM 2945 C CA . GLY A 1 373 ? -2.871 9.592 5.581 1.00 91.62 373 GLY A CA 1
ATOM 2946 C C . GLY A 1 373 ? -1.758 8.715 5.016 1.00 91.62 373 GLY A C 1
ATOM 2947 O O . GLY A 1 373 ? -0.917 8.231 5.766 1.00 91.62 373 GLY A O 1
ATOM 2948 N N . THR A 1 374 ? -1.791 8.492 3.703 1.00 95.06 374 THR A N 1
ATOM 2949 C CA . THR A 1 374 ? -0.848 7.638 2.973 1.00 95.06 374 THR A CA 1
ATOM 2950 C C . THR A 1 374 ? 0.345 8.440 2.461 1.00 95.06 374 THR A C 1
ATOM 2952 O O . THR A 1 374 ? 0.176 9.520 1.891 1.00 95.06 374 THR A O 1
ATOM 2955 N N . HIS A 1 375 ? 1.549 7.898 2.628 1.00 96.50 375 HIS A N 1
ATOM 2956 C CA . HIS A 1 375 ? 2.747 8.367 1.941 1.00 96.50 375 HIS A CA 1
ATOM 2957 C C . HIS A 1 375 ? 2.764 7.810 0.518 1.00 96.50 375 HIS A C 1
ATOM 2959 O O . HIS A 1 375 ? 2.523 6.621 0.307 1.00 96.50 375 HIS A O 1
ATOM 2965 N N . THR A 1 376 ? 3.064 8.656 -0.462 1.00 97.69 376 THR A N 1
ATOM 2966 C CA . THR A 1 376 ? 3.129 8.240 -1.870 1.00 97.69 376 THR A CA 1
ATOM 2967 C C . THR A 1 376 ? 4.527 8.475 -2.417 1.00 97.69 376 THR A C 1
ATOM 2969 O O . THR A 1 376 ? 5.110 9.532 -2.182 1.00 97.69 376 THR A O 1
ATOM 2972 N N . VAL A 1 377 ? 5.050 7.510 -3.168 1.00 98.19 377 VAL A N 1
ATOM 2973 C CA . VAL A 1 377 ? 6.276 7.656 -3.959 1.00 98.19 377 VAL A CA 1
ATOM 2974 C C . VAL A 1 377 ? 5.932 7.359 -5.408 1.00 98.19 377 VAL A C 1
ATOM 2976 O O . VAL A 1 377 ? 5.488 6.255 -5.707 1.00 98.19 377 VAL A O 1
ATOM 2979 N N . VAL A 1 378 ? 6.151 8.314 -6.307 1.00 97.75 378 VAL A N 1
ATOM 2980 C CA . VAL A 1 378 ? 5.914 8.136 -7.743 1.00 97.75 378 VAL A CA 1
ATOM 2981 C C . VAL A 1 378 ? 7.240 8.218 -8.484 1.00 97.75 378 VAL A C 1
ATOM 2983 O O . VAL A 1 378 ? 7.893 9.261 -8.480 1.00 97.75 378 VAL A O 1
ATOM 2986 N N . ALA A 1 379 ? 7.629 7.122 -9.133 1.00 96.69 379 ALA A N 1
ATOM 2987 C CA . ALA A 1 379 ? 8.768 7.074 -10.039 1.00 96.69 379 ALA A CA 1
ATOM 2988 C C . ALA A 1 379 ? 8.262 7.198 -11.475 1.00 96.69 379 ALA A C 1
ATOM 2990 O O . ALA A 1 379 ? 7.678 6.265 -12.018 1.00 96.69 379 ALA A O 1
ATOM 2991 N N . GLN A 1 380 ? 8.466 8.366 -12.071 1.00 92.56 380 GLN A N 1
ATOM 2992 C CA . GLN A 1 380 ? 8.001 8.703 -13.412 1.00 92.56 380 GLN A CA 1
ATOM 2993 C C . GLN A 1 380 ? 9.128 8.507 -14.430 1.00 92.56 380 GLN A C 1
ATOM 2995 O O . GLN A 1 380 ? 10.272 8.838 -14.147 1.00 92.56 380 GLN A O 1
ATOM 3000 N N . THR A 1 381 ? 8.866 7.987 -15.624 1.00 84.69 381 THR A N 1
ATOM 3001 C CA . THR A 1 381 ? 9.905 7.995 -16.668 1.00 84.69 381 THR A CA 1
ATOM 3002 C C . THR A 1 381 ? 10.091 9.400 -17.254 1.00 84.69 381 THR A C 1
ATOM 3004 O O . THR A 1 381 ? 9.124 10.134 -17.448 1.00 84.69 381 THR A O 1
ATOM 3007 N N . LEU A 1 382 ? 11.339 9.762 -17.563 1.00 69.38 382 LEU A N 1
ATOM 3008 C CA . LEU A 1 382 ? 11.658 10.936 -18.388 1.00 69.38 382 LEU A CA 1
ATOM 3009 C C . LEU A 1 382 ? 11.683 10.592 -19.885 1.00 69.38 382 LEU A C 1
ATOM 3011 O O . LEU A 1 382 ? 11.559 11.479 -20.729 1.00 69.38 382 LEU A O 1
ATOM 3015 N N . ASN A 1 383 ? 11.799 9.303 -20.212 1.00 61.53 383 ASN A N 1
ATOM 3016 C CA . ASN A 1 383 ? 11.769 8.810 -21.578 1.00 61.53 383 ASN A CA 1
ATOM 3017 C C . ASN A 1 383 ? 10.317 8.688 -22.017 1.00 61.53 383 ASN A C 1
ATOM 3019 O O . ASN A 1 383 ? 9.567 7.854 -21.508 1.00 61.53 383 ASN A O 1
ATOM 3023 N N . THR A 1 384 ? 9.918 9.546 -22.946 1.00 53.25 384 THR A N 1
ATOM 3024 C CA . THR A 1 384 ? 8.625 9.452 -23.612 1.00 53.25 384 THR A CA 1
ATOM 3025 C C . THR A 1 384 ? 8.852 8.757 -24.948 1.00 53.25 384 THR A C 1
ATOM 3027 O O . THR A 1 384 ? 9.673 9.192 -25.749 1.00 53.25 384 THR A O 1
ATOM 3030 N N . ALA A 1 385 ? 8.083 7.699 -25.223 1.00 44.97 385 ALA A N 1
ATOM 3031 C CA . ALA A 1 385 ? 8.060 7.016 -26.525 1.00 44.97 385 ALA A CA 1
ATOM 3032 C C . ALA A 1 385 ? 7.707 7.959 -27.699 1.00 44.97 385 ALA A C 1
ATOM 3034 O O . ALA A 1 385 ? 7.790 7.595 -28.871 1.00 44.97 385 ALA A O 1
ATOM 3035 N N . VAL A 1 386 ? 7.281 9.181 -27.380 1.00 45.28 386 VAL A N 1
ATOM 3036 C CA . VAL A 1 386 ? 6.938 10.247 -28.304 1.00 45.28 386 VAL A CA 1
ATOM 3037 C C . VAL A 1 386 ? 8.039 11.293 -28.208 1.00 45.28 386 VAL A C 1
ATOM 3039 O O . VAL A 1 386 ? 8.134 11.982 -27.197 1.00 45.28 386 VAL A O 1
ATOM 3042 N N . LYS A 1 387 ? 8.858 11.447 -29.260 1.00 45.19 387 LYS A N 1
ATOM 3043 C CA . LYS A 1 387 ? 9.764 12.601 -29.358 1.00 45.19 387 LYS A CA 1
ATOM 3044 C C . LYS A 1 387 ? 8.929 13.866 -29.151 1.00 45.19 387 LYS A C 1
ATOM 3046 O O . LYS A 1 387 ? 8.023 14.104 -29.957 1.00 45.19 387 LYS A O 1
ATOM 3051 N N . PRO A 1 388 ? 9.196 14.673 -28.115 1.00 46.34 388 PRO A N 1
ATOM 3052 C CA . PRO A 1 388 ? 8.450 15.898 -27.928 1.00 46.34 388 PRO A CA 1
ATOM 3053 C C . PRO A 1 388 ? 8.644 16.780 -29.167 1.00 46.34 388 PRO A C 1
ATOM 3055 O O . PRO A 1 388 ? 9.775 17.005 -29.596 1.00 46.34 388 PRO A O 1
ATOM 3058 N N . VAL A 1 389 ? 7.552 17.288 -29.749 1.00 47.78 389 VAL A N 1
ATOM 3059 C CA . VAL A 1 389 ? 7.627 18.319 -30.807 1.00 47.78 389 VAL A CA 1
ATOM 3060 C C . VAL A 1 389 ? 8.298 19.588 -30.252 1.00 47.78 389 VAL A C 1
ATOM 3062 O O . VAL A 1 389 ? 8.925 20.343 -30.990 1.00 47.78 389 VAL A O 1
ATOM 3065 N N . GLN A 1 390 ? 8.221 19.780 -28.931 1.00 45.38 390 GLN A N 1
ATOM 3066 C CA . GLN A 1 390 ? 8.978 20.745 -28.139 1.00 45.38 390 GLN A CA 1
ATOM 3067 C C . GLN A 1 390 ? 9.343 20.096 -26.799 1.00 45.38 390 GLN A C 1
ATOM 3069 O O . GLN A 1 390 ? 8.497 19.380 -26.258 1.00 45.38 390 GLN A O 1
ATOM 3074 N N . PRO A 1 391 ? 10.553 20.316 -26.251 1.00 48.28 391 PRO A N 1
ATOM 3075 C CA . PRO A 1 391 ? 10.894 19.817 -24.923 1.00 48.28 391 PRO A CA 1
ATOM 3076 C C . PRO A 1 391 ? 9.839 20.295 -23.913 1.00 48.28 391 PRO A C 1
ATOM 3078 O O . PRO A 1 391 ? 9.417 21.453 -23.997 1.00 48.28 391 PRO A O 1
ATOM 3081 N N . PRO A 1 392 ? 9.371 19.430 -22.997 1.00 53.91 392 PRO A N 1
ATOM 3082 C CA . PRO A 1 392 ? 8.405 19.846 -21.991 1.00 53.91 392 PRO A CA 1
ATOM 3083 C C . PRO A 1 392 ? 8.971 21.034 -21.204 1.00 53.91 392 PRO A C 1
ATOM 3085 O O . PRO A 1 392 ? 10.156 21.057 -20.871 1.00 53.91 392 PRO A O 1
ATOM 3088 N N . ALA A 1 393 ? 8.128 22.036 -20.936 1.00 51.94 393 ALA A N 1
ATOM 3089 C CA . ALA A 1 393 ? 8.532 23.256 -20.232 1.00 51.94 393 ALA A CA 1
ATOM 3090 C C . ALA A 1 393 ? 9.045 22.969 -18.808 1.00 51.94 393 ALA A C 1
ATOM 3092 O O . ALA A 1 393 ? 9.820 23.750 -18.259 1.00 51.94 393 ALA A O 1
ATOM 3093 N N . GLU A 1 394 ? 8.641 21.833 -18.235 1.00 57.06 394 GLU A N 1
ATOM 3094 C CA . GLU A 1 394 ? 9.067 21.341 -16.934 1.00 57.06 394 GLU A CA 1
ATOM 3095 C C . GLU A 1 394 ? 9.406 19.843 -17.041 1.00 57.06 394 GLU A C 1
ATOM 3097 O O . GLU A 1 394 ? 8.680 19.056 -17.649 1.00 57.06 394 GLU A O 1
ATOM 3102 N N . CYS A 1 395 ? 10.545 19.439 -16.480 1.00 59.28 395 CYS A N 1
ATOM 3103 C CA . CYS A 1 395 ? 10.968 18.041 -16.439 1.00 59.28 395 CYS A CA 1
ATOM 3104 C C . CYS A 1 395 ? 9.954 17.233 -15.605 1.00 59.28 395 CYS A C 1
ATOM 3106 O O . CYS A 1 395 ? 9.745 17.544 -14.431 1.00 59.28 395 CYS A O 1
ATOM 3108 N N . VAL A 1 396 ? 9.322 16.210 -16.197 1.00 71.06 396 VAL A N 1
ATOM 3109 C CA . VAL A 1 396 ? 8.285 15.380 -15.550 1.00 71.06 396 VAL A CA 1
ATOM 3110 C C . VAL A 1 396 ? 8.937 14.415 -14.547 1.00 71.06 396 VAL A C 1
ATOM 3112 O O . VAL A 1 396 ? 9.077 13.219 -14.786 1.00 71.06 396 VAL A O 1
ATOM 3115 N N . ARG A 1 397 ? 9.417 14.959 -13.429 1.00 84.25 397 ARG A N 1
ATOM 3116 C CA . ARG A 1 397 ? 10.189 14.234 -12.414 1.00 84.25 397 ARG A CA 1
ATOM 3117 C C . ARG A 1 397 ? 9.286 13.423 -11.498 1.00 84.25 397 ARG A C 1
ATOM 3119 O O . ARG A 1 397 ? 8.153 13.809 -11.203 1.00 84.25 397 ARG A O 1
ATOM 3126 N N . GLY A 1 398 ? 9.829 12.314 -11.007 1.00 91.94 398 GLY A N 1
ATOM 3127 C CA . GLY A 1 398 ? 9.227 11.594 -9.899 1.00 91.94 398 GLY A CA 1
ATOM 3128 C C . GLY A 1 398 ? 9.210 12.450 -8.631 1.00 91.94 398 GLY A C 1
ATOM 3129 O O . GLY A 1 398 ? 9.951 13.431 -8.500 1.00 91.94 398 GLY A O 1
ATOM 3130 N N . PHE A 1 399 ? 8.343 12.091 -7.692 1.00 95.19 399 PHE A N 1
ATOM 3131 C CA . PHE A 1 399 ? 8.169 12.839 -6.450 1.00 95.19 399 PHE A CA 1
ATOM 3132 C C . PHE A 1 399 ? 7.791 11.925 -5.289 1.00 95.19 399 PHE A C 1
ATOM 3134 O O . PHE A 1 399 ? 7.247 10.832 -5.469 1.00 95.19 399 PHE A O 1
ATOM 3141 N N . GLY A 1 400 ? 8.058 12.405 -4.080 1.00 95.75 400 GLY A N 1
ATOM 3142 C CA . GLY A 1 400 ? 7.459 11.871 -2.865 1.00 95.75 400 GLY A CA 1
ATOM 3143 C C . GLY A 1 400 ? 6.414 12.825 -2.307 1.00 95.75 400 GLY A C 1
ATOM 3144 O O . GLY A 1 400 ? 6.582 14.037 -2.384 1.00 95.75 400 GLY A O 1
ATOM 3145 N N . HIS A 1 401 ? 5.350 12.291 -1.719 1.00 95.38 401 HIS A N 1
ATOM 3146 C CA . HIS A 1 401 ? 4.344 13.072 -1.010 1.00 95.38 401 HIS A CA 1
ATOM 3147 C C . HIS A 1 401 ? 4.169 12.512 0.402 1.00 95.38 401 HIS A C 1
ATOM 3149 O O . HIS A 1 401 ? 3.737 11.371 0.594 1.00 95.38 401 HIS A O 1
ATOM 3155 N N . THR A 1 402 ? 4.537 13.313 1.399 1.00 93.88 402 THR A N 1
ATOM 3156 C CA . THR A 1 402 ? 4.498 12.917 2.811 1.00 93.88 402 THR A CA 1
ATOM 3157 C C . THR A 1 402 ? 3.073 12.975 3.350 1.00 93.88 402 THR A C 1
ATOM 3159 O O . THR A 1 402 ? 2.371 13.973 3.183 1.00 93.88 402 THR A O 1
ATOM 3162 N N . ALA A 1 403 ? 2.641 11.919 4.038 1.00 89.62 403 ALA A N 1
ATOM 3163 C CA . ALA A 1 403 ? 1.338 11.885 4.683 1.00 89.62 403 ALA A CA 1
ATOM 3164 C C . ALA A 1 403 ? 1.152 13.044 5.681 1.00 89.62 403 ALA A C 1
ATOM 3166 O O . ALA A 1 403 ? 2.049 13.369 6.458 1.00 89.62 403 ALA A O 1
ATOM 3167 N N . GLY A 1 404 ? -0.026 13.673 5.675 1.00 84.25 404 GLY A N 1
ATOM 3168 C CA . GLY A 1 404 ? -0.337 14.825 6.526 1.00 84.25 404 GLY A CA 1
ATOM 3169 C C . GLY A 1 404 ? 0.286 16.162 6.095 1.00 84.25 404 GLY A C 1
ATOM 3170 O O . GLY A 1 404 ? -0.055 17.191 6.682 1.00 84.25 404 GLY A O 1
ATOM 3171 N N . CYS A 1 405 ? 1.141 16.193 5.069 1.00 81.50 405 CYS A N 1
ATOM 3172 C CA . CYS A 1 405 ? 1.691 17.428 4.507 1.00 81.50 405 CYS A CA 1
ATOM 3173 C C . CYS A 1 405 ? 0.816 17.931 3.349 1.00 81.50 405 CYS A C 1
ATOM 3175 O O . CYS A 1 405 ? 0.391 17.154 2.505 1.00 81.50 405 CYS A O 1
ATOM 3177 N N . LYS A 1 406 ? 0.540 19.243 3.293 1.00 74.19 406 LYS A N 1
ATOM 3178 C CA . LYS A 1 406 ? -0.287 19.841 2.223 1.00 74.19 406 LYS A CA 1
ATOM 3179 C C . LYS A 1 406 ? 0.503 20.304 0.996 1.00 74.19 406 LYS A C 1
ATOM 3181 O O . LYS A 1 406 ? -0.095 20.435 -0.071 1.00 74.19 406 LYS A O 1
ATOM 3186 N N . GLU A 1 407 ? 1.786 20.619 1.176 1.00 68.19 407 GLU A N 1
ATOM 3187 C CA . GLU A 1 407 ? 2.560 21.425 0.214 1.00 68.19 407 GLU A CA 1
ATOM 3188 C C . GLU A 1 407 ? 3.975 20.895 -0.064 1.00 68.19 407 GLU A C 1
ATOM 3190 O O . GLU A 1 407 ? 4.633 21.392 -0.972 1.00 68.19 407 GLU A O 1
ATOM 3195 N N . HIS A 1 408 ? 4.468 19.903 0.688 1.00 68.44 408 HIS A N 1
ATOM 3196 C CA . HIS A 1 408 ? 5.838 19.423 0.512 1.00 68.44 408 HIS A CA 1
ATOM 3197 C C . HIS A 1 408 ? 5.887 18.191 -0.396 1.00 68.44 408 HIS A C 1
ATOM 3199 O O . HIS A 1 408 ? 5.551 17.084 0.026 1.00 68.44 408 HIS A O 1
ATOM 3205 N N . GLU A 1 409 ? 6.330 18.417 -1.633 1.00 74.12 409 GLU A N 1
ATOM 3206 C CA . GLU A 1 409 ? 6.554 17.395 -2.656 1.00 74.12 409 GLU A CA 1
ATOM 3207 C C . GLU A 1 409 ? 8.005 17.470 -3.143 1.00 74.12 409 GLU A C 1
ATOM 3209 O O . GLU A 1 409 ? 8.282 18.123 -4.154 1.00 74.12 409 GLU A O 1
ATOM 3214 N N . PRO A 1 410 ? 8.968 16.876 -2.419 1.00 78.94 410 PRO A N 1
ATOM 3215 C CA . PRO A 1 410 ? 10.338 16.797 -2.900 1.00 78.94 410 PRO A CA 1
ATOM 3216 C C . PRO A 1 410 ? 10.359 16.074 -4.251 1.00 78.94 410 PRO A C 1
ATOM 3218 O O . PRO A 1 410 ? 9.953 14.914 -4.373 1.00 78.94 410 PRO A O 1
ATOM 3221 N N . GLN A 1 411 ? 10.809 16.801 -5.270 1.00 77.69 411 GLN A N 1
ATOM 3222 C CA . GLN A 1 411 ? 11.058 16.281 -6.608 1.00 77.69 411 GLN A CA 1
ATOM 3223 C C . GLN A 1 411 ? 12.527 15.907 -6.736 1.00 77.69 411 GLN A C 1
ATOM 3225 O O . GLN A 1 411 ? 13.397 16.539 -6.131 1.00 77.69 411 GLN A O 1
ATOM 3230 N N . VAL A 1 412 ? 12.804 14.900 -7.553 1.00 84.94 412 VAL A N 1
ATOM 3231 C CA . VAL A 1 412 ? 14.174 14.444 -7.797 1.00 84.94 412 VAL A CA 1
ATOM 3232 C C . VAL A 1 412 ? 14.785 15.074 -9.048 1.00 84.94 412 VAL A C 1
ATOM 3234 O O . VAL A 1 412 ? 14.090 15.693 -9.849 1.00 84.94 412 VAL A O 1
ATOM 3237 N N . GLY A 1 413 ? 16.108 14.982 -9.191 1.00 81.75 413 GLY A N 1
ATOM 3238 C CA . GLY A 1 413 ? 16.819 15.477 -10.369 1.00 81.75 413 GLY A CA 1
ATOM 3239 C C . GLY A 1 413 ? 16.671 14.556 -11.584 1.00 81.75 413 GLY A C 1
ATOM 3240 O O . GLY A 1 413 ? 16.020 13.516 -11.527 1.00 81.75 413 GLY A O 1
ATOM 3241 N N . GLU A 1 414 ? 17.327 14.919 -12.687 1.00 77.12 414 GLU A N 1
ATOM 3242 C CA . GLU A 1 414 ? 17.301 14.151 -13.947 1.00 77.12 414 GLU A CA 1
ATOM 3243 C C . GLU A 1 414 ? 17.922 12.752 -13.827 1.00 77.12 414 GLU A C 1
ATOM 3245 O O . GLU A 1 414 ? 17.541 11.841 -14.557 1.00 77.12 414 GLU A O 1
ATOM 3250 N N . SER A 1 415 ? 18.835 12.564 -12.874 1.00 82.06 415 SER A N 1
ATOM 3251 C CA . SER A 1 415 ? 19.482 11.276 -12.584 1.00 82.06 415 SER A CA 1
ATOM 3252 C C . SER A 1 415 ? 18.812 10.512 -11.437 1.00 82.06 415 SER A C 1
ATOM 3254 O O . SER A 1 415 ? 19.394 9.580 -10.883 1.00 82.06 415 SER A O 1
ATOM 3256 N N . GLY A 1 416 ? 17.611 10.926 -11.029 1.00 89.75 416 GLY A N 1
ATOM 3257 C CA . GLY A 1 416 ? 17.007 10.458 -9.790 1.00 89.75 416 GLY A CA 1
ATOM 3258 C C . GLY A 1 416 ? 17.437 11.287 -8.591 1.00 89.75 416 GLY A C 1
ATOM 3259 O O . GLY A 1 416 ? 18.033 12.363 -8.713 1.00 89.75 416 GLY A O 1
ATOM 3260 N N . GLY A 1 417 ? 17.066 10.816 -7.408 1.00 94.00 417 GLY A N 1
ATOM 3261 C CA . GLY A 1 417 ? 17.403 11.506 -6.175 1.00 94.00 417 GLY A CA 1
ATOM 3262 C C . GLY A 1 417 ? 16.767 10.893 -4.944 1.00 94.00 417 GLY A C 1
ATOM 3263 O O . GLY A 1 417 ? 15.870 10.051 -5.023 1.00 94.00 417 GLY A O 1
ATOM 3264 N N . LEU A 1 418 ? 17.254 11.347 -3.794 1.00 96.50 418 LEU A N 1
ATOM 3265 C CA . LEU A 1 418 ? 16.786 10.901 -2.497 1.00 96.50 418 LEU A CA 1
ATOM 3266 C C . LEU A 1 418 ? 15.645 11.786 -1.995 1.00 96.50 418 LEU A C 1
ATOM 3268 O O . LEU A 1 418 ? 15.766 13.008 -1.934 1.00 96.50 418 LEU A O 1
ATOM 3272 N N . VAL A 1 419 ? 14.567 11.143 -1.568 1.00 96.44 419 VAL A N 1
ATOM 3273 C CA . VAL A 1 419 ? 13.459 11.755 -0.845 1.00 96.44 419 VAL A CA 1
ATOM 3274 C C . VAL A 1 419 ? 13.413 11.192 0.570 1.00 96.44 419 VAL A C 1
ATOM 3276 O O . VAL A 1 419 ? 13.497 9.982 0.766 1.00 96.44 419 VAL A O 1
ATOM 3279 N N . THR A 1 420 ? 13.239 12.063 1.561 1.00 95.81 420 THR A N 1
ATOM 3280 C CA . THR A 1 420 ? 13.184 11.678 2.976 1.00 95.81 420 THR A CA 1
ATOM 3281 C C . THR A 1 420 ? 11.780 11.883 3.528 1.00 95.81 420 THR A C 1
ATOM 3283 O O . THR A 1 420 ? 11.224 12.977 3.444 1.00 95.81 420 THR A O 1
ATOM 3286 N N . PHE A 1 421 ? 11.224 10.841 4.139 1.00 95.44 421 PHE A N 1
ATOM 3287 C CA . PHE A 1 421 ? 9.918 10.855 4.783 1.00 95.44 421 PHE A CA 1
ATOM 3288 C C . PHE A 1 421 ? 10.087 10.725 6.296 1.00 95.44 421 PHE A C 1
ATOM 3290 O O . PHE A 1 421 ? 10.594 9.698 6.749 1.00 95.44 421 PHE A O 1
ATOM 3297 N N . PRO A 1 422 ? 9.658 11.710 7.100 1.00 94.50 422 PRO A N 1
ATOM 3298 C CA . PRO A 1 422 ? 9.702 11.577 8.549 1.00 94.50 422 PRO A CA 1
ATOM 3299 C C . PRO A 1 422 ? 8.778 10.443 9.004 1.00 94.50 422 PRO A C 1
ATOM 3301 O O . PRO A 1 422 ? 7.619 10.362 8.588 1.00 94.50 422 PRO A O 1
ATOM 3304 N N . LEU A 1 423 ? 9.286 9.584 9.883 1.00 93.62 423 LEU A N 1
ATOM 3305 C CA . LEU A 1 423 ? 8.526 8.513 10.510 1.00 93.62 423 LEU A CA 1
ATOM 3306 C C . LEU A 1 423 ? 8.050 8.990 11.877 1.00 93.62 423 LEU A C 1
ATOM 3308 O O . LEU A 1 423 ? 8.814 9.092 12.833 1.00 93.62 423 LEU A O 1
ATOM 3312 N N . ILE A 1 424 ? 6.758 9.288 11.973 1.00 90.88 424 ILE A N 1
ATOM 3313 C CA . ILE A 1 424 ? 6.139 9.700 13.232 1.00 90.88 424 ILE A CA 1
ATOM 3314 C C . ILE A 1 424 ? 5.334 8.523 13.758 1.00 90.88 424 ILE A C 1
ATOM 3316 O O . ILE A 1 424 ? 4.259 8.203 13.235 1.00 90.88 424 ILE A O 1
ATOM 3320 N N . GLN A 1 425 ? 5.865 7.880 14.795 1.00 85.25 425 GLN A N 1
ATOM 3321 C CA . GLN A 1 425 ? 5.173 6.793 15.469 1.00 85.25 425 GLN A CA 1
ATOM 3322 C C . GLN A 1 425 ? 3.882 7.317 16.089 1.00 85.25 425 GLN A C 1
ATOM 3324 O O . GLN A 1 425 ? 3.798 8.457 16.555 1.00 85.25 425 GLN A O 1
ATOM 3329 N N . GLN A 1 426 ? 2.866 6.465 16.133 1.00 82.44 426 GLN A N 1
ATOM 3330 C CA . GLN A 1 426 ? 1.676 6.780 16.897 1.00 82.44 426 GLN A CA 1
ATOM 3331 C C . GLN A 1 426 ? 1.977 6.944 18.387 1.00 82.44 426 GLN A C 1
ATOM 3333 O O . GLN A 1 426 ? 2.149 5.957 19.111 1.00 82.44 426 GLN A O 1
ATOM 3338 N N . ALA A 1 427 ? 1.932 8.186 18.861 1.00 73.56 427 ALA A N 1
ATOM 3339 C CA . ALA A 1 427 ? 1.998 8.471 20.283 1.00 73.56 427 ALA A CA 1
ATOM 3340 C C . ALA A 1 427 ? 0.831 7.779 21.023 1.00 73.56 427 ALA A C 1
ATOM 3342 O O . ALA A 1 427 ? -0.298 7.740 20.503 1.00 73.56 427 ALA A O 1
ATOM 3343 N N . PRO A 1 428 ? 1.059 7.253 22.246 1.00 60.38 428 PRO A N 1
ATOM 3344 C CA . PRO A 1 428 ? -0.030 7.021 23.192 1.00 60.38 428 PRO A CA 1
ATOM 3345 C C . PRO A 1 428 ? -0.864 8.300 23.263 1.00 60.38 428 PRO A C 1
ATOM 3347 O O . PRO A 1 428 ? -0.289 9.387 23.335 1.00 60.38 428 PRO A O 1
ATOM 3350 N N . MET A 1 429 ? -2.194 8.209 23.168 1.00 47.19 429 MET A N 1
ATOM 3351 C CA . MET A 1 429 ? -2.997 9.430 23.199 1.00 47.19 429 MET A CA 1
ATOM 3352 C C . MET A 1 429 ? -2.701 10.207 24.482 1.00 47.19 429 MET A C 1
ATOM 3354 O O . MET A 1 429 ? -2.875 9.644 25.565 1.00 47.19 429 MET A O 1
ATOM 3358 N N . PRO A 1 430 ? -2.337 11.497 24.403 1.00 45.62 430 PRO A N 1
ATOM 3359 C CA . PRO A 1 430 ? -2.534 12.351 25.553 1.00 45.62 430 PRO A CA 1
ATOM 3360 C C . PRO A 1 430 ? -4.042 12.357 25.863 1.00 45.62 430 PRO A C 1
ATOM 3362 O O . PRO A 1 430 ? -4.857 12.459 24.937 1.00 45.62 430 PRO A O 1
ATOM 3365 N N . PRO A 1 431 ? -4.453 12.240 27.135 1.00 40.66 431 PRO A N 1
ATOM 3366 C CA . PRO A 1 431 ? -5.844 12.391 27.528 1.00 40.66 431 PRO A CA 1
ATOM 3367 C C . PRO A 1 431 ? -6.200 13.871 27.397 1.00 40.66 431 PRO A C 1
ATOM 3369 O O . PRO A 1 431 ? -6.117 14.602 28.375 1.00 40.66 431 PRO A O 1
ATOM 3372 N N . LYS A 1 432 ? -6.462 14.342 26.172 1.00 45.53 432 LYS A N 1
ATOM 3373 C CA . LYS A 1 432 ? -7.097 15.627 25.850 1.00 45.53 432 LYS A CA 1
ATOM 3374 C C . LYS A 1 432 ? -7.124 15.845 24.339 1.00 45.53 432 LYS A C 1
ATOM 3376 O O . LYS A 1 432 ? -6.125 16.196 23.723 1.00 45.53 432 LYS A O 1
ATOM 3381 N N . SER A 1 433 ? -8.326 15.837 23.794 1.00 41.22 433 SER A N 1
ATOM 3382 C CA . SER A 1 433 ? -8.763 16.983 23.009 1.00 41.22 433 SER A CA 1
ATOM 3383 C C . SER A 1 433 ? -10.216 17.212 23.370 1.00 41.22 433 SER A C 1
ATOM 3385 O O . SER A 1 433 ? -11.052 16.353 23.100 1.00 41.22 433 SER A O 1
ATOM 3387 N N . ALA A 1 434 ? -10.503 18.353 23.999 1.00 49.91 434 ALA A N 1
ATOM 3388 C CA . ALA A 1 434 ? -11.859 18.871 24.032 1.00 49.91 434 ALA A CA 1
ATOM 3389 C C . ALA A 1 434 ? -12.427 18.799 22.610 1.00 49.91 434 ALA A C 1
ATOM 3391 O O . ALA A 1 434 ? -11.680 19.040 21.652 1.00 49.91 434 ALA A O 1
ATOM 3392 N N . ARG A 1 435 ? -13.714 18.451 22.479 1.00 51.69 435 ARG A N 1
ATOM 3393 C CA . ARG A 1 435 ? -14.434 18.507 21.199 1.00 51.69 435 ARG A CA 1
ATOM 3394 C C . ARG A 1 435 ? -13.957 19.738 20.417 1.00 51.69 435 ARG A C 1
ATOM 3396 O O . ARG A 1 435 ? -13.968 20.824 21.006 1.00 51.69 435 ARG A O 1
ATOM 3403 N N . PRO A 1 436 ? -13.532 19.599 19.145 1.00 48.12 436 PRO A N 1
ATOM 3404 C CA . PRO A 1 436 ? -13.239 20.765 18.331 1.00 48.12 436 PRO A CA 1
ATOM 3405 C C . PRO A 1 436 ? -14.433 21.705 18.461 1.00 48.12 436 PRO A C 1
ATOM 3407 O O . PRO A 1 436 ? -15.576 21.271 18.276 1.00 48.12 436 PRO A O 1
ATOM 3410 N N . SER A 1 437 ? -14.194 22.953 18.869 1.00 46.84 437 SER A N 1
ATOM 3411 C CA . SER A 1 437 ? -15.269 23.934 18.878 1.00 46.84 437 SER A CA 1
ATOM 3412 C C . SER A 1 437 ? -15.849 23.946 17.469 1.00 46.84 437 SER A C 1
ATOM 3414 O O . SER A 1 437 ? -15.104 23.996 16.488 1.00 46.84 437 SER A O 1
ATOM 3416 N N . LEU A 1 438 ? -17.170 23.795 17.360 1.00 43.06 438 LEU A N 1
ATOM 3417 C CA . LEU A 1 438 ? -17.858 23.897 16.080 1.00 43.06 438 LEU A CA 1
ATOM 3418 C C . LEU A 1 438 ? -17.545 25.286 15.518 1.00 43.06 438 LEU A C 1
ATOM 3420 O O . LEU A 1 438 ? -18.181 26.271 15.892 1.00 43.06 438 LEU A O 1
ATOM 3424 N N . MET A 1 439 ? -16.549 25.383 14.637 1.00 41.91 439 MET A N 1
ATOM 3425 C CA . MET A 1 439 ? -16.428 26.542 13.776 1.00 41.91 439 MET A CA 1
ATOM 3426 C C . MET A 1 439 ? -17.660 26.493 12.884 1.00 41.91 439 MET A C 1
ATOM 3428 O O . MET A 1 439 ? -17.796 25.595 12.055 1.00 41.91 439 MET A O 1
ATOM 3432 N N . ARG A 1 440 ? -18.599 27.420 13.110 1.00 40.16 440 ARG A N 1
ATOM 3433 C CA . ARG A 1 440 ? -19.694 27.662 12.171 1.00 40.16 440 ARG A CA 1
ATOM 3434 C C . ARG A 1 440 ? -19.063 27.874 10.799 1.00 40.16 440 ARG A C 1
ATOM 3436 O O . ARG A 1 440 ? -18.382 28.876 10.592 1.00 40.16 440 ARG A O 1
ATOM 3443 N N . ILE A 1 441 ? -19.287 26.927 9.895 1.00 41.22 441 ILE A N 1
ATOM 3444 C CA . ILE A 1 441 ? -19.067 27.135 8.470 1.00 41.22 441 ILE A CA 1
ATOM 3445 C C . ILE A 1 441 ? -20.080 28.218 8.081 1.00 41.22 441 ILE A C 1
ATOM 3447 O O . ILE A 1 441 ? -21.282 28.020 8.265 1.00 41.22 441 ILE A O 1
ATOM 3451 N N . LYS A 1 442 ? -19.575 29.399 7.717 1.00 39.75 442 LYS A N 1
ATOM 3452 C CA . LYS A 1 442 ? -20.385 30.488 7.165 1.00 39.75 442 LYS A CA 1
ATOM 3453 C C . LYS A 1 442 ? -20.716 30.206 5.714 1.00 39.75 442 LYS A C 1
ATOM 3455 O O . LYS A 1 442 ? -19.815 29.679 5.023 1.00 39.75 442 LYS A O 1
#

Mean predicted aligned error: 5.52 Å

Sequence (442 aa):
MKRVAQLLQQHDLRQALVRLWVLGSNGPRLNTWEQTRSTDEALESERQQFLTDIQSQVTPSMDRIKAAPLALIRALDDYIAHTNSPYNTPARFDTETLARTEDGKGYWLAPVVLQARRNASLNRQACNLGAWFHRHVVLPTETAYGLRVHINISQSTVSEGFTKLWSDEQPALKVWIGHFNDAADVQWTRNDIGNWRTACVAPQDVRSASLLTAVASATEAGANIIVFPEFTLDMDHRQALVRHLYRNPTPSLFMVLAGSFHETEGHKAFNTAPLYSSDTGETLLTHRKLRIFGDFDHGAEQVDLGDSVHVLVTPIGCMTVLICKDFLDAHPSVESLLTEVPMDWVLVPSFGDEKTIRAHKERAKELSVVKTGTHTVVAQTLNTAVKPVQPPAECVRGFGHTAGCKEHEPQVGESGGLVTFPLIQQAPMPPKSARPSLMRIK

pLDDT: mean 90.02, std 13.37, range [39.75, 98.81]

Foldseek 3Di:
DVVLLVCLLVLVLLQSLVVLVVQLVPLVRLLVLVVLDDPLVVLQVLLVVLLVCSVVSNRDDPVSCVNHVLSNNQSSLVNCCVVCVCLVCVPPDDPVVQWYDDPRWIKGKAFDWFCLQCQAAQLCDRSRVSVRNPTTDIFTCADPVGFGEAEFEDDDLLQVLQSVLVVDPFRKAKEWQFADPQPWAWDWDADPLQAIFTDAIPPPVSLLVLLVVSVVVCLVVLHQEYAAAARSADPVSLVSQLVCLQVDPRSSYFKYFRHWHWDDDPPFTFGKIFIAGSHRRDTRDIDTAQDWDADPPRHIHPGDHHRYWYWYQHSLWTETEYEQCLQQPPPPVRVCCCQSVPTQEYEYRYEDDPVSLVSVVVSQLCNQHHGGVHKYWYRYYQDDPDDPPDRPPDRSFTWIDGRNDNDDTDTADNRIDMDMYGGHTDDDDDSDDDDDPPPPPD

Secondary structure (DSSP, 8-state):
-HHHHHHHHTT-HHHHHHHHHHHHTSHHHHHHHHHT---HHHHHHHHHHHHHHHHTTPPPPHHHHHH-HHHHHHHHHHHHHHHT-TTT-GGG--HHHHEEEETTEEEEEEE--BHHHHHSTGGGSTT-GGGT-SSEEEEESB-TTS-EEEEEE--HHHHHHHHHHTTSSS-EEEEEE----SS-EEEEEE-TT--EEEEEEESHHHHHHHHHHHHHHHHHTT-SEEEPPBTS--HHHHHHHHHHHHHS--TT--EEE--BEEEEETTEEEEEEEEEETTT--EEEEEE-SS--EETTTEEB--BPP-EEEEEEETTEEEEE--THHHH--SHHHHTHHHHS--SEEEEEE---HHHHHHHHHHHHIIIIIIS--EEEEEE-S--SS--SS--SS----EEE-TT-SS--PBPBTTBEEEEEE--B-PPPPS-----------